Protein AF-A0A959BRC1-F1 (afdb_monomer_lite)

Sequence (471 aa):
MDREVVFSEDSIPHYIKGEVIIRFASPVLDSSFVDNTKLHYGPLCEVVTDTALLHEMEQLLEPAPGEEACDCQLVKAFPGLTTEELCITTLDGNPLYIPPFWTTMLLKNCTTGKNELAVSAGLDSISAGRIVYAHPNFVGTGNADCEDPLCDEQHSLWDTPNTDYPEEASINILPAWDHSTGKPEVKVGLFDSGIFYQHEDFGYGSVVEESWDFVNGSSQNVITTSEDLLSHGTRGAGIIGGHTGTSAAAPHATGVAALLASASEQVRLSVEDLEHIMQYTADDLESPFYDQRTAWGRLNAGAALEFIQENRVLHFSAEPDVVEYWCDHSLLNSVCGIEMQGNYLYDDSGFAINTGDQFYRIDVVRHTWNIGLDICALTNDPNALIVDSAEKPGYWVRNSASTLWGMPEDLLPPPDPPDLGYYGVRPYAMVDFETSPTINGCVFQGQLSGYSYAIYDATGQKLLGTMPAFD

Radius of gyration: 29.67 Å; chains: 1; bounding box: 77×63×85 Å

Structure (mmCIF, N/CA/C/O backbone):
data_AF-A0A959BRC1-F1
#
_entry.id   AF-A0A959BRC1-F1
#
loop_
_atom_site.group_PDB
_atom_site.id
_atom_site.type_symbol
_atom_site.label_atom_id
_atom_site.label_alt_id
_atom_site.label_comp_id
_atom_site.label_asym_id
_atom_site.label_entity_id
_atom_site.label_seq_id
_atom_site.pdbx_PDB_ins_code
_atom_site.Cartn_x
_atom_site.Cartn_y
_atom_site.Cartn_z
_atom_site.occupancy
_atom_site.B_iso_or_equiv
_atom_site.auth_seq_id
_atom_site.auth_comp_id
_atom_site.auth_asym_id
_atom_site.auth_atom_id
_atom_site.pdbx_PDB_model_num
ATOM 1 N N . MET A 1 1 ? -4.894 15.773 22.188 1.00 41.78 1 MET A N 1
ATOM 2 C CA . MET A 1 1 ? -5.513 15.465 23.494 1.00 41.78 1 MET A CA 1
ATOM 3 C C . MET A 1 1 ? -5.241 14.008 23.747 1.00 41.78 1 MET A C 1
ATOM 5 O O . MET A 1 1 ? -5.507 13.216 22.848 1.00 41.78 1 MET A O 1
ATOM 9 N N . ASP A 1 2 ? -4.714 13.679 24.914 1.00 52.03 2 ASP A N 1
ATOM 10 C CA . ASP A 1 2 ? -4.407 12.297 25.264 1.00 52.03 2 ASP A CA 1
ATOM 11 C C . ASP A 1 2 ? -5.733 11.550 25.453 1.00 52.03 2 ASP A C 1
ATOM 13 O O . ASP A 1 2 ? -6.623 12.032 26.160 1.00 52.03 2 ASP A O 1
ATOM 17 N N . ARG A 1 3 ? -5.915 10.423 24.755 1.00 74.62 3 ARG A N 1
ATOM 18 C CA . ARG A 1 3 ? -7.129 9.611 24.887 1.00 74.62 3 ARG A CA 1
ATOM 19 C C . ARG A 1 3 ? -6.959 8.677 26.083 1.00 74.62 3 ARG A C 1
ATOM 21 O O . ARG A 1 3 ? -6.017 7.892 26.118 1.00 74.62 3 ARG A O 1
ATOM 28 N N . GLU A 1 4 ? -7.850 8.769 27.065 1.00 85.06 4 GLU A N 1
ATOM 29 C CA . GLU A 1 4 ? -7.812 7.889 28.235 1.00 85.06 4 GLU A CA 1
ATOM 30 C C . GLU A 1 4 ? -8.384 6.508 27.868 1.00 85.06 4 GLU A C 1
ATOM 32 O O . GLU A 1 4 ? -9.461 6.409 27.280 1.00 85.06 4 GLU A O 1
ATOM 37 N N . VAL A 1 5 ? -7.660 5.443 28.208 1.00 84.50 5 VAL A N 1
ATOM 38 C CA . VAL A 1 5 ? -8.046 4.052 27.927 1.00 84.50 5 VAL A CA 1
ATOM 39 C C . VAL A 1 5 ? -8.784 3.461 29.128 1.00 84.50 5 VAL A C 1
ATOM 41 O O . VAL A 1 5 ? -8.324 3.577 30.264 1.00 84.50 5 VAL A O 1
ATOM 44 N N . VAL A 1 6 ? -9.908 2.789 28.878 1.00 84.38 6 VAL A N 1
ATOM 45 C CA . VAL A 1 6 ? -10.554 1.884 29.836 1.00 84.38 6 VAL A CA 1
ATOM 46 C C . VAL A 1 6 ? -9.963 0.488 29.658 1.00 84.38 6 VAL A C 1
ATOM 48 O O . VAL A 1 6 ? -9.864 -0.014 28.538 1.00 84.38 6 VAL A O 1
ATOM 51 N N . PHE A 1 7 ? -9.580 -0.135 30.770 1.00 83.56 7 PHE A N 1
ATOM 52 C CA . PHE A 1 7 ? -8.986 -1.470 30.821 1.00 83.56 7 PHE A CA 1
ATOM 53 C C . PHE A 1 7 ? -9.990 -2.496 31.374 1.00 83.56 7 PHE A C 1
ATOM 55 O O . PHE A 1 7 ? -10.910 -2.133 32.111 1.00 83.56 7 PHE A O 1
ATOM 62 N N . SER A 1 8 ? -9.811 -3.773 31.033 1.00 77.50 8 SER A N 1
ATOM 63 C CA . SER A 1 8 ? -10.531 -4.901 31.642 1.00 77.50 8 SER A CA 1
ATOM 64 C C . SER A 1 8 ? -10.099 -5.149 33.098 1.00 77.50 8 SER A C 1
ATOM 66 O O . SER A 1 8 ? -9.132 -4.557 33.583 1.00 77.50 8 SER A O 1
ATOM 68 N N . GLU A 1 9 ? -10.781 -6.063 33.803 1.00 77.50 9 GLU A N 1
ATOM 69 C CA . GLU A 1 9 ? -10.350 -6.516 35.140 1.00 77.50 9 GLU A CA 1
ATOM 70 C C . GLU A 1 9 ? -8.939 -7.144 35.109 1.00 77.50 9 GLU A C 1
ATOM 72 O O . GLU A 1 9 ? -8.165 -6.971 36.051 1.00 77.50 9 GLU A O 1
ATOM 77 N N . ASP A 1 10 ? -8.567 -7.770 33.987 1.00 75.25 10 ASP A N 1
ATOM 78 C CA . ASP A 1 10 ? -7.239 -8.343 33.720 1.00 75.25 10 ASP A CA 1
ATOM 79 C C . ASP A 1 10 ? -6.193 -7.307 33.256 1.00 75.25 10 ASP A C 1
ATOM 81 O O . ASP A 1 10 ? -5.078 -7.666 32.891 1.00 75.25 10 ASP A O 1
ATOM 85 N N . SER A 1 11 ? -6.519 -6.009 33.297 1.00 79.38 11 SER A N 1
ATOM 86 C CA . SER A 1 11 ? -5.638 -4.901 32.881 1.00 79.38 11 SER A CA 1
ATOM 87 C C . SER A 1 11 ? -5.282 -4.876 31.383 1.00 79.38 11 SER A C 1
ATOM 89 O O . SER A 1 11 ? -4.276 -4.278 31.000 1.00 79.38 11 SER A O 1
ATOM 91 N N . ILE A 1 12 ? -6.123 -5.460 30.523 1.00 71.25 12 ILE A N 1
ATOM 92 C CA . ILE A 1 12 ? -6.000 -5.388 29.056 1.00 71.25 12 ILE A CA 1
ATOM 93 C C . ILE A 1 12 ? -6.715 -4.114 28.559 1.00 71.25 12 ILE A C 1
ATOM 95 O O . ILE A 1 12 ? -7.859 -3.886 28.967 1.00 71.25 12 ILE A O 1
ATOM 99 N N . PRO A 1 13 ? -6.097 -3.268 27.707 1.00 78.06 13 PRO A N 1
ATOM 100 C CA . PRO A 1 13 ? -6.780 -2.165 27.027 1.00 78.06 13 PRO A CA 1
ATOM 101 C C . PRO A 1 13 ? -8.052 -2.643 26.319 1.00 78.06 13 PRO A C 1
ATOM 103 O O . PRO A 1 13 ? -8.002 -3.572 25.524 1.00 78.06 13 PRO A O 1
ATOM 106 N N . HIS A 1 14 ? -9.195 -2.020 26.608 1.00 79.19 14 HIS A N 1
ATOM 107 C CA . HIS A 1 14 ? -10.490 -2.480 26.102 1.00 79.19 14 HIS A CA 1
ATOM 108 C C . HIS A 1 14 ? -11.118 -1.461 25.148 1.00 79.19 14 HIS A C 1
ATOM 110 O O . HIS A 1 14 ? -11.433 -1.797 24.010 1.00 79.19 14 HIS A O 1
ATOM 116 N N . TYR A 1 15 ? -11.287 -0.205 25.570 1.00 84.44 15 TYR A N 1
ATOM 117 C CA . TYR A 1 15 ? -11.864 0.848 24.725 1.00 84.44 15 TYR A CA 1
ATOM 118 C C . TYR A 1 15 ? -11.461 2.256 25.186 1.00 84.44 15 TYR A C 1
ATOM 120 O O . TYR A 1 15 ? -11.033 2.454 26.323 1.00 84.44 15 TYR A O 1
ATOM 128 N N . ILE A 1 16 ? -11.592 3.254 24.309 1.00 86.44 16 ILE A N 1
ATOM 129 C CA . ILE A 1 16 ? -11.349 4.659 24.647 1.00 86.44 16 ILE A CA 1
ATOM 130 C C . ILE A 1 16 ? -12.512 5.212 25.477 1.00 86.44 16 ILE A C 1
ATOM 132 O O . ILE A 1 16 ? -13.674 5.188 25.068 1.00 86.44 16 ILE A O 1
ATOM 136 N N . LYS A 1 17 ? -12.180 5.759 26.644 1.00 87.75 17 LYS A N 1
ATOM 137 C CA . LYS A 1 17 ? -13.115 6.364 27.592 1.00 87.75 17 LYS A CA 1
ATOM 138 C C . LYS A 1 17 ? -13.831 7.566 26.974 1.00 87.75 17 LYS A C 1
ATOM 140 O O . LYS A 1 17 ? -13.194 8.446 26.395 1.00 87.75 17 LYS A O 1
ATOM 145 N N . GLY A 1 18 ? -15.149 7.642 27.141 1.00 87.94 18 GLY A N 1
ATOM 146 C CA . GLY A 1 18 ? -15.957 8.733 26.591 1.00 87.94 18 GLY A CA 1
ATOM 147 C C . GLY A 1 18 ? -16.045 8.757 25.056 1.00 87.94 18 GLY A C 1
ATOM 148 O O . GLY A 1 18 ? -16.364 9.802 24.487 1.00 87.94 18 GLY A O 1
ATOM 149 N N . GLU A 1 19 ? -15.786 7.635 24.376 1.00 90.38 19 GLU A N 1
ATOM 150 C CA . GLU A 1 19 ? -15.896 7.505 22.919 1.00 90.38 19 GLU A CA 1
ATOM 151 C C . GLU A 1 19 ? -16.736 6.273 22.524 1.00 90.38 19 GLU A C 1
ATOM 153 O O . GLU A 1 19 ? -16.410 5.135 22.862 1.00 90.38 19 GLU A O 1
ATOM 158 N N . VAL A 1 20 ? -17.826 6.498 21.782 1.00 91.44 20 VAL A N 1
ATOM 159 C CA . VAL A 1 20 ? -18.717 5.446 21.251 1.00 91.44 20 VAL A CA 1
ATOM 160 C C . VAL A 1 20 ? -18.853 5.632 19.744 1.00 91.44 20 VAL A C 1
ATOM 162 O O . VAL A 1 20 ? -19.165 6.726 19.284 1.00 91.44 20 VAL A O 1
ATOM 165 N N . ILE A 1 21 ? -18.629 4.576 18.967 1.00 92.31 21 ILE A N 1
ATOM 166 C CA . ILE A 1 21 ? -18.859 4.569 17.521 1.00 92.31 21 ILE A CA 1
ATOM 167 C C . ILE A 1 21 ? -20.325 4.212 17.267 1.00 92.31 21 ILE A C 1
ATOM 169 O O . ILE A 1 21 ? -20.842 3.225 17.790 1.00 92.31 21 ILE A O 1
ATOM 173 N N . ILE A 1 22 ? -20.990 5.022 16.448 1.00 93.75 22 ILE A N 1
ATOM 174 C CA . ILE A 1 22 ? -22.370 4.827 16.008 1.00 93.75 22 ILE A CA 1
ATOM 175 C C . ILE A 1 22 ? -22.377 4.830 14.488 1.00 93.75 22 ILE A C 1
ATOM 177 O O . ILE A 1 22 ? -21.878 5.765 13.859 1.00 93.75 22 ILE A O 1
ATOM 181 N N . ARG A 1 23 ? -22.999 3.819 13.887 1.00 92.44 23 ARG A N 1
ATOM 182 C CA . ARG A 1 23 ? -23.366 3.866 12.477 1.00 92.44 23 ARG A CA 1
ATOM 183 C C . ARG A 1 23 ? -24.844 4.183 12.353 1.00 92.44 23 ARG A C 1
ATOM 185 O O . ARG A 1 23 ? -25.688 3.378 12.737 1.00 92.44 23 ARG A O 1
ATOM 192 N N . PHE A 1 24 ? -25.159 5.348 11.808 1.00 93.88 24 PHE A N 1
ATOM 193 C CA . PHE A 1 24 ? -26.536 5.755 11.550 1.00 93.88 24 PHE A CA 1
ATOM 194 C C . PHE A 1 24 ? -27.067 5.129 10.252 1.00 93.88 24 PHE A C 1
ATOM 196 O O . PHE A 1 24 ? -26.313 4.649 9.408 1.00 93.88 24 PHE A O 1
ATOM 203 N N . ALA A 1 25 ? -28.382 5.134 10.064 1.00 91.00 25 ALA A N 1
ATOM 204 C CA . ALA A 1 25 ? -28.979 4.880 8.761 1.00 91.00 25 ALA A CA 1
ATOM 205 C C . ALA A 1 25 ? -28.917 6.157 7.911 1.00 91.00 25 ALA A C 1
ATOM 207 O O . ALA A 1 25 ? -29.212 7.245 8.400 1.00 91.00 25 ALA A O 1
ATOM 208 N N . SER A 1 26 ? -28.598 6.036 6.621 1.00 89.25 26 SER A N 1
ATOM 209 C CA . SER A 1 26 ? -28.455 7.181 5.705 1.00 89.25 26 SER A CA 1
ATOM 210 C C . SER A 1 26 ? -29.562 8.257 5.781 1.00 89.25 26 SER A C 1
ATOM 212 O O . SER A 1 26 ? -29.213 9.429 5.675 1.00 89.25 26 SER A O 1
ATOM 214 N N . PRO A 1 27 ? -30.862 7.942 5.997 1.00 90.94 27 PRO A N 1
ATOM 215 C CA . PRO A 1 27 ? -31.916 8.962 6.050 1.00 90.94 27 PRO A CA 1
ATOM 216 C C . PRO A 1 27 ? -31.977 9.834 7.315 1.00 90.94 27 PRO A C 1
ATOM 218 O O . PRO A 1 27 ? -32.788 10.755 7.328 1.00 90.94 27 PRO A O 1
ATOM 221 N N . VAL A 1 28 ? -31.214 9.540 8.381 1.00 93.62 28 VAL A N 1
ATOM 222 C CA . VAL A 1 28 ? -31.302 10.284 9.663 1.00 93.62 28 VAL A CA 1
ATOM 223 C C . VAL A 1 28 ? -30.163 11.280 9.892 1.00 93.62 28 VAL A C 1
ATOM 225 O O . VAL A 1 28 ? -30.093 11.881 10.961 1.00 93.62 28 VAL A O 1
ATOM 228 N N . LEU A 1 29 ? -29.279 11.458 8.909 1.00 94.88 29 LEU A N 1
ATOM 229 C CA . LEU A 1 29 ? -28.183 12.429 8.933 1.00 94.88 29 LEU A CA 1
ATOM 230 C C . LEU A 1 29 ? -28.484 13.616 8.010 1.00 94.88 29 LEU A C 1
ATOM 232 O O . LEU A 1 29 ? -29.248 13.486 7.053 1.00 94.88 29 LEU A O 1
ATOM 236 N N . ASP A 1 30 ? -27.869 14.768 8.273 1.00 95.81 30 ASP A N 1
ATOM 237 C CA . ASP A 1 30 ? -27.822 15.861 7.301 1.00 95.81 30 ASP A CA 1
ATOM 238 C C . ASP A 1 30 ? -26.740 15.593 6.246 1.00 95.81 30 ASP A C 1
ATOM 240 O O . ASP A 1 30 ? -25.548 15.508 6.561 1.00 95.81 30 ASP A O 1
ATOM 244 N N . SER A 1 31 ? -27.141 15.511 4.976 1.00 93.12 31 SER A N 1
ATOM 245 C CA . SER A 1 31 ? -26.182 15.370 3.881 1.00 93.12 31 SER A CA 1
ATOM 246 C C . SER A 1 31 ? -25.329 16.631 3.709 1.00 93.12 31 SER A C 1
ATOM 248 O O . SER A 1 31 ? -24.164 16.517 3.351 1.00 93.12 31 SER A O 1
ATOM 250 N N . SER A 1 32 ? -25.829 17.827 4.054 1.00 94.94 32 SER A N 1
ATOM 251 C CA . SER A 1 32 ? -25.044 19.066 3.922 1.00 94.94 32 SER A CA 1
ATOM 252 C C . SER A 1 32 ? -23.834 19.102 4.869 1.00 94.94 32 SER A C 1
ATOM 254 O O . SER A 1 32 ? -22.768 19.602 4.500 1.00 94.94 32 SER A O 1
ATOM 256 N N . PHE A 1 33 ? -23.959 18.492 6.052 1.00 95.38 33 PHE A N 1
ATOM 257 C CA . PHE A 1 33 ? -22.843 18.186 6.938 1.00 95.38 33 PHE A CA 1
ATOM 258 C C . PHE A 1 33 ? -21.939 17.078 6.377 1.00 95.38 33 PHE A C 1
ATOM 260 O O . PHE A 1 33 ? -20.718 17.245 6.372 1.00 95.38 33 PHE A O 1
ATOM 267 N N . VAL A 1 34 ? -22.503 15.955 5.911 1.00 93.06 34 VAL A N 1
ATOM 268 C CA . VAL A 1 34 ? -21.735 14.794 5.409 1.00 93.06 34 VAL A CA 1
ATOM 269 C C . VAL A 1 34 ? -20.891 15.153 4.183 1.00 93.06 34 VAL A C 1
ATOM 271 O O . VAL A 1 34 ? -19.671 15.012 4.234 1.00 93.06 34 VAL A O 1
ATOM 274 N N . ASP A 1 35 ? -21.511 15.684 3.130 1.00 94.44 35 ASP A N 1
ATOM 275 C CA . ASP A 1 35 ? -20.876 15.983 1.839 1.00 94.44 35 ASP A CA 1
ATOM 276 C C . ASP A 1 35 ? -19.833 17.112 1.942 1.00 94.44 35 ASP A C 1
ATOM 278 O O . ASP A 1 35 ? -18.940 17.248 1.105 1.00 94.44 35 ASP A O 1
ATOM 282 N N . ASN A 1 36 ? -19.902 17.927 2.999 1.00 94.25 36 ASN A N 1
ATOM 283 C CA . ASN A 1 36 ? -18.888 18.927 3.298 1.00 94.25 36 ASN A CA 1
ATOM 284 C C . ASN A 1 36 ? -17.662 18.280 3.964 1.00 94.25 36 ASN A C 1
ATOM 286 O O . ASN A 1 36 ? -17.523 18.265 5.190 1.00 94.25 36 ASN A O 1
ATOM 290 N N . THR A 1 37 ? -16.734 17.788 3.144 1.00 89.38 37 THR A N 1
ATOM 291 C CA . THR A 1 37 ? -15.458 17.172 3.566 1.00 89.38 37 THR A CA 1
ATOM 292 C C . THR A 1 37 ? -14.542 18.091 4.390 1.00 89.38 37 THR A C 1
ATOM 294 O O . THR A 1 37 ? -13.592 17.618 5.003 1.00 89.38 37 THR A O 1
ATOM 297 N N . LYS A 1 38 ? -14.836 19.400 4.478 1.00 91.81 38 LYS A N 1
ATOM 298 C CA . LYS A 1 38 ? -14.123 20.355 5.352 1.00 91.81 38 LYS A CA 1
ATOM 299 C C . LYS A 1 38 ? -14.696 20.431 6.773 1.00 91.81 38 LYS A C 1
ATOM 301 O O . LYS A 1 38 ? -14.091 21.059 7.640 1.00 91.81 38 LYS A O 1
ATOM 306 N N . LEU A 1 39 ? -15.852 19.813 7.027 1.00 89.94 39 LEU A N 1
ATOM 307 C CA . LEU A 1 39 ? -16.423 19.649 8.363 1.00 89.94 39 LEU A CA 1
ATOM 308 C C . LEU A 1 39 ? -16.116 18.241 8.873 1.00 89.94 39 LEU A C 1
ATOM 310 O O . LEU A 1 39 ? -16.682 17.259 8.401 1.00 89.94 39 LEU A O 1
ATOM 314 N N . HIS A 1 40 ? -15.222 18.149 9.858 1.00 89.88 40 HIS A N 1
ATOM 315 C CA . HIS A 1 40 ? -14.835 16.877 10.479 1.00 89.88 40 HIS A CA 1
ATOM 316 C C . HIS A 1 40 ? -15.734 16.503 11.670 1.00 89.88 40 HIS A C 1
ATOM 318 O O . HIS A 1 40 ? -15.805 15.334 12.038 1.00 89.88 40 HIS A O 1
ATOM 324 N N . TYR A 1 41 ? -16.408 17.478 12.289 1.00 94.81 41 TYR A N 1
ATOM 325 C CA . TYR A 1 41 ? -17.272 17.278 13.454 1.00 94.81 41 TYR A CA 1
ATOM 326 C C . TYR A 1 41 ? -18.370 18.344 13.550 1.00 94.81 41 TYR A C 1
ATOM 328 O O . TYR A 1 41 ? -18.215 19.441 13.012 1.00 94.81 41 TYR A O 1
ATOM 336 N N . GLY A 1 42 ? -19.438 18.035 14.285 1.00 94.06 42 GLY A N 1
ATOM 337 C CA . GLY A 1 42 ? -20.540 18.947 14.607 1.00 94.06 42 GLY A CA 1
ATOM 338 C C . GLY A 1 42 ? -21.296 18.509 15.872 1.00 94.06 42 GLY A C 1
ATOM 339 O O . GLY A 1 42 ? -21.065 17.398 16.364 1.00 94.06 42 GLY A O 1
ATOM 340 N N . PRO A 1 43 ? -22.167 19.360 16.439 1.00 94.75 43 PRO A N 1
ATOM 341 C CA . PRO A 1 43 ? -23.056 18.974 17.532 1.00 94.75 43 PRO A CA 1
ATOM 342 C C . PRO A 1 43 ? -24.146 18.012 17.034 1.00 94.75 43 PRO A C 1
ATOM 344 O O . PRO A 1 43 ? -24.600 18.102 15.891 1.00 94.75 43 PRO A O 1
ATOM 347 N N . LEU A 1 44 ? -24.592 17.094 17.895 1.00 94.12 44 LEU A N 1
ATOM 348 C CA . LEU A 1 44 ? -25.500 15.993 17.544 1.00 94.12 44 LEU A CA 1
ATOM 349 C C . LEU A 1 44 ? -26.761 16.475 16.809 1.00 94.12 44 LEU A C 1
ATOM 351 O O . LEU A 1 44 ? -27.155 15.873 15.814 1.00 94.12 44 LEU A O 1
ATOM 355 N N . CYS A 1 45 ? -27.352 17.582 17.261 1.00 92.31 45 CYS A N 1
ATOM 356 C CA . CYS A 1 45 ? -28.598 18.137 16.724 1.00 92.31 45 CYS A CA 1
ATOM 357 C C . CYS A 1 45 ? -28.438 18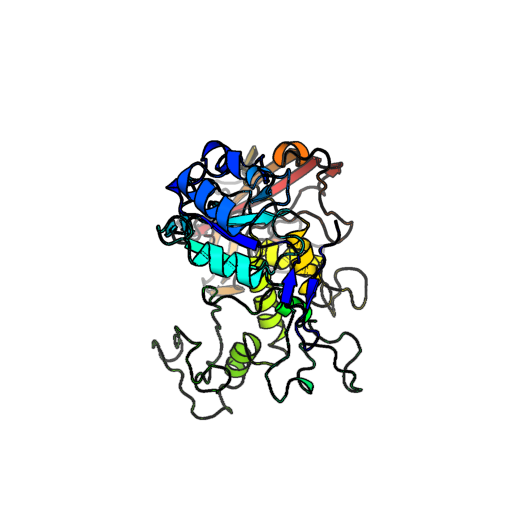.996 15.451 1.00 92.31 45 CYS A C 1
ATOM 359 O O . CYS A 1 45 ? -29.446 19.418 14.890 1.00 92.31 45 CYS A O 1
ATOM 361 N N . GLU A 1 46 ? -27.211 19.257 14.984 1.00 92.75 46 GLU A N 1
ATOM 362 C CA . GLU A 1 46 ? -26.963 19.769 13.620 1.00 92.75 46 GLU A CA 1
ATOM 363 C C . GLU A 1 46 ? -26.684 18.624 12.632 1.00 92.75 46 GLU A C 1
ATOM 365 O O . GLU A 1 46 ? -26.958 18.755 11.443 1.00 92.75 46 GLU A O 1
ATOM 370 N N . VAL A 1 47 ? -26.159 17.494 13.120 1.00 95.38 47 VAL A N 1
ATOM 371 C CA . VAL A 1 47 ? -25.733 16.351 12.295 1.00 95.38 47 VAL A CA 1
ATOM 372 C C . VAL A 1 47 ? -26.846 15.311 12.100 1.00 95.38 47 VAL A C 1
ATOM 374 O O . VAL A 1 47 ? -26.927 14.703 11.032 1.00 95.38 47 VAL A O 1
ATOM 377 N N . VAL A 1 48 ? -27.709 15.098 13.100 1.00 95.12 48 VAL A N 1
ATOM 378 C CA . VAL A 1 48 ? -28.838 14.150 13.062 1.00 95.12 48 VAL A CA 1
ATOM 379 C C . VAL A 1 48 ? -30.153 14.894 12.820 1.00 95.12 48 VAL A C 1
ATOM 381 O O . VAL A 1 48 ? -30.511 15.807 13.560 1.00 95.12 48 VAL A O 1
ATOM 384 N N . THR A 1 49 ? -30.902 14.473 11.801 1.00 94.31 49 THR A N 1
ATOM 385 C CA . THR A 1 49 ? -32.127 15.140 11.322 1.00 94.31 49 THR A CA 1
ATOM 386 C C . THR A 1 49 ? -33.428 14.487 11.801 1.00 94.31 49 THR A C 1
ATOM 388 O O . THR A 1 49 ? -34.478 15.135 11.786 1.00 94.31 49 THR A O 1
ATOM 391 N N . ASP A 1 50 ? -33.401 13.229 12.261 1.00 93.19 50 ASP A N 1
ATOM 392 C CA . ASP A 1 50 ? -34.585 12.565 12.827 1.00 93.19 50 ASP A CA 1
ATOM 393 C C . ASP A 1 50 ? -34.830 13.029 14.275 1.00 93.19 50 ASP A C 1
ATOM 395 O O . ASP A 1 50 ? -34.162 12.617 15.224 1.00 93.19 50 ASP A O 1
ATOM 399 N N . THR A 1 51 ? -35.841 13.881 14.456 1.00 91.50 51 THR A N 1
ATOM 400 C CA . THR A 1 51 ? -36.207 14.462 15.758 1.00 91.50 51 THR A CA 1
ATOM 401 C C . THR A 1 51 ? -36.703 13.444 16.788 1.00 91.50 51 THR A C 1
ATOM 403 O O . THR A 1 51 ? -36.716 13.745 17.978 1.00 91.50 51 THR A O 1
ATOM 406 N N . ALA A 1 52 ? -37.151 12.260 16.361 1.00 91.06 52 ALA A N 1
ATOM 407 C CA . ALA A 1 52 ? -37.537 11.195 17.280 1.00 91.06 52 ALA A CA 1
ATOM 408 C C . ALA A 1 52 ? -36.311 10.373 17.706 1.00 91.06 52 ALA A C 1
ATOM 410 O O . ALA A 1 52 ? -36.187 10.088 18.893 1.00 91.06 52 ALA A O 1
ATOM 411 N N . LEU A 1 53 ? -35.350 10.126 16.806 1.00 91.94 53 LEU A N 1
ATOM 412 C CA . LEU A 1 53 ? -34.036 9.596 17.189 1.00 91.94 53 LEU A CA 1
ATOM 413 C C . LEU A 1 53 ? -33.338 10.504 18.204 1.00 91.94 53 LEU A C 1
ATOM 415 O O . LEU A 1 53 ? -32.862 10.005 19.215 1.00 91.94 53 LEU A O 1
ATOM 419 N N . LEU A 1 54 ? -33.331 11.823 17.980 1.00 91.88 54 LEU A N 1
ATOM 420 C CA . LEU A 1 54 ? -32.781 12.780 18.946 1.00 91.88 54 LEU A CA 1
ATOM 421 C C . LEU A 1 54 ? -33.456 12.664 20.321 1.00 91.88 54 LEU A C 1
ATOM 423 O O . LEU A 1 54 ? -32.771 12.698 21.336 1.00 91.88 54 LEU A O 1
ATOM 427 N N . HIS A 1 55 ? -34.777 12.463 20.377 1.00 90.06 55 HIS A N 1
ATOM 428 C CA . HIS A 1 55 ? -35.488 12.286 21.647 1.00 90.06 55 HIS A CA 1
ATOM 429 C C . HIS A 1 55 ? -35.215 10.928 22.320 1.00 90.06 55 HIS A C 1
ATOM 431 O O . HIS A 1 55 ? -35.141 10.851 23.545 1.00 90.06 55 HIS A O 1
ATOM 437 N N . GLU A 1 56 ? -35.049 9.861 21.538 1.00 91.12 56 GLU A N 1
ATOM 438 C CA . GLU A 1 56 ? -34.664 8.531 22.029 1.00 91.12 56 GLU A CA 1
ATOM 439 C C . GLU A 1 56 ? -33.206 8.536 22.541 1.00 91.12 56 GLU A C 1
ATOM 441 O O . GLU A 1 56 ? -32.921 7.970 23.596 1.00 91.12 56 GLU A O 1
ATOM 446 N N . MET A 1 57 ? -32.302 9.259 21.867 1.00 90.88 57 MET A N 1
ATOM 447 C CA . MET A 1 57 ? -30.922 9.487 22.310 1.00 90.88 57 MET A CA 1
ATOM 448 C C . MET A 1 57 ? -30.844 10.389 23.549 1.00 90.88 57 MET A C 1
ATOM 450 O O . MET A 1 57 ? -30.083 10.071 24.452 1.00 90.88 57 MET A O 1
ATOM 454 N N . GLU A 1 58 ? -31.643 11.455 23.647 1.00 90.50 58 GLU A N 1
ATOM 455 C CA . GLU A 1 58 ? -31.747 12.313 24.843 1.00 90.50 58 GLU A CA 1
ATOM 456 C C . GLU A 1 58 ? -32.126 11.495 26.091 1.00 90.50 58 GLU A C 1
ATOM 458 O O . GLU A 1 58 ? -31.464 11.587 27.125 1.00 90.50 58 GLU A O 1
ATOM 463 N N . GLN A 1 59 ? -33.149 10.635 25.980 1.00 88.69 59 GLN A N 1
ATOM 464 C CA . GLN A 1 59 ? -33.581 9.765 27.082 1.00 88.69 59 GLN A CA 1
ATOM 465 C C . GLN A 1 59 ? -32.525 8.727 27.478 1.00 88.69 59 GLN A C 1
ATOM 467 O O . GLN A 1 59 ? -32.389 8.431 28.661 1.00 88.69 59 GLN A O 1
ATOM 472 N N . LEU A 1 60 ? -31.802 8.158 26.509 1.00 89.50 60 LEU A N 1
ATOM 473 C CA . LEU A 1 60 ? -30.782 7.139 26.762 1.00 89.50 60 LEU A CA 1
ATOM 474 C C . LEU A 1 60 ? -29.466 7.725 27.291 1.00 89.50 60 LEU A C 1
ATOM 476 O O . LEU A 1 60 ? -28.785 7.093 28.098 1.00 89.50 60 LEU A O 1
ATOM 480 N N . LEU A 1 61 ? -29.063 8.893 26.789 1.00 88.56 61 LEU A N 1
ATOM 481 C CA . LEU A 1 61 ? -27.773 9.486 27.119 1.00 88.56 61 LEU A CA 1
ATOM 482 C C . LEU A 1 61 ? -27.767 10.133 28.501 1.00 88.56 61 LEU A C 1
ATOM 484 O O . LEU A 1 61 ? -26.679 10.262 29.049 1.00 88.56 61 LEU A O 1
ATOM 488 N N . GLU A 1 62 ? -28.919 10.523 29.058 1.00 86.81 62 GLU A N 1
ATOM 489 C CA . GLU A 1 62 ? -29.055 11.162 30.380 1.00 86.81 62 GLU A CA 1
ATOM 490 C C . GLU A 1 62 ? -28.014 12.296 30.604 1.00 86.81 62 GLU A C 1
ATOM 492 O O . GLU A 1 62 ? -27.067 12.134 31.388 1.00 86.81 62 GLU A O 1
ATOM 497 N N . PRO A 1 63 ? -28.096 13.429 29.872 1.00 82.56 63 PRO A N 1
ATOM 498 C CA . PRO A 1 63 ? -27.189 14.570 30.060 1.00 82.56 63 PRO A CA 1
ATOM 499 C C . PRO A 1 63 ? -27.285 15.1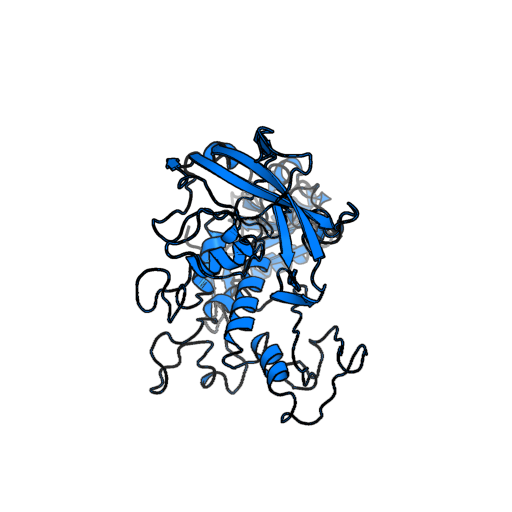62 31.480 1.00 82.56 63 PRO A C 1
ATOM 501 O O . PRO A 1 63 ? -28.266 14.943 32.201 1.00 82.56 63 PRO A O 1
ATOM 504 N N . ALA A 1 64 ? -26.245 15.874 31.935 1.00 80.88 64 ALA A N 1
ATOM 505 C CA . ALA A 1 64 ? -26.236 16.393 33.302 1.00 80.88 64 ALA A CA 1
ATOM 506 C C . ALA A 1 64 ? -27.256 17.542 33.485 1.00 80.88 64 ALA A C 1
ATOM 508 O O . ALA A 1 64 ? -27.667 18.170 32.512 1.00 80.88 64 ALA A O 1
ATOM 509 N N . PRO A 1 65 ? -27.679 17.875 34.724 1.00 79.12 65 PRO A N 1
ATOM 510 C CA . PRO A 1 65 ? -28.687 18.915 34.957 1.00 79.12 65 PRO A CA 1
ATOM 511 C C . PRO A 1 65 ? -28.257 20.319 34.480 1.00 79.12 65 PRO A C 1
ATOM 513 O O . PRO A 1 65 ? -27.633 21.073 35.229 1.00 79.12 65 PRO A O 1
ATOM 516 N N . GLY A 1 66 ? -28.650 20.681 33.256 1.00 79.00 66 GLY A N 1
ATOM 517 C CA . GLY A 1 66 ? -28.273 21.930 32.579 1.00 79.00 66 GLY A CA 1
ATOM 518 C C . GLY A 1 66 ? -27.497 21.750 31.266 1.00 79.00 66 GLY A C 1
ATOM 519 O O . GLY A 1 66 ? -27.147 22.758 30.661 1.00 79.00 66 GLY A O 1
ATOM 520 N N . GLU A 1 67 ? -27.248 20.508 30.850 1.00 82.44 67 GLU A N 1
ATOM 521 C CA . GLU A 1 67 ? -26.740 20.092 29.535 1.00 82.44 67 GLU A CA 1
ATOM 522 C C . GLU A 1 67 ? -27.887 19.453 28.724 1.00 82.44 67 GLU A C 1
ATOM 524 O O . GLU A 1 67 ? -28.859 18.966 29.309 1.00 82.44 67 GLU A O 1
ATOM 529 N N . GLU A 1 68 ? -27.765 19.410 27.397 1.00 84.06 68 GLU A N 1
ATOM 530 C CA . GLU A 1 68 ? -28.678 18.694 26.487 1.00 84.06 68 GLU A CA 1
ATOM 531 C C . GLU A 1 68 ? -27.886 17.668 25.655 1.00 84.06 68 GLU A C 1
ATOM 533 O O . GLU A 1 68 ? -26.687 17.840 25.427 1.00 84.06 68 GLU A O 1
ATOM 538 N N . ALA A 1 69 ? -28.515 16.622 25.101 1.00 83.62 69 ALA A N 1
ATOM 539 C CA . ALA A 1 69 ? -27.812 15.736 24.162 1.00 83.62 69 ALA A CA 1
ATOM 540 C C . ALA A 1 69 ? -27.402 16.456 22.858 1.00 83.62 69 ALA A C 1
ATOM 542 O O . ALA A 1 69 ? -26.569 15.961 22.099 1.00 83.62 69 ALA A O 1
ATOM 543 N N . CYS A 1 70 ? -27.915 17.662 22.606 1.00 87.25 70 CYS A N 1
ATOM 544 C CA . CYS A 1 70 ? -27.401 18.534 21.553 1.00 87.25 70 CYS A CA 1
ATOM 545 C C . CYS A 1 70 ? -25.960 19.023 21.804 1.00 87.25 70 CYS A C 1
ATOM 547 O O . CYS A 1 70 ? -25.268 19.322 20.832 1.00 87.25 70 CYS A O 1
ATOM 549 N N . ASP A 1 71 ? -25.474 19.031 23.053 1.00 85.75 71 ASP A N 1
ATOM 550 C CA . ASP A 1 71 ? -24.077 19.347 23.398 1.00 85.75 71 ASP A CA 1
ATOM 551 C C . ASP A 1 71 ? -23.104 18.189 23.073 1.00 85.75 71 ASP A C 1
ATOM 553 O O . ASP A 1 71 ? -21.877 18.357 23.101 1.00 85.75 71 ASP A O 1
ATOM 557 N N . CYS A 1 72 ? -23.622 16.998 22.743 1.00 90.19 72 CYS A N 1
ATOM 558 C CA . CYS A 1 72 ? -22.793 15.877 22.314 1.00 90.19 72 CYS A CA 1
ATOM 559 C C . CYS A 1 72 ? -22.163 16.166 20.950 1.00 90.19 72 CYS A C 1
ATOM 561 O O . CYS A 1 72 ? -22.822 16.646 20.031 1.00 90.19 72 CYS A O 1
ATOM 563 N N . GLN A 1 73 ? -20.895 15.803 20.784 1.00 92.69 73 GLN A N 1
ATOM 564 C CA . GLN A 1 73 ? -20.167 16.024 19.537 1.00 92.69 73 GLN A CA 1
ATOM 565 C C . GLN A 1 73 ? -20.127 14.728 18.722 1.00 92.69 73 GLN A C 1
ATOM 567 O O . GLN A 1 73 ? -19.678 13.701 19.231 1.00 92.69 73 GLN A O 1
ATOM 572 N N . LEU A 1 74 ? -20.561 14.783 17.461 1.00 95.31 74 LEU A N 1
ATOM 573 C CA . LEU A 1 74 ? -20.301 13.743 16.467 1.00 95.31 74 LEU A CA 1
ATOM 574 C C . LEU A 1 74 ? -19.075 14.134 15.637 1.00 95.31 74 LEU A C 1
ATOM 576 O O . LEU A 1 74 ? -18.994 15.249 15.123 1.00 95.31 74 LEU A O 1
ATOM 580 N N . VAL A 1 75 ? -18.128 13.210 15.493 1.00 94.69 75 VAL A N 1
ATOM 581 C CA . VAL A 1 75 ? -16.955 13.331 14.611 1.00 94.69 75 VAL A CA 1
ATOM 582 C C . VAL A 1 75 ? -17.082 12.297 13.494 1.00 94.69 75 VAL A C 1
ATOM 584 O O . VAL A 1 75 ? -17.389 11.141 13.779 1.00 94.69 75 VAL A O 1
ATOM 587 N N . LYS A 1 76 ? -16.843 12.671 12.234 1.00 91.88 76 LYS A N 1
ATOM 588 C CA . LYS A 1 76 ? -16.850 11.722 11.108 1.00 91.88 76 LYS A CA 1
ATOM 589 C C . LYS A 1 76 ? -15.736 10.691 11.294 1.00 91.88 76 LYS A C 1
ATOM 591 O O . LYS A 1 76 ? -14.582 11.080 11.454 1.00 91.88 76 LYS A O 1
ATOM 596 N N . ALA A 1 77 ? -16.062 9.398 11.229 1.00 88.00 77 ALA A N 1
ATOM 597 C CA . ALA A 1 77 ? -15.038 8.349 11.205 1.00 88.00 77 ALA A CA 1
ATOM 598 C C . ALA A 1 77 ? -14.261 8.360 9.875 1.00 88.00 77 ALA A C 1
ATOM 600 O O . ALA A 1 77 ? -13.051 8.172 9.864 1.00 88.00 77 ALA A O 1
ATOM 601 N N . PHE A 1 78 ? -14.956 8.666 8.773 1.00 85.69 78 PHE A N 1
ATOM 602 C CA . PHE A 1 78 ? -14.402 8.741 7.420 1.00 85.69 78 PHE A CA 1
ATOM 603 C C . PHE A 1 78 ? -14.672 10.137 6.826 1.00 85.69 78 PHE A C 1
ATOM 605 O O . PHE A 1 78 ? -15.616 10.302 6.055 1.00 85.69 78 PHE A O 1
ATOM 612 N N . PRO A 1 79 ? -13.911 11.184 7.210 1.00 83.81 79 PRO A N 1
ATOM 613 C CA . PRO A 1 79 ? -14.229 12.576 6.866 1.00 83.81 79 PRO A CA 1
ATOM 614 C C . PRO A 1 79 ? -14.134 12.910 5.369 1.00 83.81 79 PRO A C 1
ATOM 616 O O . PRO A 1 79 ? -14.682 13.929 4.952 1.00 83.81 79 PRO A O 1
ATOM 619 N N . GLY A 1 80 ? -13.456 12.069 4.581 1.00 82.69 80 GLY A N 1
ATOM 620 C CA . GLY A 1 80 ? -13.383 12.195 3.126 1.00 82.69 80 GLY A CA 1
ATOM 621 C C . GLY A 1 80 ? -14.601 11.653 2.370 1.00 82.69 80 GLY A C 1
ATOM 622 O O . GLY A 1 80 ? -14.799 12.074 1.239 1.00 82.69 80 GLY A O 1
ATOM 623 N N . LEU A 1 81 ? -15.412 10.770 2.973 1.00 85.06 81 LEU A N 1
ATOM 624 C CA . LEU A 1 81 ? -16.516 10.099 2.276 1.00 85.06 81 LEU A CA 1
ATOM 625 C C . LEU A 1 81 ? -17.817 10.914 2.296 1.00 85.06 81 LEU A C 1
ATOM 627 O O . LEU A 1 81 ? -18.272 11.385 3.341 1.00 85.06 81 LEU A O 1
ATOM 631 N N . THR A 1 82 ? -18.441 10.995 1.127 1.00 90.25 82 THR A N 1
ATOM 632 C CA . THR A 1 82 ? -19.674 11.727 0.811 1.00 90.25 82 THR A CA 1
ATOM 633 C C . THR A 1 82 ? -20.856 10.785 0.558 1.00 90.25 82 THR A C 1
ATOM 635 O O . THR A 1 82 ? -20.707 9.563 0.490 1.00 90.25 82 THR A O 1
ATOM 638 N N . THR A 1 83 ? -22.059 11.339 0.393 1.00 89.81 83 THR A N 1
ATOM 639 C CA . THR A 1 83 ? -23.271 10.556 0.108 1.00 89.81 83 THR A CA 1
ATOM 640 C C . THR A 1 83 ? -23.315 9.942 -1.298 1.00 89.81 83 THR A C 1
ATOM 642 O O . THR A 1 83 ? -24.068 8.985 -1.502 1.00 89.81 83 THR A O 1
ATOM 645 N N . GLU A 1 84 ? -22.500 10.425 -2.246 1.00 83.75 84 GLU A N 1
ATOM 646 C CA . GLU A 1 84 ? -22.403 9.877 -3.612 1.00 83.75 84 GLU A CA 1
ATOM 647 C C . GLU A 1 84 ? -21.460 8.657 -3.709 1.00 83.75 84 GLU A C 1
ATOM 649 O O . GLU A 1 84 ? -21.608 7.825 -4.608 1.00 83.75 84 GLU A O 1
ATOM 654 N N . GLU A 1 85 ? -20.531 8.494 -2.762 1.00 72.56 85 GLU A N 1
ATOM 655 C CA . GLU A 1 85 ? -19.527 7.418 -2.747 1.00 72.56 85 GLU A CA 1
ATOM 656 C C . GLU A 1 85 ? -20.116 6.096 -2.227 1.00 72.56 85 GLU A C 1
ATOM 658 O O . GLU A 1 85 ? -19.949 5.686 -1.077 1.00 72.56 85 GLU A O 1
ATOM 663 N N . LEU A 1 86 ? -20.849 5.425 -3.120 1.00 70.69 86 LEU A N 1
ATOM 664 C CA . LEU A 1 86 ? -21.515 4.138 -2.881 1.00 70.69 86 LEU A CA 1
ATOM 665 C C . LEU A 1 86 ? -20.753 2.931 -3.459 1.00 70.69 86 LEU A C 1
ATOM 667 O O . LEU A 1 86 ? -21.129 1.786 -3.207 1.00 70.69 86 LEU A O 1
ATOM 671 N N . CYS A 1 87 ? -19.696 3.155 -4.241 1.00 73.69 87 CYS A N 1
ATOM 672 C CA . CYS A 1 87 ? -18.843 2.104 -4.795 1.00 73.69 87 CYS A CA 1
ATOM 673 C C . CYS A 1 87 ? -17.420 2.603 -5.058 1.00 73.69 87 CYS A C 1
ATOM 675 O O . CYS A 1 87 ? -17.229 3.763 -5.415 1.00 73.69 87 CYS A O 1
ATOM 677 N N . ILE A 1 88 ? -16.453 1.691 -4.966 1.00 68.38 88 ILE A N 1
ATOM 678 C CA . ILE A 1 88 ? -15.100 1.867 -5.505 1.00 68.38 88 ILE A CA 1
ATOM 679 C C . ILE A 1 88 ? -14.955 1.041 -6.788 1.00 68.38 88 ILE A C 1
ATOM 681 O O . ILE A 1 88 ? -15.578 -0.014 -6.922 1.00 68.38 88 ILE A O 1
ATOM 685 N N . THR A 1 89 ? -14.152 1.505 -7.740 1.00 68.81 89 THR A N 1
ATOM 686 C CA . THR A 1 89 ? -13.905 0.772 -8.993 1.00 68.81 89 THR A CA 1
ATOM 687 C C . THR A 1 89 ? -12.767 -0.228 -8.791 1.00 68.81 89 THR A C 1
ATOM 689 O O . THR A 1 89 ? -11.673 0.158 -8.379 1.00 68.81 89 THR A O 1
ATOM 692 N N . THR A 1 90 ? -13.005 -1.509 -9.074 1.00 59.06 90 THR A N 1
ATOM 693 C CA . THR A 1 90 ? -11.978 -2.560 -9.058 1.00 59.06 90 THR A CA 1
ATOM 694 C C . THR A 1 90 ? -11.086 -2.486 -10.300 1.00 59.06 90 THR A C 1
ATOM 696 O O . THR A 1 90 ? -11.393 -1.792 -11.268 1.00 59.06 90 THR A O 1
ATOM 699 N N . LEU A 1 91 ? -9.952 -3.194 -10.276 1.00 39.31 91 LEU A N 1
ATOM 700 C CA . LEU A 1 91 ? -8.917 -3.130 -11.320 1.00 39.31 91 LEU A CA 1
ATOM 701 C C . LEU A 1 91 ? -9.427 -3.486 -12.731 1.00 39.31 91 LEU A C 1
ATOM 703 O O . LEU A 1 91 ? -8.962 -2.927 -13.717 1.00 39.31 91 LEU A O 1
ATOM 707 N N . ASP A 1 92 ? -10.407 -4.382 -12.818 1.00 69.81 92 ASP A N 1
ATOM 708 C CA . ASP A 1 92 ? -11.087 -4.808 -14.047 1.00 69.81 92 ASP A CA 1
ATOM 709 C C . ASP A 1 92 ? -12.206 -3.845 -14.510 1.00 69.81 92 ASP A C 1
ATOM 711 O O . ASP A 1 92 ? -12.925 -4.131 -15.469 1.00 69.81 92 ASP A O 1
ATOM 715 N N . GLY A 1 93 ? -12.371 -2.704 -13.833 1.00 69.62 93 GLY A N 1
ATOM 716 C CA . GLY A 1 93 ? -13.374 -1.684 -14.132 1.00 69.62 93 GLY A CA 1
ATOM 717 C C . GLY A 1 93 ? -14.760 -1.938 -13.530 1.00 69.62 93 GLY A C 1
ATOM 718 O O . GLY A 1 93 ? -15.673 -1.147 -13.780 1.00 69.62 93 GLY A O 1
ATOM 719 N N . ASN A 1 94 ? -14.953 -3.006 -12.748 1.00 70.88 94 ASN A N 1
ATOM 720 C CA . ASN A 1 94 ? -16.244 -3.291 -12.118 1.00 70.88 94 ASN A CA 1
ATOM 721 C C . ASN A 1 94 ? -16.493 -2.416 -10.864 1.00 70.88 94 ASN A C 1
ATOM 723 O O . ASN A 1 94 ? -15.559 -2.048 -10.155 1.00 70.88 94 ASN A O 1
ATOM 727 N N . PRO A 1 95 ? -17.751 -2.052 -10.547 1.00 77.12 95 PRO A N 1
ATOM 728 C CA . PRO A 1 95 ? -18.071 -1.328 -9.319 1.00 77.12 95 PRO A CA 1
ATOM 729 C C . PRO A 1 95 ? -18.231 -2.291 -8.131 1.00 77.12 95 PRO A C 1
ATOM 731 O O . PRO A 1 95 ? -19.209 -3.040 -8.049 1.00 77.12 95 PRO A O 1
ATOM 734 N N . LEU A 1 96 ? -17.318 -2.225 -7.161 1.00 69.44 96 LEU A N 1
ATOM 735 C CA . LEU A 1 96 ? -17.490 -2.846 -5.848 1.00 69.44 96 LEU A CA 1
ATOM 736 C C . LEU A 1 96 ? -18.277 -1.892 -4.945 1.00 69.44 96 LEU A C 1
ATOM 738 O O . LEU A 1 96 ? -17.758 -0.876 -4.481 1.00 69.44 96 LEU A O 1
ATOM 742 N N . TYR A 1 97 ? -19.545 -2.216 -4.697 1.00 75.81 97 TYR A N 1
ATOM 743 C CA . TYR A 1 97 ? -20.403 -1.433 -3.809 1.00 75.81 97 TYR A CA 1
ATOM 744 C C . TYR A 1 97 ? -19.918 -1.515 -2.362 1.00 75.81 97 TYR A C 1
ATOM 746 O O . TYR A 1 97 ? -19.939 -2.585 -1.751 1.00 75.81 97 TYR A O 1
ATOM 754 N N . ILE A 1 98 ? -19.524 -0.371 -1.805 1.00 74.19 98 ILE A N 1
ATOM 755 C CA . ILE A 1 98 ? -19.149 -0.265 -0.398 1.00 74.19 98 ILE A CA 1
ATOM 756 C C . ILE A 1 98 ? -20.404 0.001 0.444 1.00 74.19 98 ILE A C 1
ATOM 758 O O . ILE A 1 98 ? -21.298 0.738 0.018 1.00 74.19 98 ILE A O 1
ATOM 762 N N . PRO A 1 99 ? -20.509 -0.556 1.664 1.00 80.31 99 PRO A N 1
ATOM 763 C CA . PRO A 1 99 ? -21.471 -0.067 2.643 1.00 80.31 99 PRO A CA 1
ATOM 764 C C . PRO A 1 99 ? -21.307 1.457 2.813 1.00 80.31 99 PRO A C 1
ATOM 766 O O . PRO A 1 99 ? -20.169 1.917 2.829 1.00 80.31 99 PRO A O 1
ATOM 769 N N . PRO A 1 100 ? -22.374 2.253 3.021 1.00 84.88 100 PRO A N 1
ATOM 770 C CA . PRO A 1 100 ? -22.274 3.715 3.128 1.00 84.88 100 PRO A CA 1
ATOM 771 C C . PRO A 1 100 ? -21.522 4.130 4.405 1.00 84.88 100 PRO A C 1
ATOM 773 O O . PRO A 1 100 ? -22.134 4.337 5.454 1.00 84.88 100 PRO A O 1
ATOM 776 N N . PHE A 1 101 ? -20.188 4.135 4.382 1.00 84.69 101 PHE A N 1
ATOM 777 C CA . PHE A 1 101 ? -19.339 4.317 5.568 1.00 84.69 101 PHE A CA 1
ATOM 778 C C . PHE A 1 101 ? -19.342 5.760 6.085 1.00 84.69 101 PHE A C 1
ATOM 780 O O . PHE A 1 101 ? -19.130 5.972 7.275 1.00 84.69 101 PHE A O 1
ATOM 787 N N . TRP A 1 102 ? -19.718 6.725 5.241 1.00 89.94 102 TRP A N 1
ATOM 788 C CA . TRP A 1 102 ? -20.020 8.111 5.617 1.00 89.94 102 TRP A CA 1
ATOM 789 C C . TRP A 1 102 ? -21.081 8.245 6.729 1.00 89.94 102 TRP A C 1
ATOM 791 O O . TRP A 1 102 ? -21.152 9.273 7.397 1.00 89.94 102 TRP A O 1
ATOM 801 N N . THR A 1 103 ? -21.891 7.204 6.968 1.00 93.31 103 THR A N 1
ATOM 802 C CA . THR A 1 103 ? -22.859 7.145 8.083 1.00 93.31 103 THR A CA 1
ATOM 803 C C . THR A 1 103 ? -22.237 6.857 9.456 1.00 93.31 103 THR A C 1
ATOM 805 O O . THR A 1 103 ? -22.945 6.884 10.468 1.00 93.31 103 THR A O 1
ATOM 808 N N . THR A 1 104 ? -20.938 6.553 9.510 1.00 94.19 104 THR A N 1
ATOM 809 C CA . THR A 1 104 ? -20.229 6.148 10.728 1.00 94.19 104 THR A CA 1
ATOM 810 C C . THR A 1 104 ? -19.615 7.360 11.428 1.00 94.19 104 THR A C 1
ATOM 812 O O . THR A 1 104 ? -18.772 8.068 10.871 1.00 94.19 104 THR A O 1
ATOM 815 N N . MET A 1 105 ? -20.026 7.584 12.675 1.00 94.56 105 MET A N 1
ATOM 816 C CA . MET A 1 105 ? -19.662 8.744 13.486 1.00 94.56 105 MET A CA 1
ATOM 817 C C . MET A 1 105 ? -19.174 8.306 14.872 1.00 94.56 105 MET A C 1
ATOM 819 O O . MET A 1 105 ? -19.653 7.328 15.440 1.00 94.56 105 MET A O 1
ATOM 823 N N . LEU A 1 106 ? -18.255 9.074 15.446 1.00 94.38 106 LEU A N 1
ATOM 824 C CA . LEU A 1 106 ? -17.767 8.927 16.812 1.00 94.38 106 LEU A CA 1
ATOM 825 C C . LEU A 1 106 ? -18.506 9.920 17.721 1.00 94.38 106 LEU A C 1
ATOM 827 O O . LEU A 1 106 ? -18.324 11.131 17.586 1.00 94.38 106 LEU A O 1
ATOM 831 N N . LEU A 1 107 ? -19.333 9.414 18.637 1.00 93.12 107 LEU A N 1
ATOM 832 C CA . LEU A 1 107 ? -20.011 10.187 19.676 1.00 93.12 107 LEU A CA 1
ATOM 833 C C . LEU A 1 107 ? -19.057 10.466 20.841 1.00 93.12 107 LEU A C 1
ATOM 835 O O . LEU A 1 107 ? -18.463 9.546 21.412 1.00 93.12 107 LEU A O 1
ATOM 839 N N . LYS A 1 108 ? -18.955 11.746 21.208 1.00 89.62 108 LYS A N 1
ATOM 840 C CA . LYS A 1 108 ? -18.069 12.257 22.258 1.00 89.62 108 LYS A CA 1
ATOM 841 C C . LYS A 1 108 ? -18.791 13.161 23.260 1.00 89.62 108 LYS A C 1
ATOM 843 O O . LYS A 1 108 ? -19.917 13.612 23.042 1.00 89.62 108 LYS A O 1
ATOM 848 N N . ASN A 1 109 ? -18.080 13.463 24.346 1.00 82.50 109 ASN A N 1
ATOM 849 C CA . ASN A 1 109 ? -18.437 14.359 25.452 1.00 82.50 109 ASN A CA 1
ATOM 850 C C . ASN A 1 109 ? -19.538 13.796 26.374 1.00 82.50 109 ASN A C 1
ATOM 852 O O . ASN A 1 109 ? -19.277 13.584 27.556 1.00 82.50 109 ASN A O 1
ATOM 856 N N . CYS A 1 110 ? -20.721 13.461 25.856 1.00 78.62 110 CYS A N 1
ATOM 857 C CA . CYS A 1 110 ? -21.878 13.038 26.665 1.00 78.62 110 CYS A CA 1
ATOM 858 C C . CYS A 1 110 ? -21.758 11.670 27.351 1.00 78.62 110 CYS A C 1
ATOM 860 O O . CYS A 1 110 ? -22.478 11.396 28.312 1.00 78.62 110 CYS A O 1
ATOM 862 N N . THR A 1 111 ? -20.874 10.809 26.856 1.00 68.81 111 THR A N 1
ATOM 863 C CA . THR A 1 111 ? -20.554 9.473 27.388 1.00 68.81 111 THR A CA 1
ATOM 864 C C . THR A 1 111 ? -19.588 9.520 28.576 1.00 68.81 111 THR A C 1
ATOM 866 O O . THR A 1 111 ? -19.443 8.529 29.288 1.00 68.81 111 THR A O 1
ATOM 869 N N . THR A 1 112 ? -18.940 10.662 28.827 1.00 68.69 112 THR A N 1
ATOM 870 C CA . THR A 1 112 ? -17.921 10.823 29.875 1.00 68.69 112 THR A CA 1
ATOM 871 C C . THR A 1 112 ? -18.483 10.503 31.263 1.00 68.69 112 THR A C 1
ATOM 873 O O . THR A 1 112 ? -19.403 11.163 31.740 1.00 68.69 112 THR A O 1
ATOM 876 N N . GLY A 1 113 ? -17.909 9.503 31.939 1.00 70.44 113 GLY A N 1
ATOM 877 C CA . GLY A 1 113 ? -18.333 9.095 33.285 1.00 70.44 113 GLY A CA 1
ATOM 878 C C . GLY A 1 113 ? -19.593 8.221 33.330 1.00 70.44 113 GLY A C 1
ATOM 879 O O . GLY A 1 113 ? -20.073 7.917 34.422 1.00 70.44 113 GLY A O 1
ATOM 880 N N . LYS A 1 114 ? -20.111 7.797 32.172 1.00 81.88 114 LYS A N 1
ATOM 881 C CA . LYS A 1 114 ? -21.161 6.776 32.038 1.00 81.88 114 LYS A CA 1
ATOM 882 C C . LYS A 1 114 ? -20.519 5.446 31.640 1.00 81.88 114 LYS A C 1
ATOM 884 O O . LYS A 1 114 ? -19.333 5.390 31.346 1.00 81.88 114 LYS A O 1
ATOM 889 N N . ASN A 1 115 ? -21.292 4.364 31.661 1.00 85.38 115 ASN A N 1
ATOM 890 C CA . ASN A 1 115 ? -20.827 3.059 31.193 1.00 85.38 115 ASN A CA 1
ATOM 891 C C . ASN A 1 115 ? -21.014 2.982 29.668 1.00 85.38 115 ASN A C 1
ATOM 893 O O . ASN A 1 115 ? -22.142 2.864 29.190 1.00 85.38 115 ASN A O 1
ATOM 897 N N . GLU A 1 116 ? -19.926 3.061 28.904 1.00 89.12 116 GLU A N 1
ATOM 898 C CA . GLU A 1 116 ? -19.972 3.127 27.440 1.00 89.12 116 GLU A CA 1
ATOM 899 C C . GLU A 1 116 ? -20.474 1.825 26.796 1.00 89.12 116 GLU A C 1
ATOM 901 O O . GLU A 1 116 ? -21.122 1.885 25.751 1.00 89.12 116 GLU A O 1
ATOM 906 N N . LEU A 1 117 ? -20.279 0.664 27.436 1.00 84.50 117 LEU A N 1
ATOM 907 C CA . LEU A 1 117 ? -20.885 -0.613 27.021 1.00 84.50 117 LEU A CA 1
ATOM 908 C C . LEU A 1 117 ? -22.415 -0.588 27.186 1.00 84.50 117 LEU A C 1
ATOM 910 O O . LEU A 1 117 ? -23.140 -1.092 26.334 1.00 84.50 117 LEU A O 1
ATOM 914 N N . ALA A 1 118 ? -22.923 0.036 28.253 1.00 86.44 118 ALA A N 1
ATOM 915 C CA . ALA A 1 118 ? -24.362 0.195 28.466 1.00 86.44 118 ALA A CA 1
ATOM 916 C C . ALA A 1 118 ? -24.981 1.239 27.518 1.00 86.44 118 ALA A C 1
ATOM 918 O O . ALA A 1 118 ? -26.065 1.008 26.986 1.00 86.44 118 ALA A O 1
ATOM 919 N N . VAL A 1 119 ? -24.291 2.360 27.267 1.00 89.38 119 VAL A N 1
ATOM 920 C CA . VAL A 1 119 ? -24.752 3.387 26.313 1.00 89.38 119 VAL A CA 1
ATOM 921 C C . VAL A 1 119 ? -24.763 2.837 24.887 1.00 89.38 119 VAL A C 1
ATOM 923 O O . VAL A 1 119 ? -25.754 3.008 24.184 1.00 89.38 119 VAL A O 1
ATOM 926 N N . SER A 1 120 ? -23.705 2.143 24.461 1.00 89.00 120 SER A N 1
ATOM 927 C CA . SER A 1 120 ? -23.650 1.530 23.128 1.00 89.00 120 SER A CA 1
ATOM 928 C C . SER A 1 120 ? -24.703 0.437 22.944 1.00 89.00 120 SER A C 1
ATOM 930 O O . SER A 1 120 ? -25.469 0.525 21.993 1.00 89.00 120 SER A O 1
ATOM 932 N N . ALA A 1 121 ? -24.850 -0.505 23.884 1.00 85.38 121 ALA A N 1
ATOM 933 C CA . ALA A 1 121 ? -25.927 -1.502 23.834 1.00 85.38 121 ALA A CA 1
ATOM 934 C C . ALA A 1 121 ? -27.332 -0.864 23.836 1.00 85.38 121 ALA A C 1
ATOM 936 O O . ALA A 1 121 ? -28.251 -1.368 23.190 1.00 85.38 121 ALA A O 1
ATOM 937 N N . GLY A 1 122 ? -27.505 0.269 24.524 1.00 89.31 122 GLY A N 1
ATOM 938 C CA . GLY A 1 122 ? -28.724 1.070 24.458 1.00 89.31 122 GLY A CA 1
ATOM 939 C C . GLY A 1 122 ? -28.974 1.654 23.065 1.00 89.31 122 GLY A C 1
ATOM 940 O O . GLY A 1 122 ? -30.078 1.510 22.544 1.00 89.31 122 GLY A O 1
ATOM 941 N N . LEU A 1 123 ? -27.955 2.263 22.449 1.00 89.25 123 LEU A N 1
ATOM 942 C CA . LEU A 1 123 ? -28.018 2.875 21.115 1.00 89.25 123 LEU A CA 1
ATOM 943 C C . LEU A 1 123 ? -28.285 1.823 20.030 1.00 89.25 123 LEU A C 1
ATOM 945 O O . LEU A 1 123 ? -29.118 2.037 19.153 1.00 89.25 123 LEU A O 1
ATOM 949 N N . ASP A 1 124 ? -27.636 0.665 20.138 1.00 84.06 124 ASP A N 1
ATOM 950 C CA . ASP A 1 124 ? -27.842 -0.512 19.289 1.00 84.06 124 ASP A CA 1
ATOM 951 C C . ASP A 1 124 ? -29.289 -1.041 19.397 1.00 84.06 124 ASP A C 1
ATOM 953 O O . ASP A 1 124 ? -29.895 -1.469 18.416 1.00 84.06 124 ASP A O 1
ATOM 957 N N . SER A 1 125 ? -29.904 -0.906 20.580 1.00 83.06 125 SER A N 1
ATOM 958 C CA . SER A 1 125 ? -31.302 -1.282 20.832 1.00 83.06 125 SER A CA 1
ATOM 959 C C . SER A 1 125 ? -32.361 -0.261 20.373 1.00 83.06 125 SER A C 1
ATOM 961 O O . SER A 1 125 ? -33.558 -0.526 20.542 1.00 83.06 125 SER A O 1
ATOM 963 N N . ILE A 1 126 ? -31.978 0.881 19.772 1.00 80.94 126 ILE A N 1
ATOM 964 C CA . ILE A 1 126 ? -32.919 1.900 19.259 1.00 80.94 126 ILE A CA 1
ATOM 965 C C . ILE A 1 126 ? -33.678 1.348 18.035 1.00 80.94 126 ILE A C 1
ATOM 967 O O . ILE A 1 126 ? -33.294 1.470 16.867 1.00 80.94 126 ILE A O 1
ATOM 971 N N . SER A 1 127 ? -34.792 0.682 18.344 1.00 50.50 127 SER A N 1
ATOM 972 C CA . SER A 1 127 ? -35.503 -0.281 17.493 1.00 50.50 127 SER A CA 1
ATOM 973 C C . SER A 1 127 ? -36.385 0.344 16.401 1.00 50.50 127 SER A C 1
ATOM 975 O O . SER A 1 127 ? -37.588 0.102 16.310 1.00 50.50 127 SER A O 1
ATOM 977 N N . ALA A 1 128 ? -35.759 1.112 15.510 1.00 64.62 128 ALA A N 1
ATOM 978 C CA . ALA A 1 128 ? -36.400 1.700 14.331 1.00 64.62 128 ALA A CA 1
ATOM 979 C C . ALA A 1 128 ? -35.591 1.543 13.026 1.00 64.62 128 ALA A C 1
ATOM 981 O O . ALA A 1 128 ? -36.001 2.067 11.992 1.00 64.62 128 ALA A O 1
ATOM 982 N N . GLY A 1 129 ? -34.439 0.858 13.052 1.00 71.75 129 GLY A N 1
ATOM 983 C CA . GLY A 1 129 ? -33.528 0.783 11.897 1.00 71.75 129 GLY A CA 1
ATOM 984 C C . GLY A 1 129 ? -32.878 2.129 11.550 1.00 71.75 129 GLY A C 1
ATOM 985 O O . GLY A 1 129 ? -32.494 2.350 10.406 1.00 71.75 129 GLY A O 1
ATOM 986 N N . ARG A 1 130 ? -32.804 3.041 12.530 1.00 89.25 130 ARG A N 1
ATOM 987 C CA . ARG A 1 130 ? -32.175 4.369 12.423 1.00 89.25 130 ARG A CA 1
ATOM 988 C C . ARG A 1 130 ? -30.707 4.379 12.839 1.00 89.25 130 ARG A C 1
ATOM 990 O O . ARG A 1 130 ? -29.944 5.222 12.379 1.00 89.25 130 ARG A O 1
ATOM 997 N N . ILE A 1 131 ? -30.339 3.450 13.713 1.00 91.06 131 ILE A N 1
ATOM 998 C CA . ILE A 1 131 ? -28.966 3.052 13.999 1.00 91.06 131 ILE A CA 1
ATOM 999 C C . ILE A 1 131 ? -28.804 1.656 13.387 1.00 91.06 131 ILE A C 1
ATOM 1001 O O . ILE A 1 131 ? -29.728 0.841 13.428 1.00 91.06 131 ILE A O 1
ATOM 1005 N N . VAL A 1 132 ? -27.667 1.436 12.734 1.00 88.69 132 VAL A N 1
ATOM 1006 C CA . VAL A 1 132 ? -27.273 0.182 12.077 1.00 88.69 132 VAL A CA 1
ATOM 1007 C C . VAL A 1 132 ? -26.437 -0.667 13.033 1.00 88.69 132 VAL A C 1
ATOM 1009 O O . VAL A 1 132 ? -26.598 -1.883 13.050 1.00 88.69 132 VAL A O 1
ATOM 1012 N N . TYR A 1 133 ? -25.574 -0.018 13.819 1.00 87.31 133 TYR A N 1
ATOM 1013 C CA . TYR A 1 133 ? -24.953 -0.570 15.024 1.00 87.31 133 TYR A CA 1
ATOM 1014 C C . TYR A 1 133 ? -24.416 0.549 15.929 1.00 87.31 133 TYR A C 1
ATOM 1016 O O . TYR A 1 133 ? -24.142 1.659 15.452 1.00 87.31 133 TYR A O 1
ATOM 1024 N N . ALA A 1 134 ? -24.183 0.245 17.206 1.00 89.38 134 ALA A N 1
ATOM 1025 C CA . ALA A 1 134 ? -23.371 1.075 18.097 1.00 89.38 134 ALA A CA 1
ATOM 1026 C C . ALA A 1 134 ? -22.478 0.233 19.025 1.00 89.38 134 ALA A C 1
ATOM 1028 O O . ALA A 1 134 ? -22.920 -0.748 19.613 1.00 89.38 134 ALA A O 1
ATOM 1029 N N . HIS A 1 135 ? -21.219 0.642 19.197 1.00 88.69 135 HIS A N 1
ATOM 1030 C CA . HIS A 1 135 ? -20.241 -0.028 20.065 1.00 88.69 135 HIS A CA 1
ATOM 1031 C C . HIS A 1 135 ? -19.259 0.987 20.684 1.00 88.69 135 HIS A C 1
ATOM 1033 O O . HIS A 1 135 ? -19.102 2.085 20.144 1.00 88.69 135 HIS A O 1
ATOM 1039 N N . PRO A 1 136 ? -18.573 0.684 21.804 1.00 86.94 136 PRO A N 1
ATOM 1040 C CA . PRO A 1 136 ? -17.484 1.530 22.295 1.00 86.94 136 PRO A CA 1
ATOM 1041 C C . PRO A 1 136 ? -16.400 1.702 21.224 1.00 86.94 136 PRO A C 1
ATOM 1043 O O . PRO A 1 136 ? -16.245 0.845 20.349 1.00 86.94 136 PRO A O 1
ATOM 1046 N N . ASN A 1 137 ? -15.616 2.778 21.292 1.00 86.50 137 ASN A N 1
ATOM 1047 C CA . ASN A 1 137 ? -14.414 2.884 20.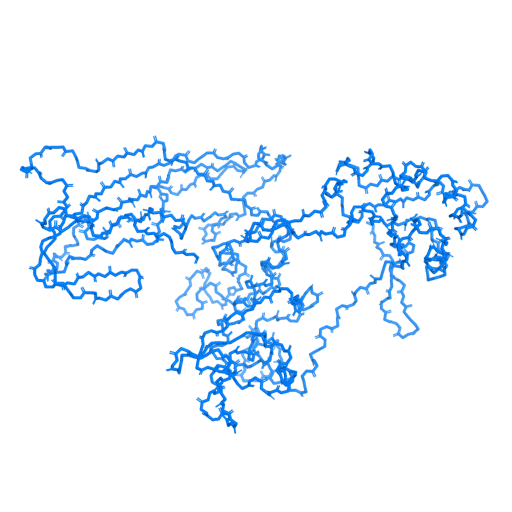466 1.00 86.50 137 ASN A CA 1
ATOM 1048 C C . ASN A 1 137 ? -13.331 1.932 21.006 1.00 86.50 137 ASN A C 1
ATOM 1050 O O . ASN A 1 137 ? -12.488 2.338 21.806 1.00 86.50 137 ASN A O 1
ATOM 1054 N N . PHE A 1 138 ? -13.427 0.648 20.651 1.00 78.25 138 PHE A N 1
ATOM 1055 C CA . PHE A 1 138 ? -12.527 -0.402 21.124 1.00 78.25 138 PHE A CA 1
ATOM 1056 C C . PHE A 1 138 ? -11.064 -0.078 20.811 1.00 78.25 138 PHE A C 1
ATOM 1058 O O . PHE A 1 138 ? -10.733 0.428 19.740 1.00 78.25 138 PHE A O 1
ATOM 1065 N N . VAL A 1 139 ? -10.185 -0.385 21.762 1.00 69.62 139 VAL A N 1
ATOM 1066 C CA . VAL A 1 139 ? -8.740 -0.293 21.570 1.00 69.62 139 VAL A CA 1
ATOM 1067 C C . VAL A 1 139 ? -8.287 -1.628 21.013 1.00 69.62 139 VAL A C 1
ATOM 1069 O O . VAL A 1 139 ? -8.353 -2.637 21.709 1.00 69.62 139 VAL A O 1
ATOM 1072 N N . GLY A 1 140 ? -7.816 -1.631 19.768 1.00 53.28 140 GLY A N 1
ATOM 1073 C CA . GLY A 1 140 ? -7.007 -2.738 19.282 1.00 53.28 140 GLY A CA 1
ATOM 1074 C C . GLY A 1 140 ? -5.701 -2.763 20.067 1.00 53.28 140 GLY A C 1
ATOM 1075 O O . GLY A 1 140 ? -4.877 -1.861 19.926 1.00 53.28 140 GLY A O 1
ATOM 1076 N N . THR A 1 141 ? -5.519 -3.769 20.917 1.00 48.31 141 THR A N 1
ATOM 1077 C CA . THR A 1 141 ? -4.181 -4.182 21.329 1.00 48.31 141 THR A CA 1
ATOM 1078 C C . THR A 1 141 ? -3.547 -4.949 20.186 1.00 48.31 141 THR A C 1
ATOM 1080 O O . THR A 1 141 ? -4.137 -5.924 19.717 1.00 48.31 141 THR A O 1
ATOM 1083 N N . GLY A 1 142 ? -2.342 -4.543 19.789 1.00 41.66 142 GLY A N 1
ATOM 1084 C CA . GLY A 1 142 ? -1.452 -5.412 19.035 1.00 41.66 142 GLY A CA 1
ATOM 1085 C C . GLY A 1 142 ? -1.264 -6.713 19.805 1.00 41.66 142 GLY A C 1
ATOM 1086 O O . GLY A 1 142 ? -0.718 -6.709 20.908 1.00 41.66 142 GLY A O 1
ATOM 1087 N N . ASN A 1 143 ? -1.822 -7.799 19.276 1.00 46.12 143 ASN A N 1
ATOM 1088 C CA . ASN A 1 143 ? -1.645 -9.146 19.802 1.00 46.12 143 ASN A CA 1
ATOM 1089 C C . ASN A 1 143 ? -1.086 -10.028 18.685 1.00 46.12 143 ASN A C 1
ATOM 1091 O O . ASN A 1 143 ? -1.605 -11.109 18.409 1.00 46.12 143 ASN A O 1
ATOM 1095 N N . ALA A 1 144 ? -0.016 -9.538 18.052 1.00 48.59 144 ALA A N 1
ATOM 1096 C CA . ALA A 1 144 ? 0.871 -10.281 17.164 1.00 48.59 144 ALA A CA 1
ATOM 1097 C C . ALA A 1 144 ? 1.670 -11.377 17.915 1.00 48.59 144 ALA A C 1
ATOM 1099 O O . ALA A 1 144 ? 2.852 -11.594 17.650 1.00 48.59 144 ALA A O 1
ATOM 1100 N N . ASP A 1 145 ? 1.018 -12.071 18.857 1.00 51.75 145 ASP A N 1
ATOM 1101 C CA . ASP A 1 145 ? 1.497 -13.337 19.394 1.00 51.75 145 ASP A CA 1
ATOM 1102 C C . ASP A 1 145 ? 1.535 -14.327 18.231 1.00 51.75 145 ASP A C 1
ATOM 1104 O O . ASP A 1 145 ? 0.521 -14.649 17.612 1.00 51.75 145 ASP A O 1
ATOM 1108 N N . CYS A 1 146 ? 2.735 -14.787 17.918 1.00 56.25 146 CYS A N 1
ATOM 1109 C CA . CYS A 1 146 ? 2.965 -15.747 16.859 1.00 56.25 146 CYS A CA 1
ATOM 1110 C C . CYS A 1 146 ? 2.408 -17.116 17.291 1.00 56.25 146 CYS A C 1
ATOM 1112 O O . CYS A 1 146 ? 3.007 -17.789 18.127 1.00 56.25 146 CYS A O 1
ATOM 1114 N N . GLU A 1 147 ? 1.250 -17.520 16.754 1.00 56.97 147 GLU A N 1
ATOM 1115 C CA . GLU A 1 147 ? 0.560 -18.759 17.166 1.00 56.97 147 GLU A CA 1
ATOM 1116 C C . GLU A 1 147 ? 1.289 -20.058 16.743 1.00 56.97 147 GLU A C 1
ATOM 1118 O O . GLU A 1 147 ? 0.891 -21.147 17.163 1.00 56.97 147 GLU A O 1
ATOM 1123 N N . ASP A 1 148 ? 2.368 -19.965 15.952 1.00 62.03 148 ASP A N 1
ATOM 1124 C CA . ASP A 1 148 ? 3.220 -21.102 15.579 1.00 62.03 148 ASP A CA 1
ATOM 1125 C C . ASP A 1 148 ? 4.023 -21.623 16.801 1.00 62.03 148 ASP A C 1
ATOM 1127 O O . ASP A 1 148 ? 4.830 -20.879 17.375 1.00 62.03 148 ASP A O 1
ATOM 1131 N N . PRO A 1 149 ? 3.887 -22.911 17.188 1.00 67.69 149 PRO A N 1
ATOM 1132 C CA . PRO A 1 149 ? 4.649 -23.524 18.282 1.00 67.69 149 PRO A CA 1
ATOM 1133 C C . PRO A 1 149 ? 6.183 -23.493 18.144 1.00 67.69 149 PRO A C 1
ATOM 1135 O O . PRO A 1 149 ? 6.873 -23.814 19.113 1.00 67.69 149 PRO A O 1
ATOM 1138 N N . LEU A 1 150 ? 6.715 -23.161 16.965 1.00 69.88 150 LEU A N 1
ATOM 1139 C CA . LEU A 1 150 ? 8.138 -23.050 16.637 1.00 69.88 150 LEU A CA 1
ATOM 1140 C C . LEU A 1 150 ? 8.593 -21.596 16.420 1.00 69.88 150 LEU A C 1
ATOM 1142 O O . LEU A 1 150 ? 9.687 -21.380 15.899 1.00 69.88 150 LEU A O 1
ATOM 1146 N N . CYS A 1 151 ? 7.805 -20.581 16.797 1.00 67.88 151 CYS A N 1
ATOM 1147 C CA . CYS A 1 151 ? 8.142 -19.195 16.448 1.00 67.88 151 CYS A CA 1
ATOM 1148 C C . CYS A 1 151 ? 9.466 -18.672 17.050 1.00 67.88 151 CYS A C 1
ATOM 1150 O O . CYS A 1 151 ? 10.119 -17.827 16.437 1.00 67.88 151 CYS A O 1
ATOM 1152 N N . ASP A 1 152 ? 9.927 -19.238 18.173 1.00 70.62 152 ASP A N 1
ATOM 1153 C CA . ASP A 1 152 ? 11.267 -18.999 18.749 1.00 70.62 152 ASP A CA 1
ATOM 1154 C C . ASP A 1 152 ? 12.430 -19.469 17.836 1.00 70.62 152 ASP A C 1
ATOM 1156 O O . ASP A 1 152 ? 13.582 -19.087 18.047 1.00 70.62 152 ASP A O 1
ATOM 1160 N N . GLU A 1 153 ? 12.155 -20.287 16.812 1.00 72.19 153 GLU A N 1
ATOM 1161 C CA . GLU A 1 153 ? 13.120 -20.741 15.795 1.00 72.19 153 GLU A CA 1
ATOM 1162 C C . GLU A 1 153 ? 13.028 -19.919 14.484 1.00 72.19 153 GLU A C 1
ATOM 1164 O O . GLU A 1 153 ? 13.833 -20.092 13.565 1.00 72.19 153 GLU A O 1
ATOM 1169 N N . GLN A 1 154 ? 12.076 -18.982 14.374 1.00 73.31 154 GLN A N 1
ATOM 1170 C CA . GLN A 1 154 ? 11.799 -18.209 13.153 1.00 73.31 154 GLN A CA 1
ATOM 1171 C C . GLN A 1 154 ? 12.641 -16.926 13.037 1.00 73.31 154 GLN A C 1
ATOM 1173 O O . GLN A 1 154 ? 12.136 -15.841 12.742 1.00 73.31 154 GLN A O 1
ATOM 1178 N N . HIS A 1 155 ? 13.957 -17.063 13.202 1.00 74.50 155 HIS A N 1
ATOM 1179 C CA . HIS A 1 155 ? 14.939 -15.967 13.266 1.00 74.50 155 HIS A CA 1
ATOM 1180 C C . HIS A 1 155 ? 14.944 -14.995 12.064 1.00 74.50 155 HIS A C 1
ATOM 1182 O O . HIS A 1 155 ? 15.542 -13.926 12.135 1.00 74.50 155 HIS A O 1
ATOM 1188 N N . SER A 1 156 ? 14.303 -15.339 10.940 1.00 71.88 156 SER A N 1
ATOM 1189 C CA . SER A 1 156 ? 14.138 -14.423 9.804 1.00 71.88 156 SER A CA 1
ATOM 1190 C C . SER A 1 156 ? 13.050 -13.365 10.012 1.00 71.88 156 SER A C 1
ATOM 1192 O O . SER A 1 156 ? 13.056 -12.368 9.298 1.00 71.88 156 SER A O 1
ATOM 1194 N N . LEU A 1 157 ? 12.110 -13.578 10.939 1.00 69.56 157 LEU A N 1
ATOM 1195 C CA . LEU A 1 157 ? 10.944 -12.716 11.162 1.00 69.56 157 LEU A CA 1
ATOM 1196 C C . LEU A 1 157 ? 11.143 -11.688 12.280 1.00 69.56 157 LEU A C 1
ATOM 1198 O O . LEU A 1 157 ? 10.706 -10.546 12.138 1.00 69.56 157 LEU A O 1
ATOM 1202 N N . TRP A 1 158 ? 11.798 -12.091 13.371 1.00 71.00 158 TRP A N 1
ATOM 1203 C CA . TRP A 1 158 ? 12.042 -11.257 14.547 1.00 71.00 158 TRP A CA 1
ATOM 1204 C C . TRP A 1 158 ? 13.373 -11.606 15.230 1.00 71.00 158 TRP A C 1
ATOM 1206 O O . TRP A 1 158 ? 13.869 -12.730 15.125 1.00 71.00 158 TRP A O 1
ATOM 1216 N N . ASP A 1 159 ? 13.958 -10.631 15.929 1.00 69.44 159 ASP A N 1
ATOM 1217 C CA . ASP A 1 159 ? 15.298 -10.741 16.513 1.00 69.44 159 ASP A CA 1
ATOM 1218 C C . ASP A 1 159 ? 15.284 -11.485 17.863 1.00 69.44 159 ASP A C 1
ATOM 1220 O O . ASP A 1 159 ? 15.350 -10.897 18.945 1.00 69.44 159 ASP A O 1
ATOM 1224 N N . THR A 1 160 ? 15.237 -12.816 17.807 1.00 62.31 160 THR A N 1
ATOM 1225 C CA . THR A 1 160 ? 15.527 -13.690 18.956 1.00 62.31 160 THR A CA 1
ATOM 1226 C C . THR A 1 160 ? 17.001 -13.562 19.384 1.00 62.31 160 THR A C 1
ATOM 1228 O O . THR A 1 160 ? 17.881 -13.797 18.548 1.00 62.31 160 THR A O 1
ATOM 1231 N N . PRO A 1 161 ? 17.332 -13.300 20.665 1.00 56.75 161 PRO A N 1
ATOM 1232 C CA . PRO A 1 161 ? 18.727 -13.257 21.118 1.00 56.75 161 PRO A CA 1
ATOM 1233 C C . PRO A 1 161 ? 19.405 -14.646 21.139 1.00 56.75 161 PRO A C 1
ATOM 1235 O O . PRO A 1 161 ? 19.392 -15.345 22.154 1.00 56.75 161 PRO A O 1
ATOM 1238 N N . ASN A 1 162 ? 20.037 -15.038 20.028 1.00 62.03 162 ASN A N 1
ATOM 1239 C CA . ASN A 1 162 ? 20.823 -16.271 19.886 1.00 62.03 162 ASN A CA 1
ATOM 1240 C C . ASN A 1 162 ? 22.243 -15.976 19.347 1.00 62.03 162 ASN A C 1
ATOM 1242 O O . ASN A 1 162 ? 22.483 -14.947 18.728 1.00 62.03 162 ASN A O 1
ATOM 1246 N N . THR A 1 163 ? 23.205 -16.877 19.572 1.00 56.75 163 THR A N 1
ATOM 1247 C CA . THR A 1 163 ? 24.617 -16.706 19.179 1.00 56.75 163 THR A CA 1
ATOM 1248 C C . THR A 1 163 ? 24.927 -16.996 17.709 1.00 56.75 163 THR A C 1
ATOM 1250 O O . THR A 1 163 ? 26.055 -16.758 17.279 1.00 56.75 163 THR A O 1
ATOM 1253 N N . ASP A 1 164 ? 23.970 -17.545 16.958 1.00 64.12 164 ASP A N 1
ATOM 1254 C CA . ASP A 1 164 ? 24.190 -18.045 15.592 1.00 64.12 164 ASP A CA 1
ATOM 1255 C C . ASP A 1 164 ? 23.897 -17.003 14.494 1.00 64.12 164 ASP A C 1
ATOM 1257 O O . ASP A 1 164 ? 24.327 -17.172 13.352 1.00 64.12 164 ASP A O 1
ATOM 1261 N N . TYR A 1 165 ? 23.215 -15.909 14.848 1.00 63.34 165 TYR A N 1
ATOM 1262 C CA . TYR A 1 165 ? 22.846 -14.801 13.961 1.00 63.34 165 TYR A CA 1
ATOM 1263 C C . TYR A 1 165 ? 23.287 -13.468 14.592 1.00 63.34 165 TYR A C 1
ATOM 1265 O O . TYR A 1 165 ? 23.375 -13.386 15.819 1.00 63.34 165 TYR A O 1
ATOM 1273 N N . PRO A 1 166 ? 23.611 -12.430 13.799 1.00 62.44 166 PRO A N 1
ATOM 1274 C CA . PRO A 1 166 ? 23.864 -11.105 14.353 1.00 62.44 166 PRO A CA 1
ATOM 1275 C C . PRO A 1 166 ? 22.580 -10.498 14.939 1.00 62.44 166 PRO A C 1
ATOM 1277 O O . PRO A 1 166 ? 21.470 -10.878 14.567 1.00 62.44 166 PRO A O 1
ATOM 1280 N N . GLU A 1 167 ? 22.741 -9.526 15.838 1.00 62.81 167 GLU A N 1
ATOM 1281 C CA . GLU A 1 167 ? 21.648 -8.626 16.223 1.00 62.81 167 GLU A CA 1
ATOM 1282 C C . GLU A 1 167 ? 21.117 -7.917 14.956 1.00 62.81 167 GLU A C 1
ATOM 1284 O O . GLU A 1 167 ? 21.896 -7.621 14.047 1.00 62.81 167 GLU A O 1
ATOM 1289 N N . GLU A 1 168 ? 19.803 -7.685 14.881 1.00 64.81 168 GLU A N 1
ATOM 1290 C CA . GLU A 1 168 ? 19.120 -7.060 13.732 1.00 64.81 168 GLU A CA 1
ATOM 1291 C C . GLU A 1 168 ? 19.160 -7.855 12.401 1.00 64.81 168 GLU A C 1
ATOM 1293 O O . GLU A 1 168 ? 19.037 -7.297 11.310 1.00 64.81 168 GLU A O 1
ATOM 1298 N N . ALA A 1 169 ? 19.265 -9.189 12.468 1.00 66.25 169 ALA A N 1
ATOM 1299 C CA . ALA A 1 169 ? 19.242 -10.073 11.295 1.00 66.25 169 ALA A CA 1
ATOM 1300 C C . ALA A 1 169 ? 17.854 -10.285 10.649 1.00 66.25 169 ALA A C 1
ATOM 1302 O O . ALA A 1 169 ? 17.785 -10.762 9.513 1.00 66.25 169 ALA A O 1
ATOM 1303 N N . SER A 1 170 ? 16.758 -10.000 11.359 1.00 74.19 170 SER A N 1
ATOM 1304 C CA . SER A 1 170 ? 15.392 -10.314 10.910 1.00 74.19 170 SER A CA 1
ATOM 1305 C C . SER A 1 170 ? 14.724 -9.209 10.077 1.00 74.19 170 SER A C 1
ATOM 1307 O O . SER A 1 170 ? 15.160 -8.061 10.086 1.00 74.19 170 SER A O 1
ATOM 1309 N N . ILE A 1 171 ? 13.617 -9.529 9.391 1.00 71.44 171 ILE A N 1
ATOM 1310 C CA . ILE A 1 171 ? 12.797 -8.547 8.649 1.00 71.44 171 ILE A CA 1
ATOM 1311 C C . ILE A 1 171 ? 11.879 -7.679 9.536 1.00 71.44 171 ILE A C 1
ATOM 1313 O O . ILE A 1 171 ? 11.084 -6.904 9.005 1.00 71.44 171 ILE A O 1
ATOM 1317 N N . ASN A 1 172 ? 11.954 -7.825 10.866 1.00 75.81 172 ASN A N 1
ATOM 1318 C CA . ASN A 1 172 ? 11.169 -7.069 11.849 1.00 75.81 172 ASN A CA 1
ATOM 1319 C C . ASN A 1 172 ? 9.648 -7.051 11.552 1.00 75.81 172 ASN A C 1
ATOM 1321 O O . ASN A 1 172 ? 9.040 -5.990 11.394 1.00 75.81 172 ASN A O 1
ATOM 1325 N N . ILE A 1 173 ? 9.024 -8.232 11.434 1.00 69.31 173 ILE A N 1
ATOM 1326 C CA . ILE A 1 173 ? 7.617 -8.352 10.995 1.00 69.31 173 ILE A CA 1
ATOM 1327 C C . ILE A 1 173 ? 6.587 -8.030 12.088 1.00 69.31 173 ILE A C 1
ATOM 1329 O O . ILE A 1 173 ? 5.478 -7.608 11.768 1.00 69.31 173 ILE A O 1
ATOM 1333 N N . LEU A 1 174 ? 6.923 -8.219 13.371 1.00 70.31 174 LEU A N 1
ATOM 1334 C CA . LEU A 1 174 ? 5.942 -8.140 14.465 1.00 70.31 174 LEU A CA 1
ATOM 1335 C C . LEU A 1 174 ? 5.229 -6.770 14.539 1.00 70.31 174 LEU A C 1
ATOM 1337 O O . LEU A 1 174 ? 3.999 -6.770 14.584 1.00 70.31 174 LEU A O 1
ATOM 1341 N N . PRO A 1 175 ? 5.918 -5.610 14.426 1.00 68.12 175 PRO A N 1
ATOM 1342 C CA . PRO A 1 175 ? 5.245 -4.308 14.388 1.00 68.12 175 PRO A CA 1
ATOM 1343 C C . PRO A 1 175 ? 4.336 -4.107 13.166 1.00 68.12 175 PRO A C 1
ATOM 1345 O O . PRO A 1 175 ? 3.414 -3.301 13.217 1.00 68.12 175 PRO A O 1
ATOM 1348 N N . ALA A 1 176 ? 4.563 -4.821 12.057 1.00 62.22 176 ALA A N 1
ATOM 1349 C CA . ALA A 1 176 ? 3.686 -4.753 10.888 1.00 62.22 176 ALA A CA 1
ATOM 1350 C C . ALA A 1 176 ? 2.386 -5.553 11.089 1.00 62.22 176 ALA A C 1
ATOM 1352 O O . ALA A 1 176 ? 1.328 -5.110 10.637 1.00 62.22 176 ALA A O 1
ATOM 1353 N N . TRP A 1 177 ? 2.426 -6.677 11.816 1.00 67.44 177 TRP A N 1
ATOM 1354 C CA . TRP A 1 177 ? 1.227 -7.455 12.159 1.00 67.44 177 TRP A CA 1
ATOM 1355 C C . TRP A 1 177 ? 0.265 -6.712 13.096 1.00 67.44 177 TRP A C 1
ATOM 1357 O O . TRP A 1 177 ? -0.945 -6.897 12.971 1.00 67.44 177 TRP A O 1
ATOM 1367 N N . ASP A 1 178 ? 0.765 -5.797 13.933 1.00 57.06 178 ASP A N 1
ATOM 1368 C CA . ASP A 1 178 ? -0.068 -4.877 14.727 1.00 57.06 178 ASP A CA 1
ATOM 1369 C C . ASP A 1 178 ? -0.901 -3.906 13.857 1.00 57.06 178 ASP A C 1
ATOM 1371 O O . ASP A 1 178 ? -1.902 -3.355 14.323 1.00 57.06 178 ASP A O 1
ATOM 1375 N N . HIS A 1 179 ? -0.528 -3.715 12.584 1.00 53.81 179 HIS A N 1
ATOM 1376 C CA . HIS A 1 179 ? -1.283 -2.928 11.604 1.00 53.81 179 HIS A CA 1
ATOM 1377 C C . HIS A 1 179 ? -2.098 -3.796 10.631 1.00 53.81 179 HIS A C 1
ATOM 1379 O O . HIS A 1 179 ? -3.238 -3.451 10.310 1.00 53.81 179 HIS A O 1
ATOM 1385 N N . SER A 1 180 ? -1.533 -4.901 10.129 1.00 56.78 180 SER A N 1
ATOM 1386 C CA . SER A 1 180 ? -2.242 -5.873 9.289 1.00 56.78 180 SER A CA 1
ATOM 1387 C C . SER A 1 180 ? -1.487 -7.201 9.164 1.00 56.78 180 SER A C 1
ATOM 1389 O O . SER A 1 180 ? -0.304 -7.235 8.834 1.00 56.78 180 SER A O 1
ATOM 1391 N N . THR A 1 181 ? -2.211 -8.311 9.308 1.00 62.53 181 THR A N 1
ATOM 1392 C CA . THR A 1 181 ? -1.753 -9.672 8.970 1.00 62.53 181 THR A CA 1
ATOM 1393 C C . THR A 1 181 ? -2.131 -10.096 7.540 1.00 62.53 181 THR A C 1
ATOM 1395 O O . THR A 1 181 ? -1.976 -11.258 7.175 1.00 62.53 181 THR A O 1
ATOM 1398 N N . GLY A 1 182 ? -2.637 -9.166 6.721 1.00 59.06 182 GLY A N 1
ATOM 1399 C CA . GLY A 1 182 ? -3.261 -9.429 5.421 1.00 59.06 182 GLY A CA 1
ATOM 1400 C C . GLY A 1 182 ? -4.779 -9.195 5.431 1.00 59.06 182 GLY A C 1
ATOM 1401 O O . GLY A 1 182 ? -5.384 -8.895 6.461 1.00 59.06 182 GLY A O 1
ATOM 1402 N N . LYS A 1 183 ? -5.404 -9.297 4.252 1.00 56.91 183 LYS A N 1
ATOM 1403 C CA . LYS A 1 183 ? -6.858 -9.157 4.038 1.00 56.91 183 LYS A CA 1
ATOM 1404 C C . LYS A 1 183 ? -7.321 -10.266 3.074 1.00 56.91 183 LYS A C 1
ATOM 1406 O O . LYS A 1 183 ? -6.612 -10.480 2.091 1.00 56.91 183 LYS A O 1
ATOM 1411 N N . PRO A 1 184 ? -8.461 -10.957 3.293 1.00 59.94 184 PRO A N 1
ATOM 1412 C CA . PRO A 1 184 ? -8.893 -12.088 2.453 1.00 59.94 184 PRO A CA 1
ATOM 1413 C C . PRO A 1 184 ? -9.068 -11.771 0.959 1.00 59.94 184 PRO A C 1
ATOM 1415 O O . PRO A 1 184 ? -9.060 -12.671 0.125 1.00 59.94 184 PRO A O 1
ATOM 1418 N N . GLU A 1 185 ? -9.239 -10.498 0.610 1.00 64.25 185 GLU A N 1
ATOM 1419 C CA . GLU A 1 185 ? -9.370 -10.014 -0.763 1.00 64.25 185 GLU A CA 1
ATOM 1420 C C . GLU A 1 185 ? -8.018 -9.880 -1.495 1.00 64.25 185 GLU A C 1
ATOM 1422 O O . GLU A 1 185 ? -7.997 -9.733 -2.720 1.00 64.25 185 GLU A O 1
ATOM 1427 N N . VAL A 1 186 ? -6.889 -9.922 -0.774 1.00 59.69 186 VAL A N 1
ATOM 1428 C CA . VAL A 1 186 ? -5.531 -9.803 -1.327 1.00 59.69 186 VAL A CA 1
ATOM 1429 C C . VAL A 1 186 ? -4.984 -11.195 -1.639 1.00 59.69 186 VAL A C 1
ATOM 1431 O O . VAL A 1 186 ? -4.684 -11.978 -0.743 1.00 59.69 186 VAL A O 1
ATOM 1434 N N . LYS A 1 187 ? -4.833 -11.494 -2.931 1.00 67.94 187 LYS A N 1
ATOM 1435 C CA . LYS A 1 187 ? -4.405 -12.806 -3.438 1.00 67.94 187 LYS A CA 1
ATOM 1436 C C . LYS A 1 187 ? -2.952 -12.751 -3.903 1.00 67.94 187 LYS A C 1
ATOM 1438 O O . LYS A 1 187 ? -2.596 -11.866 -4.679 1.00 67.94 187 LYS A O 1
ATOM 1443 N N . VAL A 1 188 ? -2.128 -13.712 -3.482 1.00 67.75 188 VAL A N 1
ATOM 1444 C CA . VAL A 1 188 ? -0.716 -13.822 -3.890 1.00 67.75 188 VAL A CA 1
ATOM 1445 C C . VAL A 1 188 ? -0.529 -15.058 -4.770 1.00 67.75 188 VAL A C 1
ATOM 1447 O O . VAL A 1 188 ? -0.780 -16.181 -4.340 1.00 67.75 188 VAL A O 1
ATOM 1450 N N . GLY A 1 189 ? -0.086 -14.857 -6.012 1.00 73.38 189 GLY A N 1
ATOM 1451 C CA . GLY A 1 189 ? 0.227 -15.947 -6.937 1.00 73.38 189 GLY A CA 1
ATOM 1452 C C . GLY A 1 189 ? 1.674 -16.416 -6.787 1.00 73.38 189 GLY A C 1
ATOM 1453 O O . GLY A 1 189 ? 2.593 -15.661 -7.093 1.00 73.38 189 GLY A O 1
ATOM 1454 N N . LEU A 1 190 ? 1.885 -17.666 -6.367 1.00 72.06 190 LEU A N 1
ATOM 1455 C CA . LEU A 1 190 ? 3.212 -18.287 -6.342 1.00 72.06 190 LEU A CA 1
ATOM 1456 C C . LEU A 1 190 ? 3.465 -19.098 -7.620 1.00 72.06 190 LEU A C 1
ATOM 1458 O O . LEU A 1 190 ? 2.787 -20.093 -7.876 1.00 72.06 190 LEU A O 1
ATOM 1462 N N . PHE A 1 191 ? 4.493 -18.716 -8.379 1.00 73.19 191 PHE A N 1
ATOM 1463 C CA . PHE A 1 191 ? 5.011 -19.498 -9.501 1.00 73.19 191 PHE A CA 1
ATOM 1464 C C . PHE A 1 191 ? 6.285 -20.243 -9.074 1.00 73.19 191 PHE A C 1
ATOM 1466 O O . PHE A 1 191 ? 7.367 -19.664 -9.019 1.00 73.19 191 PHE A O 1
ATOM 1473 N N . ASP A 1 192 ? 6.149 -21.528 -8.747 1.00 73.19 192 ASP A N 1
ATOM 1474 C CA . ASP A 1 192 ? 7.242 -22.384 -8.269 1.00 73.19 192 ASP A CA 1
ATOM 1475 C C . ASP A 1 192 ? 7.019 -23.848 -8.714 1.00 73.19 192 ASP A C 1
ATOM 1477 O O . ASP A 1 192 ? 6.079 -24.167 -9.440 1.00 73.19 192 ASP A O 1
ATOM 1481 N N . SER A 1 193 ? 7.865 -24.757 -8.235 1.00 67.75 193 SER A N 1
ATOM 1482 C CA . SER A 1 193 ? 7.774 -26.219 -8.332 1.00 67.75 193 SER A CA 1
ATOM 1483 C C . SER A 1 193 ? 6.423 -26.836 -7.919 1.00 67.75 193 SER A C 1
ATOM 1485 O O . SER A 1 193 ? 6.120 -27.951 -8.341 1.00 67.75 193 SER A O 1
ATOM 1487 N N . GLY A 1 194 ? 5.611 -26.133 -7.125 1.00 71.19 194 GLY A N 1
ATOM 1488 C CA . GLY A 1 194 ? 4.322 -26.597 -6.601 1.00 71.19 194 GLY A CA 1
ATOM 1489 C C . GLY A 1 194 ? 4.284 -26.616 -5.072 1.00 71.19 194 GLY A C 1
ATOM 1490 O O . GLY A 1 194 ? 5.300 -26.402 -4.413 1.00 71.19 194 GLY A O 1
ATOM 1491 N N . ILE A 1 195 ? 3.098 -26.848 -4.501 1.00 74.31 195 ILE A N 1
ATOM 1492 C CA . ILE A 1 195 ? 2.852 -26.711 -3.057 1.00 74.31 195 ILE A CA 1
ATOM 1493 C C . ILE A 1 195 ? 2.175 -27.951 -2.468 1.00 74.31 195 ILE A C 1
ATOM 1495 O O . ILE A 1 195 ? 1.210 -28.475 -3.029 1.00 74.31 195 ILE A O 1
ATOM 1499 N N . PHE A 1 196 ? 2.619 -28.396 -1.292 1.00 75.50 196 PHE A N 1
ATOM 1500 C CA . PHE A 1 196 ? 1.869 -29.355 -0.481 1.00 75.50 196 PHE A CA 1
ATOM 1501 C C . PHE A 1 196 ? 0.714 -28.644 0.244 1.00 75.50 196 PHE A C 1
ATOM 1503 O O . PHE A 1 196 ? 0.745 -28.412 1.447 1.00 75.50 196 PHE A O 1
ATOM 1510 N N . TYR A 1 197 ? -0.333 -28.299 -0.508 1.00 73.31 197 TYR A N 1
ATOM 1511 C CA . TYR A 1 197 ? -1.491 -27.531 -0.026 1.00 73.31 197 TYR A CA 1
ATOM 1512 C C . TYR A 1 197 ? -2.263 -28.178 1.146 1.00 73.31 197 TYR A C 1
ATOM 1514 O O . TYR A 1 197 ? -3.094 -27.522 1.761 1.00 73.31 197 TYR A O 1
ATOM 1522 N N . GLN A 1 198 ? -2.018 -29.460 1.445 1.00 73.62 198 GLN A N 1
ATOM 1523 C CA . GLN A 1 198 ? -2.628 -30.184 2.569 1.00 73.62 198 GLN A CA 1
ATOM 1524 C C . GLN A 1 198 ? -1.841 -30.046 3.885 1.00 73.62 198 GLN A C 1
ATOM 1526 O O . GLN A 1 198 ? -2.206 -30.706 4.858 1.00 73.62 198 GLN A O 1
ATOM 1531 N N . HIS A 1 199 ? -0.786 -29.222 3.927 1.00 74.94 199 HIS A N 1
ATOM 1532 C CA . HIS A 1 199 ? -0.130 -28.838 5.179 1.00 74.94 199 HIS A CA 1
ATOM 1533 C C . HIS A 1 199 ? -1.128 -28.151 6.125 1.00 74.94 199 HIS A C 1
ATOM 1535 O O . HIS A 1 199 ? -2.101 -27.533 5.674 1.00 74.94 199 HIS A O 1
ATOM 1541 N N . GLU A 1 200 ? -0.915 -28.276 7.434 1.00 71.06 200 GLU A N 1
ATOM 1542 C CA . GLU A 1 200 ? -1.889 -27.777 8.409 1.00 71.06 200 GLU A CA 1
ATOM 1543 C C . GLU A 1 200 ? -1.916 -26.245 8.498 1.00 71.06 200 GLU A C 1
ATOM 1545 O O . GLU A 1 200 ? -3.005 -25.680 8.595 1.00 71.06 200 GLU A O 1
ATOM 1550 N N . ASP A 1 201 ? -0.778 -25.582 8.277 1.00 69.56 201 ASP A N 1
ATOM 1551 C CA . ASP A 1 201 ? -0.643 -24.118 8.173 1.00 69.56 201 ASP A CA 1
ATOM 1552 C C . ASP A 1 201 ? -1.500 -23.528 7.034 1.00 69.56 201 ASP A C 1
ATOM 1554 O O . ASP A 1 201 ? -2.049 -22.436 7.150 1.00 69.56 201 ASP A O 1
ATOM 1558 N N . PHE A 1 202 ? -1.712 -24.286 5.949 1.00 70.25 202 PHE A N 1
ATOM 1559 C CA . PHE A 1 202 ? -2.610 -23.900 4.850 1.00 70.25 202 PHE A CA 1
ATOM 1560 C C . PHE A 1 202 ? -4.090 -24.218 5.142 1.00 70.25 202 PHE A C 1
ATOM 1562 O O . PHE A 1 202 ? -4.924 -24.243 4.228 1.00 70.25 202 PHE A O 1
ATOM 1569 N N . GLY A 1 203 ? -4.432 -24.539 6.394 1.00 68.00 203 GLY A N 1
ATOM 1570 C CA . GLY A 1 203 ? -5.763 -24.974 6.813 1.00 68.00 203 GLY A CA 1
ATOM 1571 C C . GLY A 1 203 ? -6.220 -26.247 6.096 1.00 68.00 203 GLY A C 1
ATOM 1572 O O . GLY A 1 203 ? -7.393 -26.375 5.742 1.00 68.00 203 GLY A O 1
ATOM 1573 N N . TYR A 1 204 ? -5.286 -27.164 5.806 1.00 68.56 204 TYR A N 1
ATOM 1574 C CA . TYR A 1 204 ? -5.503 -28.351 4.964 1.00 68.56 204 TYR A CA 1
ATOM 1575 C C . TYR A 1 204 ? -6.000 -28.022 3.536 1.00 68.56 204 TYR A C 1
ATOM 1577 O O . TYR A 1 204 ? -6.619 -28.858 2.868 1.00 68.56 204 TYR A O 1
ATOM 1585 N N . GLY A 1 205 ? -5.723 -26.801 3.065 1.00 58.62 205 GLY A N 1
ATOM 1586 C CA . GLY A 1 205 ? -6.048 -26.298 1.731 1.00 58.62 205 GLY A CA 1
ATOM 1587 C C . GLY A 1 205 ? -7.089 -25.181 1.697 1.00 58.62 205 GLY A C 1
ATOM 1588 O O . GLY A 1 205 ? -7.424 -24.722 0.609 1.00 58.62 205 GLY A O 1
ATOM 1589 N N . SER A 1 206 ? -7.613 -24.726 2.841 1.00 60.00 206 SER A N 1
ATOM 1590 C CA . SER A 1 206 ? -8.659 -23.693 2.881 1.00 60.00 206 SER A CA 1
ATOM 1591 C C . SER A 1 206 ? -8.205 -22.308 2.411 1.00 60.00 206 SER A C 1
ATOM 1593 O O . SER A 1 206 ? -9.060 -21.485 2.098 1.00 60.00 206 SER A O 1
ATOM 1595 N N . VAL A 1 207 ? -6.893 -22.045 2.366 1.00 66.31 207 VAL A N 1
ATOM 1596 C CA . VAL A 1 207 ? -6.318 -20.760 1.913 1.00 66.31 207 VAL A CA 1
ATOM 1597 C C . VAL A 1 207 ? -5.921 -20.746 0.428 1.00 66.31 207 VAL A C 1
ATOM 1599 O O . VAL A 1 207 ? -5.522 -19.708 -0.089 1.00 66.31 207 VAL A O 1
ATOM 1602 N N . VAL A 1 208 ? -6.023 -21.881 -0.277 1.00 72.50 208 VAL A N 1
ATOM 1603 C CA . VAL A 1 208 ? -5.590 -22.021 -1.679 1.00 72.50 208 VAL A CA 1
ATOM 1604 C C . VAL A 1 208 ? -6.811 -22.048 -2.601 1.00 72.50 208 VAL A C 1
ATOM 1606 O O . VAL A 1 208 ? -7.401 -23.101 -2.835 1.00 72.50 208 VAL A O 1
ATOM 1609 N N . GLU A 1 209 ? -7.198 -20.889 -3.137 1.00 70.81 209 GLU A N 1
ATOM 1610 C CA . GLU A 1 209 ? -8.363 -20.779 -4.030 1.00 70.81 209 GLU A CA 1
ATOM 1611 C C . GLU A 1 209 ? -8.134 -21.403 -5.418 1.00 70.81 209 GLU A C 1
ATOM 1613 O O . GLU A 1 209 ? -8.969 -22.168 -5.905 1.00 70.81 209 GLU A O 1
ATOM 1618 N N . GLU A 1 210 ? -7.015 -21.074 -6.071 1.00 74.50 210 GLU A N 1
ATOM 1619 C CA . GLU A 1 210 ? -6.735 -21.438 -7.465 1.00 74.50 210 GLU A CA 1
ATOM 1620 C C . GLU A 1 210 ? -5.303 -21.963 -7.644 1.00 74.50 210 GLU A C 1
ATOM 1622 O O . GLU A 1 210 ? -4.386 -21.606 -6.907 1.00 74.50 210 GLU A O 1
ATOM 1627 N N . SER A 1 211 ? -5.101 -22.855 -8.619 1.00 74.94 211 SER A N 1
ATOM 1628 C CA . SER A 1 211 ? -3.781 -23.402 -8.965 1.00 74.94 211 SER A CA 1
ATOM 1629 C C . SER A 1 211 ? -3.755 -23.989 -10.378 1.00 74.94 211 SER A C 1
ATOM 1631 O O . SER A 1 211 ? -4.742 -24.572 -10.845 1.00 74.94 211 SER A O 1
ATOM 1633 N N . TRP A 1 212 ? -2.604 -23.869 -11.047 1.00 72.19 212 TRP A N 1
ATOM 1634 C CA . TRP A 1 212 ? -2.371 -24.386 -12.395 1.00 72.19 212 TRP A CA 1
ATOM 1635 C C . TRP A 1 212 ? -1.000 -25.061 -12.514 1.00 72.19 212 TRP A C 1
ATOM 1637 O O . TRP A 1 212 ? 0.027 -24.468 -12.191 1.00 72.19 212 TRP A O 1
ATOM 1647 N N . ASP A 1 213 ? -0.982 -26.295 -13.015 1.00 71.88 213 ASP A N 1
ATOM 1648 C CA . ASP A 1 213 ? 0.233 -27.046 -13.321 1.00 71.88 213 ASP A CA 1
ATOM 1649 C C . ASP A 1 213 ? 0.641 -26.814 -14.787 1.00 71.88 213 ASP A C 1
ATOM 1651 O O . ASP A 1 213 ? -0.019 -27.291 -15.715 1.00 71.88 213 ASP A O 1
ATOM 1655 N N . PHE A 1 214 ? 1.748 -26.101 -15.009 1.00 67.50 214 PHE A N 1
ATOM 1656 C CA . PHE A 1 214 ? 2.302 -25.853 -16.348 1.00 67.50 214 PHE A CA 1
ATOM 1657 C C . PHE A 1 214 ? 3.094 -27.037 -16.935 1.00 67.50 214 PHE A C 1
ATOM 1659 O O . PHE A 1 214 ? 3.348 -27.051 -18.139 1.00 67.50 214 PHE A O 1
ATOM 1666 N N . VAL A 1 215 ? 3.465 -28.037 -16.128 1.00 65.56 215 VAL A N 1
ATOM 1667 C CA . VAL A 1 215 ? 4.170 -29.252 -16.572 1.00 65.56 215 VAL A CA 1
ATOM 1668 C C . VAL A 1 215 ? 3.179 -30.291 -17.100 1.00 65.56 215 VAL A C 1
ATOM 1670 O O . VAL A 1 215 ? 3.411 -30.884 -18.153 1.00 65.56 215 VAL A O 1
ATOM 1673 N N . ASN A 1 216 ? 2.064 -30.495 -16.392 1.00 68.56 216 ASN A N 1
ATOM 1674 C CA . ASN A 1 216 ? 1.015 -31.450 -16.770 1.00 68.56 216 ASN A CA 1
ATOM 1675 C C . ASN A 1 216 ? -0.170 -30.806 -17.518 1.00 68.56 216 ASN A C 1
ATOM 1677 O O . ASN A 1 216 ? -0.952 -31.523 -18.145 1.00 68.56 216 ASN A O 1
ATOM 1681 N N . GLY A 1 217 ? -0.287 -29.473 -17.510 1.00 72.81 217 GLY A N 1
ATOM 1682 C CA . GLY A 1 217 ? -1.305 -28.723 -18.254 1.00 72.81 217 GLY A CA 1
ATOM 1683 C C . GLY A 1 217 ? -2.705 -28.801 -17.641 1.00 72.81 217 GLY A C 1
ATOM 1684 O O . GLY A 1 217 ? -3.685 -28.939 -18.377 1.00 72.81 217 GLY A O 1
ATOM 1685 N N . SER A 1 218 ? -2.806 -28.758 -16.310 1.00 73.12 218 SER A N 1
ATOM 1686 C CA . SER A 1 218 ? -4.050 -29.003 -15.569 1.00 73.12 218 SER A CA 1
ATOM 1687 C C . SER A 1 218 ? -4.307 -27.989 -14.458 1.00 73.12 218 SER A C 1
ATOM 1689 O O . SER A 1 218 ? -3.419 -27.683 -13.664 1.00 73.12 218 SER A O 1
ATOM 1691 N N . SER A 1 219 ? -5.559 -27.541 -14.344 1.00 64.88 219 SER A N 1
ATOM 1692 C CA . SER A 1 219 ? -6.058 -26.863 -13.148 1.00 64.88 219 SER A CA 1
ATOM 1693 C C . SER A 1 219 ? -6.223 -27.850 -11.990 1.00 64.88 219 SER A C 1
ATOM 1695 O O . SER A 1 219 ? -6.727 -28.958 -12.179 1.00 64.88 219 SER A O 1
ATOM 1697 N N . GLN A 1 220 ? -5.858 -27.389 -10.792 1.00 58.12 220 GLN A N 1
ATOM 1698 C CA . GLN A 1 220 ? -5.785 -28.140 -9.534 1.00 58.12 220 GLN A CA 1
ATOM 1699 C C . GLN A 1 220 ? -4.728 -29.256 -9.454 1.00 58.12 220 GLN A C 1
ATOM 1701 O O . GLN A 1 220 ? -4.531 -30.065 -10.358 1.00 58.12 220 GLN A O 1
ATOM 1706 N N . ASN A 1 221 ? -4.161 -29.363 -8.249 1.00 49.19 221 ASN A N 1
ATOM 1707 C CA . ASN A 1 221 ? -3.538 -30.565 -7.701 1.00 49.19 221 ASN A CA 1
ATOM 1708 C C . ASN A 1 221 ? -2.238 -31.059 -8.367 1.00 49.19 221 ASN A C 1
ATOM 1710 O O . ASN A 1 221 ? -2.124 -32.219 -8.771 1.00 49.19 221 ASN A O 1
ATOM 1714 N N . VAL A 1 222 ? -1.190 -30.231 -8.262 1.00 51.59 222 VAL A N 1
ATOM 1715 C CA . VAL A 1 222 ? 0.193 -30.729 -8.120 1.00 51.59 222 VAL A CA 1
ATOM 1716 C C . VAL A 1 222 ? 0.299 -31.502 -6.794 1.00 51.59 222 VAL A C 1
ATOM 1718 O O . VAL A 1 222 ? 0.654 -30.961 -5.751 1.00 51.59 222 VAL A O 1
ATOM 1721 N N . ILE A 1 223 ? -0.090 -32.778 -6.810 1.00 57.91 223 ILE A N 1
ATOM 1722 C CA . ILE A 1 223 ? -0.041 -33.656 -5.635 1.00 57.91 223 ILE A CA 1
ATOM 1723 C C . ILE A 1 223 ? 1.355 -34.261 -5.507 1.00 57.91 223 ILE A C 1
ATOM 1725 O O . ILE A 1 223 ? 1.747 -35.102 -6.317 1.00 57.91 223 ILE A O 1
ATOM 1729 N N . THR A 1 224 ? 2.021 -33.990 -4.388 1.00 50.16 224 THR A N 1
ATOM 1730 C CA . THR A 1 224 ? 2.955 -34.951 -3.789 1.00 50.16 224 THR A CA 1
ATOM 1731 C C . THR A 1 224 ? 2.584 -35.191 -2.336 1.00 50.16 224 THR A C 1
ATOM 1733 O O . THR A 1 224 ? 2.662 -34.286 -1.513 1.00 50.16 224 THR A O 1
ATOM 1736 N N . THR A 1 225 ? 2.245 -36.433 -1.986 1.00 47.38 225 THR A N 1
ATOM 1737 C CA . THR A 1 225 ? 2.096 -36.884 -0.589 1.00 47.38 225 THR A CA 1
ATOM 1738 C C . THR A 1 225 ? 3.472 -37.153 0.046 1.00 47.38 225 THR A C 1
ATOM 1740 O O . THR A 1 225 ? 3.700 -38.219 0.618 1.00 47.38 225 THR A O 1
ATOM 1743 N N . SER A 1 226 ? 4.429 -36.252 -0.186 1.00 51.84 226 SER A N 1
ATOM 1744 C CA . SER A 1 226 ? 5.839 -36.378 0.198 1.00 51.84 226 SER A CA 1
ATOM 1745 C C . SER A 1 226 ? 6.541 -35.023 0.087 1.00 51.84 226 SER A C 1
ATOM 1747 O O . SER A 1 226 ? 6.642 -34.478 -1.013 1.00 51.84 226 SER A O 1
ATOM 1749 N N . GLU A 1 227 ? 7.069 -34.521 1.201 1.00 52.09 227 GLU A N 1
ATOM 1750 C CA . GLU A 1 227 ? 7.750 -33.218 1.301 1.00 52.09 227 GLU A CA 1
ATOM 1751 C C . GLU A 1 227 ? 9.032 -33.135 0.442 1.00 52.09 227 GLU A C 1
ATOM 1753 O O . GLU A 1 227 ? 9.362 -32.079 -0.096 1.00 52.09 227 GLU A O 1
ATOM 1758 N N . ASP A 1 228 ? 9.735 -34.263 0.277 1.00 49.66 228 ASP A N 1
ATOM 1759 C CA . ASP A 1 228 ? 11.102 -34.355 -0.270 1.00 49.66 228 ASP A CA 1
ATOM 1760 C C . ASP A 1 228 ? 11.300 -33.780 -1.687 1.00 49.66 228 ASP A C 1
ATOM 1762 O O . ASP A 1 228 ? 12.410 -33.369 -2.028 1.00 49.66 228 ASP A O 1
ATOM 1766 N N . LEU A 1 229 ? 10.265 -33.765 -2.537 1.00 49.81 229 LEU A N 1
ATOM 1767 C CA . LEU A 1 229 ? 10.405 -33.397 -3.957 1.00 49.81 229 LEU A CA 1
ATOM 1768 C C . LEU A 1 229 ? 9.936 -31.976 -4.297 1.00 49.81 229 LEU A C 1
ATOM 1770 O O . LEU A 1 229 ? 10.462 -31.402 -5.246 1.00 49.81 229 LEU A O 1
ATOM 1774 N N . LEU A 1 230 ? 8.997 -31.405 -3.533 1.00 55.88 230 LEU A N 1
ATOM 1775 C CA . LEU A 1 230 ? 8.401 -30.076 -3.772 1.00 55.88 230 LEU A CA 1
ATOM 1776 C C . LEU A 1 230 ? 8.587 -29.120 -2.578 1.00 55.88 230 LEU A C 1
ATOM 1778 O O . LEU A 1 230 ? 7.809 -28.187 -2.364 1.00 55.88 230 LEU A O 1
ATOM 1782 N N . SER A 1 231 ? 9.631 -29.349 -1.777 1.00 61.47 231 SER A N 1
ATOM 1783 C CA . SER A 1 231 ? 9.913 -28.548 -0.580 1.00 61.47 231 SER A CA 1
ATOM 1784 C C . SER A 1 231 ? 10.208 -27.072 -0.869 1.00 61.47 231 SER A C 1
ATOM 1786 O O . SER A 1 231 ? 10.015 -26.252 0.022 1.00 61.47 231 SER A O 1
ATOM 1788 N N . HIS A 1 232 ? 10.639 -26.707 -2.084 1.00 68.69 232 HIS A N 1
ATOM 1789 C CA . HIS A 1 232 ? 10.920 -25.311 -2.435 1.00 68.69 232 HIS A CA 1
ATOM 1790 C C . HIS A 1 232 ? 9.635 -24.479 -2.507 1.00 68.69 232 HIS A C 1
ATOM 1792 O O . HIS A 1 232 ? 9.474 -23.554 -1.717 1.00 68.69 232 HIS A O 1
ATOM 1798 N N . GLY A 1 233 ? 8.684 -24.855 -3.367 1.00 69.19 233 GLY A N 1
ATOM 1799 C CA . GLY A 1 233 ? 7.420 -24.130 -3.506 1.00 69.19 233 GLY A CA 1
ATOM 1800 C C . GLY A 1 233 ? 6.536 -24.260 -2.272 1.00 69.19 233 GLY A C 1
ATOM 1801 O O . GLY A 1 233 ? 5.914 -23.284 -1.869 1.00 69.19 233 GLY A O 1
ATOM 1802 N N . THR A 1 234 ? 6.559 -25.415 -1.597 1.00 72.12 234 THR A N 1
ATOM 1803 C CA . THR A 1 234 ? 5.862 -25.593 -0.311 1.00 72.12 234 THR A CA 1
ATOM 1804 C C . THR A 1 234 ? 6.378 -24.615 0.746 1.00 72.12 234 THR A C 1
ATOM 1806 O O . THR A 1 234 ? 5.566 -23.952 1.377 1.00 72.12 234 THR A O 1
ATOM 1809 N N . ARG A 1 235 ? 7.703 -24.443 0.888 1.00 72.19 235 ARG A N 1
ATOM 1810 C CA . ARG A 1 235 ? 8.276 -23.392 1.752 1.00 72.19 235 ARG A CA 1
ATOM 1811 C C . ARG A 1 235 ? 8.015 -21.992 1.210 1.00 72.19 235 ARG A C 1
ATOM 1813 O O . ARG A 1 235 ? 7.856 -21.088 2.004 1.00 72.19 235 ARG A O 1
ATOM 1820 N N . GLY A 1 236 ? 7.953 -21.802 -0.109 1.00 68.75 236 GLY A N 1
ATOM 1821 C CA . GLY A 1 236 ? 7.615 -20.531 -0.763 1.00 68.75 236 GLY A CA 1
ATOM 1822 C C . GLY A 1 236 ? 6.228 -20.017 -0.373 1.00 68.75 236 GLY A C 1
ATOM 1823 O O . GLY A 1 236 ? 6.100 -18.902 0.124 1.00 68.75 236 GLY A O 1
ATOM 1824 N N . ALA A 1 237 ? 5.204 -20.859 -0.543 1.00 71.56 237 ALA A N 1
ATOM 1825 C CA . ALA A 1 237 ? 3.843 -20.591 -0.075 1.00 71.56 237 ALA A CA 1
ATOM 1826 C C . ALA A 1 237 ? 3.780 -20.555 1.452 1.00 71.56 237 ALA A C 1
ATOM 1828 O O . ALA A 1 237 ? 3.027 -19.756 1.996 1.00 71.56 237 ALA A O 1
ATOM 1829 N N . GLY A 1 238 ? 4.644 -21.344 2.101 1.00 68.25 238 GLY A N 1
ATOM 1830 C CA . GLY A 1 238 ? 5.054 -21.168 3.484 1.00 68.25 238 GLY A CA 1
ATOM 1831 C C . GLY A 1 238 ? 5.377 -19.705 3.758 1.00 68.25 238 GLY A C 1
ATOM 1832 O O . GLY A 1 238 ? 4.577 -19.045 4.373 1.00 68.25 238 GLY A O 1
ATOM 1833 N N . ILE A 1 239 ? 6.467 -19.104 3.290 1.00 70.56 239 ILE A N 1
ATOM 1834 C CA . ILE A 1 239 ? 6.837 -17.724 3.682 1.00 70.56 239 ILE A CA 1
ATOM 1835 C C . ILE A 1 239 ? 5.726 -16.687 3.415 1.00 70.56 239 ILE A C 1
ATOM 1837 O O . ILE A 1 239 ? 5.609 -15.720 4.164 1.00 70.56 239 ILE A O 1
ATOM 1841 N N . ILE A 1 240 ? 4.884 -16.905 2.400 1.00 69.38 240 ILE A N 1
ATOM 1842 C CA . ILE A 1 240 ? 3.710 -16.067 2.098 1.00 69.38 240 ILE A CA 1
ATOM 1843 C C . ILE A 1 240 ? 2.622 -16.156 3.204 1.00 69.38 240 ILE A C 1
ATOM 1845 O O . ILE A 1 240 ? 1.883 -15.194 3.399 1.00 69.38 240 ILE A O 1
ATOM 1849 N N . GLY A 1 241 ? 2.577 -17.248 3.978 1.00 60.47 241 GLY A N 1
ATOM 1850 C CA . GLY A 1 241 ? 1.924 -17.380 5.293 1.00 60.47 241 GLY A CA 1
ATOM 1851 C C . GLY A 1 241 ? 2.208 -18.747 5.959 1.00 60.47 241 GLY A C 1
ATOM 1852 O O . GLY A 1 241 ? 1.423 -19.671 5.756 1.00 60.47 241 GLY A O 1
ATOM 1853 N N . GLY A 1 242 ? 3.328 -18.892 6.702 1.00 48.84 242 GLY A N 1
ATOM 1854 C CA . GLY A 1 242 ? 3.898 -20.219 7.067 1.00 48.84 242 GLY A CA 1
ATOM 1855 C C . GLY A 1 242 ? 5.398 -20.572 6.776 1.00 48.84 242 GLY A C 1
ATOM 1856 O O . GLY A 1 242 ? 5.696 -21.756 6.697 1.00 48.84 242 GLY A O 1
ATOM 1857 N N . HIS A 1 243 ? 6.357 -19.625 6.642 1.00 43.69 243 HIS A N 1
ATOM 1858 C CA . HIS A 1 243 ? 7.829 -19.805 6.913 1.00 43.69 243 HIS A CA 1
ATOM 1859 C C . HIS A 1 243 ? 8.670 -20.789 5.992 1.00 43.69 243 HIS A C 1
ATOM 1861 O O . HIS A 1 243 ? 8.099 -21.596 5.271 1.00 43.69 243 HIS A O 1
ATOM 1867 N N . THR A 1 244 ? 10.025 -20.868 5.860 1.00 37.38 244 THR A N 1
ATOM 1868 C CA . THR A 1 244 ? 11.218 -19.949 5.847 1.00 37.38 244 THR A CA 1
ATOM 1869 C C . THR A 1 244 ? 12.199 -20.322 4.670 1.00 37.38 244 THR A C 1
ATOM 1871 O O . THR A 1 244 ? 12.012 -21.350 4.012 1.00 37.38 244 THR A O 1
ATOM 1874 N N . GLY A 1 245 ? 13.284 -19.555 4.392 1.00 32.75 245 GLY A N 1
ATOM 1875 C CA . GLY A 1 245 ? 14.349 -19.886 3.396 1.00 32.75 245 GLY A CA 1
ATOM 1876 C C . GLY A 1 245 ? 15.256 -18.708 2.940 1.00 32.75 245 GLY A C 1
ATOM 1877 O O . GLY A 1 245 ? 15.082 -17.595 3.410 1.00 32.75 245 GLY A O 1
ATOM 1878 N N . THR A 1 246 ? 16.202 -18.879 1.993 1.00 36.25 246 THR A N 1
ATOM 1879 C CA . THR A 1 246 ? 16.832 -17.720 1.281 1.00 36.25 246 THR A CA 1
ATOM 1880 C C . THR A 1 246 ? 15.970 -17.238 0.120 1.00 36.25 246 THR A C 1
ATOM 1882 O O . THR A 1 246 ? 15.792 -16.037 -0.065 1.00 36.25 246 THR A O 1
ATOM 1885 N N . SER A 1 247 ? 15.284 -18.171 -0.542 1.00 45.34 247 SER A N 1
ATOM 1886 C CA . SER A 1 247 ? 14.074 -17.916 -1.332 1.00 45.34 247 SER A CA 1
ATOM 1887 C C . SER A 1 247 ? 12.911 -17.351 -0.495 1.00 45.34 247 SER A C 1
ATOM 1889 O O . SER A 1 247 ? 11.810 -17.257 -1.017 1.00 45.34 247 SER A O 1
ATOM 1891 N N . ALA A 1 248 ? 13.132 -16.974 0.778 1.00 46.22 248 ALA A N 1
ATOM 1892 C CA . ALA A 1 248 ? 12.227 -16.145 1.575 1.00 46.22 248 ALA A CA 1
ATOM 1893 C C . ALA A 1 248 ? 12.443 -14.648 1.393 1.00 46.22 248 ALA A C 1
ATOM 1895 O O . ALA A 1 248 ? 11.501 -13.896 1.590 1.00 46.22 248 ALA A O 1
ATOM 1896 N N . ALA A 1 249 ? 13.634 -14.192 0.988 1.00 54.84 249 ALA A N 1
ATOM 1897 C CA . ALA A 1 249 ? 13.861 -12.766 0.755 1.00 54.84 249 ALA A CA 1
ATOM 1898 C C . ALA A 1 249 ? 12.881 -12.208 -0.296 1.00 54.84 249 ALA A C 1
ATOM 1900 O O . ALA A 1 249 ? 12.345 -11.118 -0.121 1.00 54.84 249 ALA A O 1
ATOM 1901 N N . ALA A 1 250 ? 12.576 -13.002 -1.331 1.00 59.44 250 ALA A N 1
ATOM 1902 C CA . ALA A 1 250 ? 11.581 -12.667 -2.345 1.00 59.44 250 ALA A CA 1
ATOM 1903 C C . ALA A 1 250 ? 10.145 -12.561 -1.775 1.00 59.44 250 ALA A C 1
ATOM 1905 O O . ALA A 1 250 ? 9.600 -11.467 -1.842 1.00 59.44 250 ALA A O 1
ATOM 1906 N N . PRO A 1 251 ? 9.524 -13.593 -1.165 1.00 61.75 251 PRO A N 1
ATOM 1907 C CA . PRO A 1 251 ? 8.182 -13.482 -0.592 1.00 61.75 251 PRO A CA 1
ATOM 1908 C C . PRO A 1 251 ? 8.086 -12.595 0.659 1.00 61.75 251 PRO A C 1
ATOM 1910 O O . PRO A 1 251 ? 7.013 -12.054 0.892 1.00 61.75 251 PRO A O 1
ATOM 1913 N N . HIS A 1 252 ? 9.160 -12.347 1.421 1.00 69.56 252 HIS A N 1
ATOM 1914 C CA . HIS A 1 252 ? 9.171 -11.262 2.414 1.00 69.56 252 HIS A CA 1
ATOM 1915 C C . HIS A 1 252 ? 9.039 -9.896 1.720 1.00 69.56 252 HIS A C 1
ATOM 1917 O O . HIS A 1 252 ? 8.202 -9.087 2.115 1.00 69.56 252 HIS A O 1
ATOM 1923 N N . ALA A 1 253 ? 9.792 -9.657 0.639 1.00 77.38 253 ALA A N 1
ATOM 1924 C CA . ALA A 1 253 ? 9.636 -8.457 -0.181 1.00 77.38 253 ALA A CA 1
ATOM 1925 C C . ALA A 1 253 ? 8.243 -8.382 -0.838 1.00 77.38 253 ALA A C 1
ATOM 1927 O O . ALA A 1 253 ? 7.620 -7.326 -0.811 1.00 77.38 253 ALA A O 1
ATOM 1928 N N . THR A 1 254 ? 7.697 -9.493 -1.346 1.00 76.44 254 THR A N 1
ATOM 1929 C CA . THR A 1 254 ? 6.320 -9.565 -1.869 1.00 76.44 254 THR A CA 1
ATOM 1930 C C . THR A 1 254 ? 5.279 -9.296 -0.782 1.00 76.44 254 THR A C 1
ATOM 1932 O O . THR A 1 254 ? 4.303 -8.604 -1.048 1.00 76.44 254 THR A O 1
ATOM 1935 N N . GLY A 1 255 ? 5.485 -9.793 0.440 1.00 75.75 255 GLY A N 1
ATOM 1936 C CA . GLY A 1 255 ? 4.604 -9.574 1.585 1.00 75.75 255 GLY A CA 1
ATOM 1937 C C . GLY A 1 255 ? 4.582 -8.112 2.025 1.00 75.75 255 GLY A C 1
ATOM 1938 O O . GLY A 1 255 ? 3.505 -7.550 2.202 1.00 75.75 255 GLY A O 1
ATOM 1939 N N . VAL A 1 256 ? 5.746 -7.457 2.107 1.00 84.44 256 VAL A N 1
ATOM 1940 C CA . VAL A 1 256 ? 5.824 -6.011 2.381 1.00 84.44 256 VAL A CA 1
ATOM 1941 C C . VAL A 1 256 ? 5.231 -5.199 1.225 1.00 84.44 256 VAL A C 1
ATOM 1943 O O . VAL A 1 256 ? 4.437 -4.297 1.471 1.00 84.44 256 VAL A O 1
ATOM 1946 N N . ALA A 1 257 ? 5.508 -5.553 -0.032 1.00 84.12 257 ALA A N 1
ATOM 1947 C CA . ALA A 1 257 ? 4.898 -4.897 -1.190 1.00 84.12 257 ALA A CA 1
ATOM 1948 C C . ALA A 1 257 ? 3.358 -5.030 -1.189 1.00 84.12 257 ALA A C 1
ATOM 1950 O O . ALA A 1 257 ? 2.647 -4.054 -1.427 1.00 84.12 257 ALA A O 1
ATOM 1951 N N . ALA A 1 258 ? 2.825 -6.209 -0.857 1.00 79.88 258 ALA A N 1
ATOM 1952 C CA . ALA A 1 258 ? 1.389 -6.441 -0.715 1.00 79.88 258 ALA A CA 1
ATOM 1953 C C . ALA A 1 258 ? 0.789 -5.672 0.475 1.00 79.88 258 ALA A C 1
ATOM 1955 O O . ALA A 1 258 ? -0.288 -5.091 0.340 1.00 79.88 258 ALA A O 1
ATOM 1956 N N . LEU A 1 259 ? 1.492 -5.607 1.612 1.00 83.44 259 LEU A N 1
ATOM 1957 C CA . LEU A 1 259 ? 1.098 -4.816 2.779 1.00 83.44 259 LEU A CA 1
ATOM 1958 C C . LEU A 1 259 ? 0.972 -3.329 2.417 1.00 83.44 259 LEU A C 1
ATOM 1960 O O . LEU A 1 259 ? -0.098 -2.752 2.614 1.00 83.44 259 LEU A O 1
ATOM 1964 N N . LEU A 1 260 ? 2.009 -2.743 1.810 1.00 86.81 260 LEU A N 1
ATOM 1965 C CA . LEU A 1 260 ? 2.027 -1.349 1.351 1.00 86.81 260 LEU A CA 1
ATOM 1966 C C . LEU A 1 260 ? 0.906 -1.069 0.338 1.00 86.81 260 LEU A C 1
ATOM 1968 O O . LEU A 1 260 ? 0.152 -0.107 0.494 1.00 86.81 260 LEU A O 1
ATOM 1972 N N . ALA A 1 261 ? 0.728 -1.945 -0.656 1.00 82.75 261 ALA A N 1
ATOM 1973 C CA . ALA A 1 261 ? -0.356 -1.844 -1.632 1.00 82.75 261 ALA A CA 1
ATOM 1974 C C . ALA A 1 261 ? -1.757 -1.963 -0.994 1.00 82.75 261 ALA A C 1
ATOM 1976 O O . ALA A 1 261 ? -2.710 -1.370 -1.494 1.00 82.75 261 ALA A O 1
ATOM 1977 N N . SER A 1 262 ? -1.893 -2.697 0.118 1.00 81.25 262 SER A N 1
ATOM 1978 C CA . SER A 1 262 ? -3.153 -2.855 0.863 1.00 81.25 262 SER A CA 1
ATOM 1979 C C . SER A 1 262 ? -3.460 -1.721 1.854 1.00 81.25 262 SER A C 1
ATOM 1981 O O . SER A 1 262 ? -4.580 -1.666 2.380 1.00 81.25 262 SER A O 1
ATOM 1983 N N . ALA A 1 263 ? -2.472 -0.861 2.129 1.00 80.94 263 ALA A N 1
ATOM 1984 C CA . ALA A 1 263 ? -2.521 0.220 3.114 1.00 80.94 263 ALA A CA 1
ATOM 1985 C C . ALA A 1 263 ? -2.479 1.628 2.488 1.00 80.94 263 ALA A C 1
ATOM 1987 O O . ALA A 1 263 ? -2.851 2.595 3.149 1.00 80.94 263 ALA A O 1
ATOM 1988 N N . SER A 1 264 ? -2.072 1.768 1.222 1.00 78.81 264 SER A N 1
ATOM 1989 C CA . SER A 1 264 ? -2.118 3.058 0.527 1.00 78.81 264 SER A CA 1
ATOM 1990 C C . SER A 1 264 ? -3.548 3.412 0.096 1.00 78.81 264 SER A C 1
ATOM 1992 O O . SER A 1 264 ? -4.019 3.034 -0.974 1.00 78.81 264 SER A O 1
ATOM 1994 N N . GLU A 1 265 ? -4.258 4.151 0.950 1.00 69.31 265 GLU A N 1
ATOM 1995 C CA . GLU A 1 265 ? -5.637 4.596 0.686 1.00 69.31 265 GLU A CA 1
ATOM 1996 C C . GLU A 1 265 ? -5.726 5.757 -0.325 1.00 69.31 265 GLU A C 1
ATOM 1998 O O . GLU A 1 265 ? -6.790 6.015 -0.884 1.00 69.31 265 GLU A O 1
ATOM 2003 N N . GLN A 1 266 ? -4.625 6.486 -0.551 1.00 66.44 266 GLN A N 1
ATOM 2004 C CA . GLN A 1 266 ? -4.630 7.741 -1.319 1.00 66.44 266 GLN A CA 1
ATOM 2005 C C . GLN A 1 266 ? -4.369 7.559 -2.819 1.00 66.44 266 GLN A C 1
ATOM 2007 O O . GLN A 1 266 ? -4.851 8.354 -3.627 1.00 66.44 266 GLN A O 1
ATOM 2012 N N . VAL A 1 267 ? -3.573 6.556 -3.192 1.00 72.25 267 VAL A N 1
ATOM 2013 C CA . VAL A 1 267 ? -3.210 6.250 -4.577 1.00 72.25 267 VAL A CA 1
ATOM 2014 C C . VAL A 1 267 ? -2.867 4.768 -4.685 1.00 72.25 267 VAL A C 1
ATOM 2016 O O . VAL A 1 267 ? -2.261 4.193 -3.785 1.00 72.25 267 VAL A O 1
ATOM 2019 N N . ARG A 1 268 ? -3.242 4.128 -5.796 1.00 80.12 268 ARG A N 1
ATOM 2020 C CA . ARG A 1 268 ? -2.824 2.751 -6.070 1.00 80.12 268 ARG A CA 1
ATOM 2021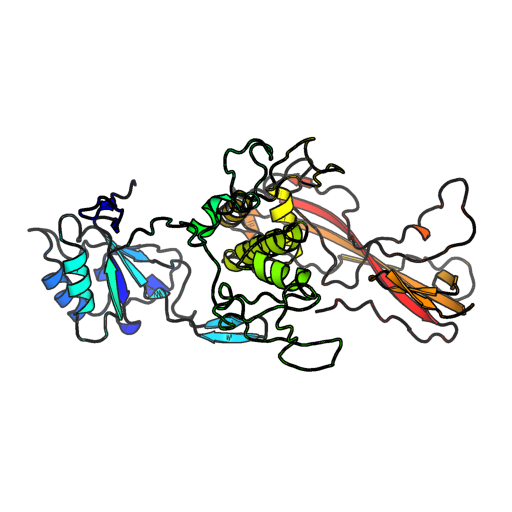 C C . ARG A 1 268 ? -1.325 2.750 -6.372 1.00 80.12 268 ARG A C 1
ATOM 2023 O O . ARG A 1 268 ? -0.935 3.184 -7.452 1.00 80.12 268 ARG A O 1
ATOM 2030 N N . LEU A 1 269 ? -0.517 2.241 -5.445 1.00 84.88 269 LEU A N 1
ATOM 2031 C CA . LEU A 1 269 ? 0.917 2.061 -5.668 1.00 84.88 269 LEU A CA 1
ATOM 2032 C C . LEU A 1 269 ? 1.162 1.106 -6.849 1.00 84.88 269 LEU A C 1
ATOM 2034 O O . LEU A 1 269 ? 0.552 0.038 -6.954 1.00 84.88 269 LEU A O 1
ATOM 2038 N N . SER A 1 270 ? 2.047 1.528 -7.742 1.00 81.31 270 SER A N 1
ATOM 2039 C CA . SER A 1 270 ? 2.650 0.726 -8.805 1.00 81.31 270 SER A CA 1
ATOM 2040 C C . SER A 1 270 ? 3.795 -0.131 -8.251 1.00 81.31 270 SER A C 1
ATOM 2042 O O . SER A 1 270 ? 4.252 0.084 -7.126 1.00 81.31 270 SER A O 1
ATOM 2044 N N . VAL A 1 271 ? 4.280 -1.107 -9.027 1.00 79.12 271 VAL A N 1
ATOM 2045 C CA . VAL A 1 271 ? 5.413 -1.966 -8.619 1.00 79.12 271 VAL A CA 1
ATOM 2046 C C . VAL A 1 271 ? 6.659 -1.116 -8.350 1.00 79.12 271 VAL A C 1
ATOM 2048 O O . VAL A 1 271 ? 7.434 -1.394 -7.443 1.00 79.12 271 VAL A O 1
ATOM 2051 N N . GLU A 1 272 ? 6.788 -0.035 -9.108 1.00 78.94 272 GLU A N 1
ATOM 2052 C CA . GLU A 1 272 ? 7.809 0.998 -9.041 1.00 78.94 272 GLU A CA 1
ATOM 2053 C C . GLU A 1 272 ? 7.798 1.756 -7.719 1.00 78.94 272 GLU A C 1
ATOM 2055 O O . GLU A 1 272 ? 8.849 1.917 -7.105 1.00 78.94 272 GLU A O 1
ATOM 2060 N N . ASP A 1 273 ? 6.622 2.207 -7.274 1.00 86.81 273 ASP A N 1
ATOM 2061 C CA . ASP A 1 273 ? 6.504 2.922 -6.003 1.00 86.81 273 ASP A CA 1
ATOM 2062 C C . ASP A 1 273 ? 6.822 1.971 -4.846 1.00 86.81 273 ASP A C 1
ATOM 2064 O O . ASP A 1 273 ? 7.552 2.341 -3.934 1.00 86.81 273 ASP A O 1
ATOM 2068 N N . LEU A 1 274 ? 6.313 0.734 -4.902 1.00 88.69 274 LEU A N 1
ATOM 2069 C CA . LEU A 1 274 ? 6.568 -0.300 -3.896 1.00 88.69 274 LEU A CA 1
ATOM 2070 C C . LEU A 1 274 ? 8.066 -0.602 -3.784 1.00 88.69 274 LEU A C 1
ATOM 2072 O O . LEU A 1 274 ? 8.621 -0.560 -2.688 1.00 88.69 274 LEU A O 1
ATOM 2076 N N . GLU A 1 275 ? 8.729 -0.836 -4.918 1.00 84.88 275 GLU A N 1
ATOM 2077 C CA . GLU A 1 275 ? 10.172 -1.046 -4.989 1.00 84.88 275 GLU A CA 1
ATOM 2078 C C . GLU A 1 275 ? 10.943 0.168 -4.448 1.00 84.88 275 GLU A C 1
ATOM 2080 O O . GLU A 1 275 ? 11.783 0.003 -3.563 1.00 84.88 275 GLU A O 1
ATOM 2085 N N . HIS A 1 276 ? 10.646 1.382 -4.924 1.00 87.44 276 HIS A N 1
ATOM 2086 C CA . HIS A 1 276 ? 11.375 2.588 -4.522 1.00 87.44 276 HIS A CA 1
ATOM 2087 C C . HIS A 1 276 ? 11.167 2.919 -3.043 1.00 87.44 276 HIS A C 1
ATOM 2089 O O . HIS A 1 276 ? 12.136 3.226 -2.361 1.00 87.44 276 HIS A O 1
ATOM 2095 N N . ILE A 1 277 ? 9.946 2.789 -2.510 1.00 91.12 277 ILE A N 1
ATOM 2096 C CA . ILE A 1 277 ? 9.649 2.978 -1.080 1.00 91.12 277 ILE A CA 1
ATOM 2097 C C . ILE A 1 277 ? 10.425 1.962 -0.238 1.00 91.12 277 ILE A C 1
ATOM 2099 O O . ILE A 1 277 ? 11.116 2.358 0.697 1.00 91.12 277 ILE A O 1
ATOM 2103 N N . MET A 1 278 ? 10.379 0.673 -0.593 1.00 91.50 278 MET A N 1
ATOM 2104 C CA . MET A 1 278 ? 11.096 -0.381 0.136 1.00 91.50 278 MET A CA 1
ATOM 2105 C C . MET A 1 278 ? 12.620 -0.189 0.097 1.00 91.50 278 MET A C 1
ATOM 2107 O O . MET A 1 278 ? 13.290 -0.475 1.086 1.00 91.50 278 MET A O 1
ATOM 2111 N N . GLN A 1 279 ? 13.174 0.327 -1.006 1.00 88.62 279 GLN A N 1
ATOM 2112 C CA . GLN A 1 279 ? 14.584 0.726 -1.097 1.00 88.62 279 GLN A CA 1
ATOM 2113 C C . GLN A 1 279 ? 14.875 1.994 -0.278 1.00 88.62 279 GLN A C 1
ATOM 2115 O O . GLN A 1 279 ? 15.920 2.089 0.370 1.00 88.62 279 GLN A O 1
ATOM 2120 N N . TYR A 1 280 ? 13.955 2.963 -0.260 1.00 89.94 280 TYR A N 1
ATOM 2121 C CA . TYR A 1 280 ? 14.108 4.221 0.468 1.00 89.94 280 TYR A CA 1
ATOM 2122 C C . TYR A 1 280 ? 14.170 3.977 1.980 1.00 89.94 280 TYR A C 1
ATOM 2124 O O . TYR A 1 280 ? 15.083 4.477 2.641 1.00 89.94 280 TYR A O 1
ATOM 2132 N N . THR A 1 281 ? 13.260 3.160 2.513 1.00 91.00 281 THR A N 1
ATOM 2133 C CA . THR A 1 281 ? 13.091 2.916 3.955 1.00 91.00 281 THR A CA 1
ATOM 2134 C C . THR A 1 281 ? 13.856 1.709 4.498 1.00 91.00 281 THR A C 1
ATOM 2136 O O . THR A 1 281 ? 13.735 1.418 5.683 1.00 91.00 281 THR A O 1
ATOM 2139 N N . ALA A 1 282 ? 14.628 0.998 3.671 1.00 88.56 282 ALA A N 1
ATOM 2140 C CA . ALA A 1 282 ? 15.513 -0.069 4.134 1.00 88.56 282 ALA A CA 1
ATOM 2141 C C . ALA A 1 282 ? 16.602 0.453 5.097 1.00 88.56 282 ALA A C 1
ATOM 2143 O O . ALA A 1 282 ? 17.184 1.520 4.859 1.00 88.56 282 ALA A O 1
ATOM 2144 N N . ASP A 1 283 ? 16.888 -0.320 6.153 1.00 85.81 283 ASP A N 1
ATOM 2145 C CA . ASP A 1 283 ? 17.921 0.000 7.143 1.00 85.81 283 ASP A CA 1
ATOM 2146 C C . ASP A 1 283 ? 19.307 -0.313 6.573 1.00 85.81 283 ASP A C 1
ATOM 2148 O O . ASP A 1 283 ? 19.608 -1.457 6.225 1.00 85.81 283 ASP A O 1
ATOM 2152 N N . ASP A 1 284 ? 20.176 0.688 6.508 1.00 78.88 284 ASP A N 1
ATOM 2153 C CA . ASP A 1 284 ? 21.543 0.507 6.028 1.00 78.88 284 ASP A CA 1
ATOM 2154 C C . ASP A 1 284 ? 22.385 -0.292 7.034 1.00 78.88 284 ASP A C 1
ATOM 2156 O O . ASP A 1 284 ? 22.541 0.115 8.189 1.00 78.88 284 ASP A O 1
ATOM 2160 N N . LEU A 1 285 ? 22.928 -1.433 6.599 1.00 68.00 285 LEU A N 1
ATOM 2161 C CA . LEU A 1 285 ? 23.699 -2.334 7.459 1.00 68.00 285 LEU A CA 1
ATOM 2162 C C . LEU A 1 285 ? 25.220 -2.128 7.370 1.00 68.00 285 LEU A C 1
ATOM 2164 O O . LEU A 1 285 ? 25.944 -2.684 8.200 1.00 68.00 285 LEU A O 1
ATOM 2168 N N . GLU A 1 286 ? 25.741 -1.402 6.370 1.00 71.88 286 GLU A N 1
ATOM 2169 C CA . GLU A 1 286 ? 27.177 -1.452 6.053 1.00 71.88 286 GLU A CA 1
ATOM 2170 C C . GLU A 1 286 ? 27.799 -0.135 5.578 1.00 71.88 286 GLU A C 1
ATOM 2172 O O . GLU A 1 286 ? 28.625 0.455 6.281 1.00 71.88 286 GLU A O 1
ATOM 2177 N N . SER A 1 287 ? 27.510 0.262 4.341 1.00 66.69 287 SER A N 1
ATOM 2178 C CA . SER A 1 287 ? 28.114 1.407 3.662 1.00 66.69 287 SER A CA 1
ATOM 2179 C C . SER A 1 287 ? 26.975 2.269 3.144 1.00 66.69 287 SER A C 1
ATOM 2181 O O . SER A 1 287 ? 26.235 1.749 2.318 1.00 66.69 287 SER A O 1
ATOM 2183 N N . PRO A 1 288 ? 26.870 3.546 3.565 1.00 65.94 288 PRO A N 1
ATOM 2184 C CA . PRO A 1 288 ? 25.755 4.412 3.214 1.00 65.94 288 PRO A CA 1
ATOM 2185 C C . PRO A 1 288 ? 25.307 4.295 1.754 1.00 65.94 288 PRO A C 1
ATOM 2187 O O . PRO A 1 288 ? 26.107 4.525 0.845 1.00 65.94 288 PRO A O 1
ATOM 2190 N N . PHE A 1 289 ? 24.013 4.024 1.582 1.00 71.12 289 PHE A N 1
ATOM 2191 C CA . PHE A 1 289 ? 23.291 3.882 0.316 1.00 71.12 289 PHE A CA 1
ATOM 2192 C C . PHE A 1 289 ? 23.568 2.545 -0.396 1.00 71.12 289 PHE A C 1
ATOM 2194 O O . PHE A 1 289 ? 23.627 1.511 0.259 1.00 71.12 289 PHE A O 1
ATOM 2201 N N . TYR A 1 290 ? 23.601 2.508 -1.734 1.00 72.19 290 TYR A N 1
ATOM 2202 C CA . TYR A 1 290 ? 23.667 1.231 -2.450 1.00 72.19 290 TYR A CA 1
ATOM 2203 C C . TYR A 1 290 ? 25.059 0.580 -2.374 1.00 72.19 290 TYR A C 1
ATOM 2205 O O . TYR A 1 290 ? 26.044 1.120 -2.887 1.00 72.19 290 TYR A O 1
ATOM 2213 N N . ASP A 1 291 ? 25.119 -0.641 -1.842 1.00 67.38 291 ASP A N 1
ATOM 2214 C CA . ASP A 1 291 ? 26.324 -1.465 -1.743 1.00 67.38 291 ASP A CA 1
ATOM 2215 C C . ASP A 1 291 ? 26.160 -2.833 -2.455 1.00 67.38 291 ASP A C 1
ATOM 2217 O O . ASP A 1 291 ? 25.065 -3.362 -2.629 1.00 67.38 291 ASP A O 1
ATOM 2221 N N . GLN A 1 292 ? 27.264 -3.448 -2.896 1.00 56.44 292 GLN A N 1
ATOM 2222 C CA . GLN A 1 292 ? 27.227 -4.713 -3.654 1.00 56.44 292 GLN A CA 1
ATOM 2223 C C . GLN A 1 292 ? 26.912 -5.966 -2.809 1.00 56.44 292 GLN A C 1
ATOM 2225 O O . GLN A 1 292 ? 26.752 -7.046 -3.382 1.00 56.44 292 GLN A O 1
ATOM 2230 N N . ARG A 1 293 ? 26.866 -5.861 -1.474 1.00 50.59 293 ARG A N 1
ATOM 2231 C CA . ARG A 1 293 ? 26.674 -6.978 -0.537 1.00 50.59 293 ARG A CA 1
ATOM 2232 C C . ARG A 1 293 ? 25.295 -6.997 0.126 1.00 50.59 293 ARG A C 1
ATOM 2234 O O . ARG A 1 293 ? 24.758 -8.087 0.311 1.00 50.59 293 ARG A O 1
ATOM 2241 N N . THR A 1 294 ? 24.724 -5.840 0.451 1.00 59.16 294 THR A N 1
ATOM 2242 C CA . THR A 1 294 ? 23.393 -5.681 1.070 1.00 59.16 294 THR A CA 1
ATOM 2243 C C . THR A 1 294 ? 22.411 -4.870 0.214 1.00 59.16 294 THR A C 1
ATOM 2245 O O . THR A 1 294 ? 21.264 -4.686 0.615 1.00 59.16 294 THR A O 1
ATOM 2248 N N . ALA A 1 295 ? 22.807 -4.456 -0.998 1.00 77.31 295 ALA A N 1
ATOM 2249 C CA . ALA A 1 295 ? 22.014 -3.611 -1.892 1.00 77.31 295 ALA A CA 1
ATOM 2250 C C . ALA A 1 295 ? 21.633 -2.290 -1.207 1.00 77.31 295 ALA A C 1
ATOM 2252 O O . ALA A 1 295 ? 22.516 -1.494 -0.920 1.00 77.31 295 ALA A O 1
ATOM 2253 N N . TRP A 1 296 ? 20.348 -2.052 -0.943 1.00 79.25 296 TRP A N 1
ATOM 2254 C CA . TRP A 1 296 ? 19.862 -0.849 -0.253 1.00 79.25 296 TRP A CA 1
ATOM 2255 C C . TRP A 1 296 ? 19.733 -1.010 1.272 1.00 79.25 296 TRP A C 1
ATOM 2257 O O . TRP A 1 296 ? 19.225 -0.102 1.931 1.00 79.25 296 TRP A O 1
ATOM 2267 N N . GLY A 1 297 ? 20.170 -2.151 1.816 1.00 76.62 297 GLY A N 1
ATOM 2268 C CA . GLY A 1 297 ? 20.070 -2.498 3.230 1.00 76.62 297 GLY A CA 1
ATOM 2269 C C . GLY A 1 297 ? 18.984 -3.536 3.540 1.00 76.62 297 GLY A C 1
ATOM 2270 O O . GLY A 1 297 ? 18.445 -4.213 2.661 1.00 76.62 297 GLY A O 1
ATOM 2271 N N . ARG A 1 298 ? 18.671 -3.677 4.829 1.00 81.44 298 ARG A N 1
ATOM 2272 C CA . ARG A 1 298 ? 17.652 -4.584 5.370 1.00 81.44 298 ARG A CA 1
ATOM 2273 C C . ARG A 1 298 ? 16.250 -4.056 5.082 1.00 81.44 298 ARG A C 1
ATOM 2275 O O . ARG A 1 298 ? 15.939 -2.913 5.400 1.00 81.44 298 ARG A O 1
ATOM 2282 N N . LEU A 1 299 ? 15.375 -4.902 4.543 1.00 84.19 299 LEU A N 1
ATOM 2283 C CA . LEU A 1 299 ? 13.966 -4.559 4.345 1.00 84.19 299 LEU A CA 1
ATOM 2284 C C . LEU A 1 299 ? 13.283 -4.279 5.695 1.00 84.19 299 LEU A C 1
ATOM 2286 O O . LEU A 1 299 ? 13.123 -5.194 6.499 1.00 84.19 299 LEU A O 1
ATOM 2290 N N . ASN A 1 300 ? 12.845 -3.036 5.909 1.00 89.50 300 ASN A N 1
ATOM 2291 C CA . ASN A 1 300 ? 12.141 -2.605 7.116 1.00 89.50 300 ASN A CA 1
ATOM 2292 C C . ASN A 1 300 ? 10.657 -2.351 6.801 1.00 89.50 300 ASN A C 1
ATOM 2294 O O . ASN A 1 300 ? 10.289 -1.319 6.232 1.00 89.50 300 ASN A O 1
ATOM 2298 N N . ALA A 1 301 ? 9.804 -3.316 7.159 1.00 85.00 301 ALA A N 1
ATOM 2299 C CA . ALA A 1 301 ? 8.366 -3.272 6.888 1.00 85.00 301 ALA A CA 1
ATOM 2300 C C . ALA A 1 301 ? 7.649 -2.127 7.628 1.00 85.00 301 ALA A C 1
ATOM 2302 O O . ALA A 1 301 ? 6.756 -1.495 7.065 1.00 85.00 301 ALA A O 1
ATOM 2303 N N . GLY A 1 302 ? 8.057 -1.848 8.872 1.00 83.50 302 GLY A N 1
ATOM 2304 C CA . GLY A 1 302 ? 7.476 -0.791 9.701 1.00 83.50 302 GLY A CA 1
ATOM 2305 C C . GLY A 1 302 ? 7.772 0.600 9.144 1.00 83.50 302 GLY A C 1
ATOM 2306 O O . GLY A 1 302 ? 6.844 1.365 8.895 1.00 83.50 302 GLY A O 1
ATOM 2307 N N . ALA A 1 303 ? 9.044 0.892 8.853 1.00 89.06 303 ALA A N 1
ATOM 2308 C CA . ALA A 1 303 ? 9.445 2.175 8.272 1.00 89.06 303 ALA A CA 1
ATOM 2309 C C . ALA A 1 303 ? 8.817 2.408 6.888 1.00 89.06 303 ALA A C 1
ATOM 2311 O O . ALA A 1 303 ? 8.407 3.526 6.582 1.00 89.06 303 ALA A O 1
ATOM 2312 N N . ALA A 1 304 ? 8.678 1.360 6.066 1.00 91.38 304 ALA A N 1
ATOM 2313 C CA . ALA A 1 304 ? 7.983 1.451 4.781 1.00 91.38 304 ALA A CA 1
ATOM 2314 C C . ALA A 1 304 ? 6.499 1.828 4.948 1.00 91.38 304 ALA A C 1
ATOM 2316 O O . ALA A 1 304 ? 5.972 2.655 4.200 1.00 91.38 304 ALA A O 1
ATOM 2317 N N . LEU A 1 305 ? 5.824 1.231 5.936 1.00 88.00 305 LEU A N 1
ATOM 2318 C CA . LEU A 1 305 ? 4.406 1.457 6.206 1.00 88.00 305 LEU A CA 1
ATOM 2319 C C . LEU A 1 305 ? 4.144 2.840 6.827 1.00 88.00 305 LEU A C 1
ATOM 2321 O O . LEU A 1 305 ? 3.209 3.522 6.412 1.00 88.00 305 LEU A O 1
ATOM 2325 N N . GLU A 1 306 ? 4.986 3.274 7.766 1.00 89.56 306 GLU A N 1
ATOM 2326 C CA . GLU A 1 306 ? 4.968 4.625 8.345 1.00 89.56 306 GLU A CA 1
ATOM 2327 C C . GLU A 1 306 ? 5.190 5.685 7.253 1.00 89.56 306 GLU A C 1
ATOM 2329 O O . GLU A 1 306 ? 4.408 6.631 7.125 1.00 89.56 306 GLU A O 1
ATOM 2334 N N . PHE A 1 307 ? 6.169 5.467 6.367 1.00 89.81 307 PHE A N 1
ATOM 2335 C CA . PHE A 1 307 ? 6.476 6.372 5.260 1.00 89.81 307 PHE A CA 1
ATOM 2336 C C . PHE A 1 307 ? 5.273 6.621 4.338 1.00 89.81 307 PHE A C 1
ATOM 2338 O O . PHE A 1 307 ? 5.042 7.773 3.970 1.00 89.81 307 PHE A O 1
ATOM 2345 N N . ILE A 1 308 ? 4.476 5.600 3.992 1.00 88.75 3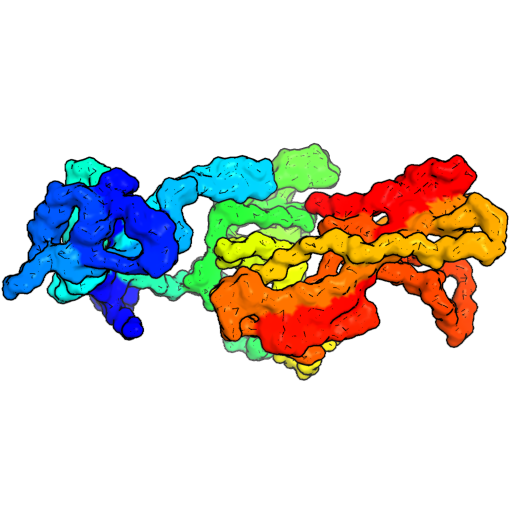08 ILE A N 1
ATOM 2346 C CA . ILE A 1 308 ? 3.277 5.782 3.143 1.00 88.75 308 ILE A CA 1
ATOM 2347 C C . ILE A 1 308 ? 2.041 6.309 3.888 1.00 88.75 308 ILE A C 1
ATOM 2349 O O . ILE A 1 308 ? 1.057 6.669 3.241 1.00 88.75 308 ILE A O 1
ATOM 2353 N N . GLN A 1 309 ? 2.069 6.350 5.224 1.00 84.75 309 GLN A N 1
ATOM 2354 C CA . GLN A 1 309 ? 1.027 6.990 6.034 1.00 84.75 309 GLN A CA 1
ATOM 2355 C C . GLN A 1 309 ? 1.316 8.484 6.236 1.00 84.75 309 GLN A C 1
ATOM 2357 O O . GLN A 1 309 ? 0.395 9.298 6.154 1.00 84.75 309 GLN A O 1
ATOM 2362 N N . GLU A 1 310 ? 2.582 8.857 6.453 1.00 87.19 310 GLU A N 1
ATOM 2363 C CA . GLU A 1 310 ? 2.989 10.259 6.609 1.00 87.19 310 GLU A CA 1
ATOM 2364 C C . GLU A 1 310 ? 3.122 11.008 5.271 1.00 87.19 310 GLU A C 1
ATOM 2366 O O . GLU A 1 310 ? 2.831 12.205 5.201 1.00 87.19 310 GLU A O 1
ATOM 2371 N N . ASN A 1 311 ? 3.540 10.326 4.198 1.00 86.88 311 ASN A N 1
ATOM 2372 C CA . ASN A 1 311 ? 3.862 10.947 2.909 1.00 86.88 311 ASN A CA 1
ATOM 2373 C C . ASN A 1 311 ? 2.841 10.603 1.815 1.00 86.88 311 ASN A C 1
ATOM 2375 O O . ASN A 1 311 ? 2.034 9.684 1.931 1.00 86.88 311 ASN A O 1
ATOM 2379 N N . ARG A 1 312 ? 2.863 11.374 0.721 1.00 85.88 312 ARG A N 1
ATOM 2380 C CA . ARG A 1 312 ? 1.892 11.268 -0.379 1.00 85.88 312 ARG A CA 1
ATOM 2381 C C . ARG A 1 312 ? 2.608 11.013 -1.702 1.00 85.88 312 ARG A C 1
ATOM 2383 O O . ARG A 1 312 ? 3.259 11.915 -2.225 1.00 85.88 312 ARG A O 1
ATOM 2390 N N . VAL A 1 313 ? 2.457 9.812 -2.257 1.00 87.75 313 VAL A N 1
ATOM 2391 C CA . VAL A 1 313 ? 2.902 9.504 -3.627 1.00 87.75 313 VAL A CA 1
ATOM 2392 C C . VAL A 1 313 ? 1.986 10.223 -4.624 1.00 87.75 313 VAL A C 1
ATOM 2394 O O . VAL A 1 313 ? 0.768 10.263 -4.442 1.00 87.75 313 VAL A O 1
ATOM 2397 N N . LEU A 1 314 ? 2.571 10.821 -5.666 1.00 85.81 314 LEU A N 1
ATOM 2398 C CA . LEU A 1 314 ? 1.858 11.569 -6.703 1.00 85.81 314 LEU A CA 1
ATOM 2399 C C . LEU A 1 314 ? 2.321 11.104 -8.085 1.00 85.81 314 LEU A C 1
ATOM 2401 O O . LEU A 1 314 ? 3.484 11.278 -8.444 1.00 85.81 314 LEU A O 1
ATOM 2405 N N . HIS A 1 315 ? 1.403 10.546 -8.874 1.00 84.44 315 HIS A N 1
ATOM 2406 C CA . HIS A 1 315 ? 1.678 10.132 -10.250 1.00 84.44 315 HIS A CA 1
ATOM 2407 C C . HIS A 1 315 ? 1.369 11.246 -11.247 1.00 84.44 315 HIS A C 1
ATOM 2409 O O . HIS A 1 315 ? 0.363 11.949 -11.129 1.00 84.44 315 HIS A O 1
ATOM 2415 N N . PHE A 1 316 ? 2.215 11.368 -12.268 1.00 78.62 316 PHE A N 1
ATOM 2416 C CA . PHE A 1 316 ? 2.073 12.345 -13.341 1.00 78.62 316 PHE A CA 1
ATOM 2417 C C . PHE A 1 316 ? 2.262 11.668 -14.698 1.00 78.62 316 PHE A C 1
ATOM 2419 O O . PHE A 1 316 ? 3.183 10.876 -14.884 1.00 78.62 316 PHE A O 1
ATOM 2426 N N . SER A 1 317 ? 1.409 12.011 -15.661 1.00 76.06 317 SER A N 1
ATOM 2427 C CA . SER A 1 317 ? 1.523 11.576 -17.056 1.00 76.06 317 SER A CA 1
ATOM 2428 C C . SER A 1 317 ? 1.652 12.805 -17.950 1.00 76.06 317 SER A C 1
ATOM 2430 O O . SER A 1 317 ? 0.937 13.788 -17.750 1.00 76.06 317 SER A O 1
ATOM 2432 N N . ALA A 1 318 ? 2.554 12.759 -18.929 1.00 71.62 318 ALA A N 1
ATOM 2433 C CA . ALA A 1 318 ? 2.813 13.869 -19.838 1.00 71.62 318 ALA A CA 1
ATOM 2434 C C . ALA A 1 318 ? 3.086 13.366 -21.261 1.00 71.62 318 ALA A C 1
ATOM 2436 O O . ALA A 1 318 ? 3.824 12.403 -21.462 1.00 71.62 318 ALA A O 1
ATOM 2437 N N . GLU A 1 319 ? 2.523 14.056 -22.249 1.00 74.81 319 GLU A N 1
ATOM 2438 C CA . GLU A 1 319 ? 2.894 13.905 -23.661 1.00 74.81 319 GLU A CA 1
ATOM 2439 C C . GLU A 1 319 ? 4.214 14.654 -23.932 1.00 74.81 319 GLU A C 1
ATOM 2441 O O . GLU A 1 319 ? 4.457 15.680 -23.287 1.00 74.81 319 GLU A O 1
ATOM 2446 N N . PRO A 1 320 ? 5.075 14.184 -24.854 1.00 78.38 320 PRO A N 1
ATOM 2447 C CA . PRO A 1 320 ? 6.345 14.843 -25.150 1.00 78.38 320 PRO A CA 1
ATOM 2448 C C . PRO A 1 320 ? 6.149 16.214 -25.810 1.00 78.38 320 PRO A C 1
ATOM 2450 O O . PRO A 1 320 ? 5.380 16.361 -26.762 1.00 78.38 320 PRO A O 1
ATOM 2453 N N . ASP A 1 321 ? 6.912 17.209 -25.350 1.00 78.94 321 ASP A N 1
ATOM 2454 C CA . ASP A 1 321 ? 6.951 18.554 -25.942 1.00 78.94 321 ASP A CA 1
ATOM 2455 C C . ASP A 1 321 ? 7.557 18.532 -27.352 1.00 78.94 321 ASP A C 1
ATOM 2457 O O . ASP A 1 321 ? 7.177 19.317 -28.227 1.00 78.94 321 ASP A O 1
ATOM 2461 N N . VAL A 1 322 ? 8.542 17.651 -27.562 1.00 78.25 322 VAL A N 1
ATOM 2462 C CA . VAL A 1 322 ? 9.275 17.508 -28.820 1.00 78.25 322 VAL A CA 1
ATOM 2463 C C . VAL A 1 322 ? 9.422 16.032 -29.168 1.00 78.25 322 VAL A C 1
ATOM 2465 O O . VAL A 1 322 ? 9.858 15.221 -28.353 1.00 78.25 322 VAL A O 1
ATOM 2468 N N . VAL A 1 323 ? 9.104 15.712 -30.422 1.00 79.88 323 VAL A N 1
ATOM 2469 C CA . VAL A 1 323 ? 9.339 14.408 -31.046 1.00 79.88 323 VAL A CA 1
ATOM 2470 C C . VAL A 1 323 ? 10.306 14.627 -32.208 1.00 79.88 323 VAL A C 1
ATOM 2472 O O . VAL A 1 323 ? 9.958 15.259 -33.208 1.00 79.88 323 VAL A O 1
ATOM 2475 N N . GLU A 1 324 ? 11.536 14.142 -32.064 1.00 71.38 324 GLU A N 1
ATOM 2476 C CA . GLU A 1 324 ? 12.639 14.341 -33.002 1.00 71.38 324 GLU A CA 1
ATOM 2477 C C . GLU A 1 324 ? 13.045 13.011 -33.652 1.00 71.38 324 GLU A C 1
ATOM 2479 O O . GLU A 1 324 ? 13.390 12.034 -32.986 1.00 71.38 324 GLU A O 1
ATOM 2484 N N . TYR A 1 325 ? 13.051 12.975 -34.984 1.00 67.44 325 TYR A N 1
ATOM 2485 C CA . TYR A 1 325 ? 13.719 11.902 -35.717 1.00 67.44 325 TYR A CA 1
ATOM 2486 C C . TYR A 1 325 ? 15.224 12.167 -35.654 1.00 67.44 325 TYR A C 1
ATOM 2488 O O . TYR A 1 325 ? 15.698 13.138 -36.238 1.00 67.44 325 TYR A O 1
ATOM 2496 N N . TRP A 1 326 ? 15.972 11.295 -34.972 1.00 57.59 326 TRP A N 1
ATOM 2497 C CA . TRP A 1 326 ? 17.403 11.465 -34.651 1.00 57.59 326 TRP A CA 1
ATOM 2498 C C . TRP A 1 326 ? 18.331 11.562 -35.886 1.00 57.59 326 TRP A C 1
ATOM 2500 O O . TRP A 1 326 ? 19.525 11.834 -35.771 1.00 57.59 326 TRP A O 1
ATOM 2510 N N . CYS A 1 327 ? 17.800 11.338 -37.090 1.00 55.00 327 CYS A N 1
ATOM 2511 C CA . CYS A 1 327 ? 18.544 11.292 -38.344 1.00 55.00 327 CYS A CA 1
ATOM 2512 C C . CYS A 1 327 ? 18.166 12.460 -39.276 1.00 55.00 327 CYS A C 1
ATOM 2514 O O . CYS A 1 327 ? 17.184 12.385 -40.022 1.00 55.00 327 CYS A O 1
ATOM 2516 N N . ASP A 1 328 ? 18.985 13.517 -39.302 1.00 41.19 328 ASP A N 1
ATOM 2517 C CA . ASP A 1 328 ? 18.917 14.518 -40.376 1.00 41.19 328 ASP A CA 1
ATOM 2518 C C . ASP A 1 328 ? 19.373 13.906 -41.719 1.00 41.19 328 ASP A C 1
ATOM 2520 O O . ASP A 1 328 ? 20.286 13.085 -41.791 1.00 41.19 328 ASP A O 1
ATOM 2524 N N . HIS A 1 329 ? 18.725 14.305 -42.811 1.00 39.75 329 HIS A N 1
ATOM 2525 C CA . HIS A 1 329 ? 18.687 13.597 -44.097 1.00 39.75 329 HIS A CA 1
ATOM 2526 C C . HIS A 1 329 ? 19.971 13.699 -44.956 1.00 39.75 329 HIS A C 1
ATOM 2528 O O . HIS A 1 329 ? 19.941 13.431 -46.164 1.00 39.75 329 HIS A O 1
ATOM 2534 N N . SER A 1 330 ? 21.111 14.106 -44.391 1.00 35.97 330 SER A N 1
ATOM 2535 C CA . SER A 1 330 ? 22.317 14.404 -45.173 1.00 35.97 330 SER A CA 1
ATOM 2536 C C . SER A 1 330 ? 23.260 13.199 -45.362 1.00 35.97 330 SER A C 1
ATOM 2538 O O . SER A 1 330 ? 24.170 12.960 -44.580 1.00 35.97 330 SER A O 1
ATOM 2540 N N . LEU A 1 331 ? 23.109 12.539 -46.525 1.00 36.22 331 LEU A N 1
ATOM 2541 C CA . LEU A 1 331 ? 24.044 11.570 -47.146 1.00 36.22 331 LEU A CA 1
ATOM 2542 C C . LEU A 1 331 ? 24.097 10.172 -46.474 1.00 36.22 331 LEU A C 1
ATOM 2544 O O . LEU A 1 331 ? 25.030 9.863 -45.744 1.00 36.22 331 LEU A O 1
ATOM 2548 N N . LEU A 1 332 ? 23.194 9.233 -46.786 1.00 34.44 332 LEU A N 1
ATOM 2549 C CA . LEU A 1 332 ? 23.295 8.397 -48.000 1.00 34.44 332 LEU A CA 1
ATOM 2550 C C . LEU A 1 332 ? 22.018 7.555 -48.241 1.00 34.44 332 LEU A C 1
ATOM 2552 O O . LEU A 1 332 ? 21.464 6.971 -47.323 1.00 34.44 332 LEU A O 1
ATOM 2556 N N . ASN A 1 333 ? 21.597 7.445 -49.506 1.00 40.56 333 ASN A N 1
ATOM 2557 C CA . ASN A 1 333 ? 20.714 6.413 -50.084 1.00 40.56 333 ASN A CA 1
ATOM 2558 C C . ASN A 1 333 ? 19.610 5.760 -49.208 1.00 40.56 333 ASN A C 1
ATOM 2560 O O . ASN A 1 333 ? 19.537 4.541 -49.072 1.00 40.56 333 ASN A O 1
ATOM 2564 N N . SER A 1 334 ? 18.584 6.548 -48.881 1.00 42.22 334 SER A N 1
ATOM 2565 C CA . SER A 1 334 ? 17.165 6.121 -48.921 1.00 42.22 334 SER A CA 1
ATOM 2566 C C . SER A 1 334 ? 16.629 5.084 -47.914 1.00 42.22 334 SER A C 1
ATOM 2568 O O . SER A 1 334 ? 15.450 4.744 -48.012 1.00 42.22 334 SER A O 1
ATOM 2570 N N . VAL A 1 335 ? 17.397 4.652 -46.910 1.00 41.16 335 VAL A N 1
ATOM 2571 C CA . VAL A 1 335 ? 16.860 3.916 -45.747 1.00 41.16 335 VAL A CA 1
ATOM 2572 C C . VAL A 1 335 ? 17.287 4.623 -44.461 1.00 41.16 335 VAL A C 1
ATOM 2574 O O . VAL A 1 335 ? 18.469 4.720 -44.162 1.00 41.16 335 VAL A O 1
ATOM 2577 N N . CYS A 1 336 ? 16.319 5.157 -43.711 1.00 47.41 336 CYS A N 1
ATOM 2578 C CA . CYS A 1 336 ? 16.563 5.941 -42.497 1.00 47.41 336 CYS A CA 1
ATOM 2579 C C . CYS A 1 336 ? 16.562 5.053 -41.243 1.00 47.41 336 CYS A C 1
ATOM 2581 O O . CYS A 1 336 ? 15.734 5.233 -40.356 1.00 47.41 336 CYS A O 1
ATOM 2583 N N . GLY A 1 337 ? 17.455 4.067 -41.190 1.00 50.00 337 GLY A N 1
ATOM 2584 C CA . GLY A 1 337 ? 17.618 3.221 -40.012 1.00 50.00 337 GLY A CA 1
ATOM 2585 C C . GLY A 1 337 ? 18.959 2.503 -39.992 1.00 50.00 337 GLY A C 1
ATOM 2586 O O . GLY A 1 337 ? 19.604 2.366 -41.030 1.00 50.00 337 GLY A O 1
ATOM 2587 N N . ILE A 1 338 ? 19.378 2.051 -38.810 1.00 52.47 338 ILE A N 1
ATOM 2588 C CA . ILE A 1 338 ? 20.626 1.293 -38.652 1.00 52.47 338 ILE A CA 1
ATOM 2589 C C . ILE A 1 338 ? 20.462 -0.062 -39.353 1.00 52.47 338 ILE A C 1
ATOM 2591 O O . ILE A 1 338 ? 19.591 -0.837 -38.961 1.00 52.47 338 ILE A O 1
ATOM 2595 N N . GLU A 1 339 ? 21.276 -0.333 -40.380 1.00 51.50 339 GLU A N 1
ATOM 2596 C CA . GLU A 1 339 ? 21.353 -1.649 -41.029 1.00 51.50 339 GLU A CA 1
ATOM 2597 C C . GLU A 1 339 ? 22.201 -2.600 -40.176 1.00 51.50 339 GLU A C 1
ATOM 2599 O O . GLU A 1 339 ? 23.432 -2.567 -40.210 1.00 51.50 339 GLU A O 1
ATOM 2604 N N . MET A 1 340 ? 21.538 -3.456 -39.399 1.00 53.00 340 MET A N 1
ATOM 2605 C CA . MET A 1 340 ? 22.201 -4.469 -38.575 1.00 53.00 340 MET A CA 1
ATOM 2606 C C . MET A 1 340 ? 22.248 -5.810 -39.306 1.00 53.00 340 MET A C 1
ATOM 2608 O O . MET A 1 340 ? 21.202 -6.310 -39.720 1.00 53.00 340 MET A O 1
ATOM 2612 N N . GLN A 1 341 ? 23.434 -6.420 -39.402 1.00 52.97 341 GLN A N 1
ATOM 2613 C CA . GLN A 1 341 ? 23.582 -7.840 -39.734 1.00 52.97 341 GLN A CA 1
ATOM 2614 C C . GLN A 1 341 ? 23.769 -8.633 -38.437 1.00 52.97 341 GLN A C 1
ATOM 2616 O O . GLN A 1 341 ? 24.760 -8.441 -37.735 1.00 52.97 341 GLN A O 1
ATOM 2621 N N . GLY A 1 342 ? 22.849 -9.549 -38.133 1.00 56.44 342 GLY A N 1
ATOM 2622 C CA . GLY A 1 342 ? 22.919 -10.366 -36.920 1.00 56.44 342 GLY A CA 1
ATOM 2623 C C . GLY A 1 342 ? 22.153 -11.677 -37.055 1.00 56.44 342 GLY A C 1
ATOM 2624 O O . GLY A 1 342 ? 21.097 -11.714 -37.675 1.00 56.44 342 GLY A O 1
ATOM 2625 N N . ASN A 1 343 ? 22.690 -12.748 -36.460 1.00 54.31 343 ASN A N 1
ATOM 2626 C CA . ASN A 1 343 ? 22.075 -14.085 -36.458 1.00 54.31 343 ASN A CA 1
ATOM 2627 C C . ASN A 1 343 ? 21.060 -14.292 -35.319 1.00 54.31 343 ASN A C 1
ATOM 2629 O O . ASN A 1 343 ? 20.417 -15.341 -35.266 1.00 54.31 343 ASN A O 1
ATOM 2633 N N . TYR A 1 344 ? 20.951 -13.327 -34.402 1.00 55.28 344 TYR A N 1
ATOM 2634 C CA . TYR A 1 344 ? 20.067 -13.371 -33.242 1.00 55.28 344 TYR A CA 1
ATOM 2635 C C . TYR A 1 344 ? 19.396 -12.017 -33.029 1.00 55.28 344 TYR A C 1
ATOM 2637 O O . TYR A 1 344 ? 20.048 -10.981 -33.151 1.00 55.28 344 TYR A O 1
ATOM 2645 N N . LEU A 1 345 ? 18.120 -12.048 -32.654 1.00 56.38 345 LEU A N 1
ATOM 2646 C CA . LEU A 1 345 ? 17.450 -10.948 -31.965 1.00 56.38 345 LEU A CA 1
ATOM 2647 C C . LEU A 1 345 ? 17.268 -11.350 -30.499 1.00 56.38 345 LEU A C 1
ATOM 2649 O O . LEU A 1 345 ? 16.997 -12.517 -30.216 1.00 56.38 345 LEU A O 1
ATOM 2653 N N . TYR A 1 346 ? 17.427 -10.394 -29.589 1.00 52.25 346 TYR A N 1
ATOM 2654 C CA . TYR A 1 346 ? 17.128 -10.563 -28.169 1.00 52.25 346 TYR A CA 1
ATOM 2655 C C . TYR A 1 346 ? 15.834 -9.818 -27.849 1.00 52.25 346 TYR A C 1
ATOM 2657 O O . TYR A 1 346 ? 15.634 -8.713 -28.355 1.00 52.25 346 TYR A O 1
ATOM 2665 N N . ASP A 1 347 ? 14.979 -10.417 -27.027 1.00 50.97 347 ASP A N 1
ATOM 2666 C CA . ASP A 1 347 ? 13.911 -9.699 -26.328 1.00 50.97 347 ASP A CA 1
ATOM 2667 C C . ASP A 1 347 ? 14.366 -9.265 -24.923 1.00 50.97 347 ASP A C 1
ATOM 2669 O O . ASP A 1 347 ? 15.473 -9.586 -24.477 1.00 50.97 347 ASP A O 1
ATOM 2673 N N . ASP A 1 348 ? 13.500 -8.538 -24.220 1.00 44.84 348 ASP A N 1
ATOM 2674 C CA . ASP A 1 348 ? 13.787 -7.963 -22.903 1.00 44.84 348 ASP A CA 1
ATOM 2675 C C . ASP A 1 348 ? 13.887 -9.025 -21.785 1.00 44.84 348 ASP A C 1
ATOM 2677 O O . ASP A 1 348 ? 14.410 -8.745 -20.709 1.00 44.84 348 ASP A O 1
ATOM 2681 N N . SER A 1 349 ? 13.478 -10.277 -22.052 1.00 41.66 349 SER A N 1
ATOM 2682 C CA . SER A 1 349 ? 13.754 -11.432 -21.179 1.00 41.66 349 SER A CA 1
ATOM 2683 C C . SER A 1 349 ? 15.160 -12.023 -21.392 1.00 41.66 349 SER A C 1
ATOM 2685 O O . SER A 1 349 ? 15.568 -12.960 -20.703 1.00 41.66 349 SER A O 1
ATOM 2687 N N . GLY A 1 350 ? 15.917 -11.489 -22.357 1.00 45.19 350 GLY A N 1
ATOM 2688 C CA . GLY A 1 350 ? 17.224 -11.993 -22.773 1.00 45.19 350 GLY A CA 1
ATOM 2689 C C . GLY A 1 350 ? 17.152 -13.232 -23.670 1.00 45.19 350 GLY A C 1
ATOM 2690 O O . GLY A 1 350 ? 18.189 -13.854 -23.927 1.00 45.19 350 GLY A O 1
ATOM 2691 N N . PHE A 1 351 ? 15.966 -13.611 -24.159 1.00 36.94 351 PHE A N 1
ATOM 2692 C CA . PHE A 1 351 ? 15.797 -14.803 -24.984 1.00 36.94 351 PHE A CA 1
ATOM 2693 C C . PHE A 1 351 ? 16.269 -14.550 -26.424 1.00 36.94 351 PHE A C 1
ATOM 2695 O O . PHE A 1 351 ? 15.879 -13.587 -27.081 1.00 36.94 351 PHE A O 1
ATOM 2702 N N . ALA A 1 352 ? 17.144 -15.430 -26.919 1.00 49.84 352 ALA A N 1
ATOM 2703 C CA . ALA A 1 352 ? 17.832 -15.259 -28.196 1.00 49.84 352 ALA A CA 1
ATOM 2704 C C . ALA A 1 352 ? 17.104 -15.988 -29.339 1.00 49.84 352 ALA A C 1
ATOM 2706 O O . ALA A 1 352 ? 17.314 -17.184 -29.572 1.00 49.84 352 ALA A O 1
ATOM 2707 N N . ILE A 1 353 ? 16.285 -15.264 -30.101 1.00 53.91 353 ILE A N 1
ATOM 2708 C CA . ILE A 1 353 ? 15.635 -15.786 -31.308 1.00 53.91 353 ILE A CA 1
ATOM 2709 C C . ILE A 1 353 ? 16.682 -15.874 -32.424 1.00 53.91 353 ILE A C 1
ATOM 2711 O O . ILE A 1 353 ? 17.139 -14.851 -32.931 1.00 53.91 353 ILE A O 1
ATOM 2715 N N . ASN A 1 354 ? 17.065 -17.091 -32.828 1.00 56.50 354 ASN A N 1
ATOM 2716 C CA . ASN A 1 354 ? 17.946 -17.289 -33.982 1.00 56.50 354 ASN A CA 1
ATOM 2717 C C . ASN A 1 354 ? 17.195 -16.970 -35.285 1.00 56.50 354 ASN A C 1
ATOM 2719 O O . ASN A 1 354 ? 16.167 -17.583 -35.579 1.00 56.50 354 ASN A O 1
ATOM 2723 N N . THR A 1 355 ? 17.725 -16.030 -36.062 1.00 58.94 355 THR A N 1
ATOM 2724 C CA . THR A 1 355 ? 17.124 -15.538 -37.310 1.00 58.94 355 THR A CA 1
ATOM 2725 C C . THR A 1 355 ? 18.012 -15.735 -38.544 1.00 58.94 355 THR A C 1
ATOM 2727 O O . THR A 1 355 ? 17.543 -15.558 -39.670 1.00 58.94 355 THR A O 1
ATOM 2730 N N . GLY A 1 356 ? 19.267 -16.163 -38.356 1.00 61.53 356 GLY A N 1
ATOM 2731 C CA . GLY A 1 356 ? 20.273 -16.283 -39.418 1.00 61.53 356 GLY A CA 1
ATOM 2732 C C . GLY A 1 356 ? 20.796 -14.928 -39.919 1.00 61.53 356 GLY A C 1
ATOM 2733 O O . GLY A 1 356 ? 20.270 -13.885 -39.551 1.00 61.53 356 GLY A O 1
ATOM 2734 N N . ASP A 1 357 ? 21.835 -14.929 -40.763 1.00 62.78 357 ASP A N 1
ATOM 2735 C CA . ASP A 1 357 ? 22.395 -13.708 -41.369 1.00 62.78 357 ASP A CA 1
ATOM 2736 C C . ASP A 1 357 ? 21.342 -12.958 -42.206 1.00 62.78 357 ASP A C 1
ATOM 2738 O O . ASP A 1 357 ? 21.144 -13.244 -43.390 1.00 62.78 357 ASP A O 1
ATOM 2742 N N . GLN A 1 358 ? 20.662 -11.992 -41.590 1.00 61.53 358 GLN A N 1
ATOM 2743 C CA . GLN A 1 358 ? 19.673 -11.104 -42.199 1.00 61.53 358 GLN A CA 1
ATOM 2744 C C . GLN A 1 358 ? 20.009 -9.644 -41.886 1.00 61.53 358 GLN A C 1
ATOM 2746 O O . GLN A 1 358 ? 20.674 -9.353 -40.892 1.00 61.53 358 GLN A O 1
ATOM 2751 N N . PHE A 1 359 ? 19.531 -8.739 -42.743 1.00 63.03 359 PHE A N 1
ATOM 2752 C CA . PHE A 1 359 ? 19.611 -7.297 -42.528 1.00 63.03 359 PHE A CA 1
ATOM 2753 C C . PHE A 1 359 ? 18.309 -6.786 -41.913 1.00 63.03 359 PHE A C 1
ATOM 2755 O O . PHE A 1 359 ? 17.226 -7.050 -42.440 1.00 63.03 359 PHE A O 1
ATOM 2762 N N . TYR A 1 360 ? 18.433 -6.022 -40.832 1.00 64.25 360 TYR A N 1
ATOM 2763 C CA . TYR A 1 360 ? 17.324 -5.338 -40.169 1.00 64.25 360 TYR A CA 1
ATOM 2764 C C . TYR A 1 360 ? 17.493 -3.833 -40.281 1.00 64.25 360 TYR A C 1
ATOM 2766 O O . TYR A 1 360 ? 18.612 -3.336 -40.198 1.00 64.25 360 TYR A O 1
ATOM 2774 N N . ARG A 1 361 ? 16.377 -3.118 -40.417 1.00 67.62 361 ARG A N 1
ATOM 2775 C CA . ARG A 1 361 ? 16.308 -1.659 -40.308 1.00 67.62 361 ARG A CA 1
ATOM 2776 C C . ARG A 1 361 ? 15.709 -1.297 -38.955 1.00 67.62 361 ARG A C 1
ATOM 2778 O O . ARG A 1 361 ? 14.625 -1.784 -38.634 1.00 67.62 361 ARG A O 1
ATOM 2785 N N . ILE A 1 362 ? 16.342 -0.379 -38.229 1.00 66.12 362 ILE A N 1
ATOM 2786 C CA . ILE A 1 362 ? 15.785 0.205 -36.999 1.00 66.12 362 ILE A CA 1
ATOM 2787 C C . ILE A 1 362 ? 15.572 1.710 -37.178 1.00 66.12 362 ILE A C 1
ATOM 2789 O O . ILE A 1 362 ? 16.544 2.449 -37.328 1.00 66.12 362 ILE A O 1
ATOM 2793 N N . ASP A 1 363 ? 14.313 2.154 -37.140 1.00 70.69 363 ASP A N 1
ATOM 2794 C CA . ASP A 1 363 ? 13.968 3.574 -36.995 1.00 70.69 363 ASP A CA 1
ATOM 2795 C C . ASP A 1 363 ? 14.083 3.971 -35.515 1.00 70.69 363 ASP A C 1
ATOM 2797 O O . ASP A 1 363 ? 13.551 3.272 -34.647 1.00 70.69 363 ASP A O 1
ATOM 2801 N N . VAL A 1 364 ? 14.726 5.110 -35.240 1.00 71.94 364 VAL A N 1
ATOM 2802 C CA . VAL A 1 364 ? 14.869 5.692 -33.895 1.00 71.94 364 VAL A CA 1
ATOM 2803 C C . VAL A 1 364 ? 14.166 7.047 -33.844 1.00 71.94 364 VAL A C 1
ATOM 2805 O O . VAL A 1 364 ? 14.451 7.932 -34.655 1.00 71.94 364 VAL A O 1
ATOM 2808 N N . VAL A 1 365 ? 13.277 7.226 -32.866 1.00 75.19 365 VAL A N 1
ATOM 2809 C CA . VAL A 1 365 ? 12.631 8.512 -32.568 1.00 75.19 365 VAL A CA 1
ATOM 2810 C C . VAL A 1 365 ? 12.937 8.890 -31.124 1.00 75.19 365 VAL A C 1
ATOM 2812 O O . VAL A 1 365 ? 12.692 8.091 -30.221 1.00 75.19 365 VAL A O 1
ATOM 2815 N N . ARG A 1 366 ? 13.471 10.096 -30.919 1.00 80.12 366 ARG A N 1
ATOM 2816 C CA . ARG A 1 366 ? 13.687 10.714 -29.609 1.00 80.12 366 ARG A CA 1
ATOM 2817 C C . ARG A 1 366 ? 12.443 11.505 -29.217 1.00 80.12 366 ARG A C 1
ATOM 2819 O O . ARG A 1 366 ? 11.857 12.205 -30.040 1.00 80.12 366 ARG A O 1
ATOM 2826 N N . HIS A 1 367 ? 12.099 11.441 -27.945 1.00 83.44 367 HIS A N 1
ATOM 2827 C CA . HIS A 1 367 ? 11.031 12.195 -27.305 1.00 83.44 367 HIS A CA 1
ATOM 2828 C C . HIS A 1 367 ? 11.634 12.952 -26.121 1.00 83.44 367 HIS A C 1
ATOM 2830 O O . HIS A 1 367 ? 12.493 12.399 -25.427 1.00 83.44 367 HIS A O 1
ATOM 2836 N N . THR A 1 368 ? 11.224 14.201 -25.892 1.00 84.62 368 THR A N 1
ATOM 2837 C CA . THR A 1 368 ? 11.649 14.971 -24.711 1.00 84.62 368 THR A CA 1
ATOM 2838 C C . THR A 1 368 ? 10.493 15.714 -24.044 1.00 84.62 368 THR A C 1
ATOM 2840 O O . THR A 1 368 ? 9.533 16.131 -24.699 1.00 84.62 368 THR A O 1
ATOM 2843 N N . TRP A 1 369 ? 10.599 15.884 -22.724 1.00 86.75 369 TRP A N 1
ATOM 2844 C CA . TRP A 1 369 ? 9.608 16.541 -21.864 1.00 86.75 369 TRP A CA 1
ATOM 2845 C C . TRP A 1 369 ? 10.288 17.570 -20.967 1.00 86.75 369 TRP A C 1
ATOM 2847 O O . TRP A 1 369 ? 11.316 17.273 -20.359 1.00 86.75 369 TRP A O 1
ATOM 2857 N N . ASN A 1 370 ? 9.686 18.745 -20.808 1.00 87.94 370 ASN A N 1
ATOM 2858 C CA . ASN A 1 370 ? 10.088 19.750 -19.828 1.00 87.94 370 ASN A CA 1
ATOM 2859 C C . ASN A 1 370 ? 9.135 19.668 -18.630 1.00 87.94 370 ASN A C 1
ATOM 2861 O O . ASN A 1 370 ? 8.093 20.322 -18.587 1.00 87.94 370 ASN A O 1
ATOM 2865 N N . ILE A 1 371 ? 9.486 18.838 -17.651 1.00 87.19 371 ILE A N 1
ATOM 2866 C CA . ILE A 1 371 ? 8.692 18.655 -16.438 1.00 87.19 371 ILE A CA 1
ATOM 2867 C C . ILE A 1 371 ? 8.848 19.905 -15.564 1.00 87.19 371 ILE A C 1
ATOM 2869 O O . ILE A 1 371 ? 9.961 20.303 -15.221 1.00 87.19 371 ILE A O 1
ATOM 2873 N N . GLY A 1 372 ? 7.722 20.516 -15.192 1.00 89.19 372 GLY A N 1
ATOM 2874 C CA . GLY A 1 372 ? 7.659 21.669 -14.297 1.00 89.19 372 GLY A CA 1
ATOM 2875 C C . GLY A 1 372 ? 6.417 21.589 -13.418 1.00 89.19 372 GLY A C 1
ATOM 2876 O O . GLY A 1 372 ? 5.330 21.966 -13.849 1.00 89.19 372 GLY A O 1
ATOM 2877 N N . LEU A 1 373 ? 6.581 21.083 -12.196 1.00 89.25 373 LEU A N 1
ATOM 2878 C CA . LEU A 1 373 ? 5.492 20.797 -11.262 1.00 89.25 373 LEU A CA 1
ATOM 2879 C C . LEU A 1 373 ? 5.587 21.708 -10.035 1.00 89.25 373 LEU A C 1
ATOM 2881 O O . LEU A 1 373 ? 6.645 21.830 -9.420 1.00 89.25 373 LEU A O 1
ATOM 2885 N N . ASP A 1 374 ? 4.466 22.323 -9.665 1.00 90.88 374 ASP A N 1
ATOM 2886 C CA . ASP A 1 374 ? 4.290 23.049 -8.404 1.00 90.88 374 ASP A CA 1
ATOM 2887 C C . ASP A 1 374 ? 3.473 22.157 -7.459 1.00 90.88 374 ASP A C 1
ATOM 2889 O O . ASP A 1 374 ? 2.241 22.115 -7.515 1.00 90.88 374 ASP A O 1
ATOM 2893 N N . ILE A 1 375 ? 4.171 21.385 -6.623 1.00 89.00 375 ILE A N 1
ATOM 2894 C CA . ILE A 1 375 ? 3.547 20.412 -5.721 1.00 89.00 375 ILE A CA 1
ATOM 2895 C C . ILE A 1 375 ? 2.712 21.120 -4.642 1.00 89.00 375 ILE A C 1
ATOM 2897 O O . ILE A 1 375 ? 1.697 20.567 -4.218 1.00 89.00 375 ILE A O 1
ATOM 2901 N N . CYS A 1 376 ? 3.040 22.363 -4.259 1.00 89.81 376 CYS A N 1
ATOM 2902 C CA . CYS A 1 376 ? 2.200 23.157 -3.356 1.00 89.81 376 CYS A CA 1
ATOM 2903 C C . CYS A 1 376 ? 0.838 23.471 -3.993 1.00 89.81 376 CYS A C 1
ATOM 2905 O O . CYS A 1 376 ? -0.209 23.279 -3.372 1.00 89.81 376 CYS A O 1
ATOM 2907 N N . ALA A 1 377 ? 0.833 23.939 -5.244 1.00 88.38 377 ALA A N 1
ATOM 2908 C CA . ALA A 1 377 ? -0.395 24.252 -5.973 1.00 88.38 377 ALA A CA 1
ATOM 2909 C C . ALA A 1 377 ? -1.236 22.998 -6.271 1.00 88.38 377 ALA A C 1
ATOM 2911 O O . ALA A 1 377 ? -2.464 23.052 -6.201 1.00 88.38 377 ALA A O 1
ATOM 2912 N N . LEU A 1 378 ? -0.586 21.868 -6.568 1.00 86.00 378 LEU A N 1
ATOM 2913 C CA . LEU A 1 378 ? -1.247 20.591 -6.858 1.00 86.00 378 LEU A CA 1
ATOM 2914 C C . LEU A 1 378 ? -1.868 19.953 -5.604 1.00 86.00 378 LEU A C 1
ATOM 2916 O O . LEU A 1 378 ? -3.004 19.485 -5.645 1.00 86.00 378 LEU A O 1
ATOM 2920 N N . THR A 1 379 ? -1.161 19.967 -4.470 1.00 85.06 379 THR A N 1
ATOM 2921 C CA . THR A 1 379 ? -1.664 19.410 -3.196 1.00 85.06 379 THR A CA 1
ATOM 2922 C C . THR A 1 379 ? -2.592 20.355 -2.432 1.00 85.06 379 THR A C 1
ATOM 2924 O O . THR A 1 379 ? -3.349 19.890 -1.582 1.00 85.06 379 THR A O 1
ATOM 2927 N N . ASN A 1 380 ? -2.566 21.654 -2.753 1.00 88.38 380 ASN A N 1
ATOM 2928 C CA . ASN A 1 380 ? -3.134 22.761 -1.974 1.00 88.38 380 ASN A CA 1
ATOM 2929 C C . ASN A 1 380 ? -2.487 22.979 -0.585 1.00 88.38 380 ASN A C 1
ATOM 2931 O O . ASN A 1 380 ? -3.046 23.724 0.223 1.00 88.38 380 ASN A O 1
ATOM 2935 N N . ASP A 1 381 ? -1.307 22.405 -0.314 1.00 86.88 381 ASP A N 1
ATOM 2936 C CA . ASP A 1 381 ? -0.520 22.695 0.893 1.00 86.88 381 ASP A CA 1
ATOM 2937 C C . ASP A 1 381 ? 0.720 23.553 0.556 1.00 86.88 381 ASP A C 1
ATOM 2939 O O . ASP A 1 381 ? 1.644 23.065 -0.095 1.00 86.88 381 ASP A O 1
ATOM 2943 N N . PRO A 1 382 ? 0.803 24.820 1.015 1.00 85.06 382 PRO A N 1
ATOM 2944 C CA . PRO A 1 382 ? 1.972 25.674 0.796 1.00 85.06 382 PRO A CA 1
ATOM 2945 C C . PRO A 1 382 ? 3.227 25.241 1.579 1.00 85.06 382 PRO A C 1
ATOM 2947 O O . PRO A 1 382 ? 4.265 25.888 1.446 1.00 85.06 382 PRO A O 1
ATOM 2950 N N . ASN A 1 383 ? 3.136 24.195 2.407 1.00 85.56 383 ASN A N 1
ATOM 2951 C CA . ASN A 1 383 ? 4.244 23.607 3.163 1.00 85.56 383 ASN A CA 1
ATOM 2952 C C . ASN A 1 383 ? 4.630 22.209 2.652 1.00 85.56 383 ASN A C 1
ATOM 2954 O O . ASN A 1 383 ? 5.491 21.575 3.262 1.00 85.56 383 ASN A O 1
ATOM 2958 N N . ALA A 1 384 ? 4.018 21.729 1.561 1.00 84.56 384 ALA A N 1
ATOM 2959 C CA . ALA A 1 384 ? 4.403 20.470 0.936 1.00 84.56 384 ALA A CA 1
ATOM 2960 C C . ALA A 1 384 ? 5.904 20.472 0.601 1.00 84.56 384 ALA A C 1
ATOM 2962 O O . ALA A 1 384 ? 6.459 21.482 0.162 1.00 84.56 384 ALA A O 1
ATOM 2963 N N . LEU A 1 385 ? 6.562 19.331 0.782 1.00 86.12 385 LEU A N 1
ATOM 2964 C CA . LEU A 1 385 ? 7.963 19.125 0.431 1.00 86.12 385 LEU A CA 1
ATOM 2965 C C . LEU A 1 385 ? 8.095 17.833 -0.369 1.00 86.12 385 LEU A C 1
ATOM 2967 O O . LEU A 1 385 ? 7.312 16.901 -0.200 1.00 86.12 385 LEU A O 1
ATOM 2971 N N . ILE A 1 386 ? 9.099 17.792 -1.239 1.00 85.81 386 ILE A N 1
ATOM 2972 C CA . ILE A 1 386 ? 9.515 16.564 -1.912 1.00 85.81 386 ILE A CA 1
ATOM 2973 C C . ILE A 1 386 ? 10.499 15.869 -0.970 1.00 85.81 386 ILE A C 1
ATOM 2975 O O . ILE A 1 386 ? 11.429 16.508 -0.472 1.00 85.81 386 ILE A O 1
ATOM 2979 N N . VAL A 1 387 ? 10.259 14.589 -0.682 1.00 82.69 387 VAL A N 1
ATOM 2980 C CA . VAL A 1 387 ? 11.028 13.800 0.293 1.00 82.69 387 VAL A CA 1
ATOM 2981 C C . VAL A 1 387 ? 12.327 13.336 -0.359 1.00 82.69 387 VAL A C 1
ATOM 2983 O O . VAL A 1 387 ? 12.446 12.201 -0.801 1.00 82.69 387 VAL A O 1
ATOM 2986 N N . ASP A 1 388 ? 13.261 14.271 -0.508 1.00 81.12 388 ASP A N 1
ATOM 2987 C CA . ASP A 1 388 ? 14.461 14.115 -1.327 1.00 81.12 388 ASP A CA 1
ATOM 2988 C C . ASP A 1 388 ? 15.739 14.030 -0.483 1.00 81.12 388 ASP A C 1
ATOM 2990 O O . ASP A 1 388 ? 15.908 14.749 0.509 1.00 81.12 388 ASP A O 1
ATOM 2994 N N . SER A 1 389 ? 16.670 13.174 -0.901 1.00 76.38 389 SER A N 1
ATOM 2995 C CA . SER A 1 389 ? 18.020 13.100 -0.346 1.00 76.38 389 SER A CA 1
ATOM 2996 C C . SER A 1 389 ? 19.055 12.928 -1.459 1.00 76.38 389 SER A C 1
ATOM 2998 O O . SER A 1 389 ? 18.731 12.537 -2.577 1.00 76.38 389 SER A O 1
ATOM 3000 N N . ALA A 1 390 ? 20.324 13.206 -1.148 1.00 67.50 390 ALA A N 1
ATOM 3001 C CA . ALA A 1 390 ? 21.392 13.262 -2.148 1.00 67.50 390 ALA A CA 1
ATOM 3002 C C . ALA A 1 390 ? 21.658 11.935 -2.891 1.00 67.50 390 ALA A C 1
ATOM 3004 O O . ALA A 1 390 ? 22.241 11.977 -3.972 1.00 67.50 390 ALA A O 1
ATOM 3005 N N . GLU A 1 391 ? 21.264 10.789 -2.320 1.00 70.31 391 GLU A N 1
ATOM 3006 C CA . GLU A 1 391 ? 21.542 9.450 -2.876 1.00 70.31 391 GLU A CA 1
ATOM 3007 C C . GLU A 1 391 ? 20.319 8.504 -2.873 1.00 70.31 391 GLU A C 1
ATOM 3009 O O . GLU A 1 391 ? 20.289 7.545 -3.641 1.00 70.31 391 GLU A O 1
ATOM 3014 N N . LYS A 1 392 ? 19.265 8.808 -2.098 1.00 75.75 392 LYS A N 1
ATOM 3015 C CA . LYS A 1 392 ? 17.909 8.247 -2.252 1.00 75.75 392 LYS A CA 1
ATOM 3016 C C . LYS A 1 392 ? 16.973 9.392 -2.697 1.00 75.75 392 LYS A C 1
ATOM 3018 O O . LYS A 1 392 ? 16.586 10.192 -1.841 1.00 75.75 392 LYS A O 1
ATOM 3023 N N . PRO A 1 393 ? 16.667 9.556 -4.000 1.00 81.19 393 PRO A N 1
ATOM 3024 C CA . PRO A 1 393 ? 15.893 10.696 -4.495 1.00 81.19 393 PRO A CA 1
ATOM 3025 C C . PRO A 1 393 ? 14.395 10.573 -4.186 1.00 81.19 393 PRO A C 1
ATOM 3027 O O . PRO A 1 393 ? 13.831 9.479 -4.178 1.00 81.19 393 PRO A O 1
ATOM 3030 N N . GLY A 1 394 ? 13.728 11.714 -4.006 1.00 84.31 394 GLY A N 1
ATOM 3031 C CA . GLY A 1 394 ? 12.282 11.819 -3.755 1.00 84.31 394 GLY A CA 1
ATOM 3032 C C . GLY A 1 394 ? 11.409 11.713 -5.007 1.00 84.31 394 GLY A C 1
ATOM 3033 O O . GLY A 1 394 ? 10.250 12.125 -4.997 1.00 84.31 394 GLY A O 1
ATOM 3034 N N . TYR A 1 395 ? 11.992 11.238 -6.105 1.00 85.94 395 TYR A N 1
ATOM 3035 C CA . TYR A 1 395 ? 11.397 11.122 -7.428 1.00 85.94 395 TYR A CA 1
ATOM 3036 C C . TYR A 1 395 ? 12.002 9.912 -8.144 1.00 85.94 395 TYR A C 1
ATOM 3038 O O . TYR A 1 395 ? 13.193 9.630 -8.020 1.00 85.94 395 TYR A O 1
ATOM 3046 N N . TRP A 1 396 ? 11.180 9.223 -8.925 1.00 83.50 396 TRP A N 1
ATOM 3047 C CA . TRP A 1 396 ? 11.577 8.126 -9.800 1.00 83.50 396 TRP A CA 1
ATOM 3048 C C . TRP A 1 396 ? 10.860 8.286 -11.141 1.00 83.50 396 TRP A C 1
ATOM 3050 O O . TRP A 1 396 ? 9.783 8.877 -11.224 1.00 83.50 396 TRP A O 1
ATOM 3060 N N . VAL A 1 397 ? 11.479 7.785 -12.207 1.00 77.19 397 VAL A N 1
ATOM 3061 C CA . VAL A 1 397 ? 10.889 7.726 -13.547 1.00 77.19 397 VAL A CA 1
ATOM 3062 C C . VAL A 1 397 ? 11.056 6.303 -14.050 1.00 77.19 397 VAL A C 1
ATOM 3064 O O . VAL A 1 397 ? 12.108 5.692 -13.865 1.00 77.19 397 VAL A O 1
ATOM 3067 N N . ARG A 1 398 ? 10.001 5.749 -14.646 1.00 67.44 398 ARG A N 1
ATOM 3068 C CA . ARG A 1 398 ? 9.947 4.342 -15.041 1.00 67.44 398 ARG A CA 1
ATOM 3069 C C . ARG A 1 398 ? 9.241 4.148 -16.366 1.00 67.44 398 ARG A C 1
ATOM 3071 O O . ARG A 1 398 ? 8.498 5.001 -16.841 1.00 67.44 398 ARG A O 1
ATOM 3078 N N . ASN A 1 399 ? 9.541 2.999 -16.958 1.00 62.78 399 ASN A N 1
ATOM 3079 C CA . ASN A 1 399 ? 9.268 2.702 -18.354 1.00 62.78 399 ASN A CA 1
ATOM 3080 C C . ASN A 1 399 ? 8.303 1.520 -18.563 1.00 62.78 399 ASN A C 1
ATOM 3082 O O . ASN A 1 399 ? 7.915 1.237 -19.688 1.00 62.78 399 ASN A O 1
ATOM 3086 N N . SER A 1 400 ? 7.911 0.832 -17.491 1.00 53.66 400 SER A N 1
ATOM 3087 C CA . SER A 1 400 ? 7.148 -0.427 -17.505 1.00 53.66 400 SER A CA 1
ATOM 3088 C C . SER A 1 400 ? 5.800 -0.346 -18.233 1.00 53.66 400 SER A C 1
ATOM 3090 O O . SER A 1 400 ? 5.414 -1.303 -18.895 1.00 53.66 400 SER A O 1
ATOM 3092 N N . ALA A 1 401 ? 5.121 0.803 -18.185 1.00 54.03 401 ALA A N 1
ATOM 3093 C CA . ALA A 1 401 ? 3.856 1.053 -18.885 1.00 54.03 401 ALA A CA 1
ATOM 3094 C C . ALA A 1 401 ? 4.017 1.847 -20.206 1.00 54.03 401 ALA A C 1
ATOM 3096 O O . ALA A 1 401 ? 3.084 2.517 -20.651 1.00 54.03 401 ALA A O 1
ATOM 3097 N N . SER A 1 402 ? 5.209 1.848 -20.813 1.00 60.75 402 SER A N 1
ATOM 3098 C CA . SER A 1 402 ? 5.604 2.787 -21.873 1.00 60.75 402 SER A CA 1
ATOM 3099 C C . SER A 1 402 ? 6.313 2.095 -23.049 1.00 60.75 402 SER A C 1
ATOM 3101 O O . SER A 1 402 ? 6.998 1.094 -22.881 1.00 60.75 402 SER A O 1
ATOM 3103 N N . THR A 1 403 ? 6.179 2.652 -24.263 1.00 62.12 403 THR A N 1
ATOM 3104 C CA . THR A 1 403 ? 6.926 2.205 -25.463 1.00 62.12 403 THR A CA 1
ATOM 3105 C C . THR A 1 403 ? 8.206 3.020 -25.715 1.00 62.12 403 THR A C 1
ATOM 3107 O O . THR A 1 403 ? 8.754 3.003 -26.824 1.00 62.12 403 THR A O 1
ATOM 3110 N N . LEU A 1 404 ? 8.611 3.823 -24.731 1.00 69.38 404 LEU A N 1
ATOM 3111 C CA . LEU A 1 404 ? 9.886 4.535 -24.673 1.00 69.38 404 LEU A CA 1
ATOM 3112 C C . LEU A 1 404 ? 10.959 3.604 -24.103 1.00 69.38 404 LEU A C 1
ATOM 3114 O O . LEU A 1 404 ? 10.651 2.499 -23.676 1.00 69.38 404 LEU A O 1
ATOM 3118 N N . TRP A 1 405 ? 12.210 4.052 -24.124 1.00 70.06 405 TRP A N 1
ATOM 3119 C CA . TRP A 1 405 ? 13.406 3.321 -23.710 1.00 70.06 405 TRP A CA 1
ATOM 3120 C C . TRP A 1 405 ? 14.572 4.299 -23.523 1.00 70.06 405 TRP A C 1
ATOM 3122 O O . TRP A 1 405 ? 14.522 5.428 -24.018 1.00 70.06 405 TRP A O 1
ATOM 3132 N N . GLY A 1 406 ? 15.655 3.848 -22.900 1.00 67.00 406 GLY A N 1
ATOM 3133 C CA . GLY A 1 406 ? 16.952 4.519 -22.926 1.00 67.00 406 GLY A CA 1
ATOM 3134 C C . GLY A 1 406 ? 17.671 4.348 -24.270 1.00 67.00 406 GLY A C 1
ATOM 3135 O O . GLY A 1 406 ? 17.350 3.459 -25.070 1.00 67.00 406 GLY A O 1
ATOM 3136 N N . MET A 1 407 ? 18.661 5.207 -24.529 1.00 64.69 407 MET A N 1
ATOM 3137 C CA . MET A 1 407 ? 19.507 5.096 -25.724 1.00 64.69 407 MET A CA 1
ATOM 3138 C C . MET A 1 407 ? 20.328 3.790 -25.668 1.00 64.69 407 MET A C 1
ATOM 3140 O O . MET A 1 407 ? 20.807 3.439 -24.589 1.00 64.69 407 MET A O 1
ATOM 3144 N N . PRO A 1 408 ? 20.522 3.054 -26.780 1.00 57.38 408 PRO A N 1
ATOM 3145 C CA . PRO A 1 408 ? 21.248 1.791 -26.756 1.00 57.38 408 PRO A CA 1
ATOM 3146 C C . PRO A 1 408 ? 22.750 2.064 -26.701 1.00 57.38 408 PRO A C 1
ATOM 3148 O O . PRO A 1 408 ? 23.249 2.920 -27.436 1.00 57.38 408 PRO A O 1
ATOM 3151 N N . GLU A 1 409 ? 23.470 1.304 -25.878 1.00 52.41 409 GLU A N 1
ATOM 3152 C CA . GLU A 1 409 ? 24.913 1.477 -25.655 1.00 52.41 409 GLU A CA 1
ATOM 3153 C C . GLU A 1 409 ? 25.715 1.412 -26.973 1.00 52.41 409 GLU A C 1
ATOM 3155 O O . GLU A 1 409 ? 26.555 2.269 -27.233 1.00 52.41 409 GLU A O 1
ATOM 3160 N N . ASP A 1 410 ? 25.345 0.500 -27.876 1.00 52.91 410 ASP A N 1
ATOM 3161 C CA . ASP A 1 410 ? 25.931 0.324 -29.216 1.00 52.91 410 ASP A CA 1
ATOM 3162 C C . ASP A 1 410 ? 25.753 1.518 -30.182 1.00 52.91 410 ASP A C 1
ATOM 3164 O O . ASP A 1 410 ? 26.357 1.531 -31.258 1.00 52.91 410 ASP A O 1
ATOM 3168 N N . LEU A 1 411 ? 24.909 2.504 -29.847 1.00 51.97 411 LEU A N 1
ATOM 3169 C CA . LEU A 1 411 ? 24.741 3.745 -30.621 1.00 51.97 411 LEU A CA 1
ATOM 3170 C C . LEU A 1 411 ? 25.497 4.938 -30.014 1.00 51.97 411 LEU A C 1
ATOM 3172 O O . LEU A 1 411 ? 25.513 6.022 -30.607 1.00 51.97 411 LEU A O 1
ATOM 3176 N N . LEU A 1 412 ? 26.137 4.756 -28.857 1.00 51.38 412 LEU A N 1
ATOM 3177 C CA . LEU A 1 412 ? 27.116 5.696 -28.317 1.00 51.38 412 LEU A CA 1
ATOM 3178 C C . LEU A 1 412 ? 28.432 5.588 -29.119 1.00 51.38 412 LEU A C 1
ATOM 3180 O O . LEU A 1 412 ? 28.693 4.565 -29.757 1.00 51.38 412 LEU A O 1
ATOM 3184 N N . PRO A 1 413 ? 29.292 6.627 -29.137 1.00 44.66 413 PRO A N 1
ATOM 3185 C CA . PRO A 1 413 ? 30.619 6.501 -29.740 1.00 44.66 413 PRO A CA 1
ATOM 3186 C C . PRO A 1 413 ? 31.394 5.360 -29.052 1.00 44.66 413 PRO A C 1
ATOM 3188 O O . PRO A 1 413 ? 31.469 5.353 -27.822 1.00 44.66 413 PRO A O 1
ATOM 3191 N N . PRO A 1 414 ? 31.964 4.404 -29.811 1.00 45.19 414 PRO A N 1
ATOM 3192 C CA . PRO A 1 414 ? 32.474 3.164 -29.238 1.00 45.19 414 PRO A CA 1
ATOM 3193 C C . PRO A 1 414 ? 33.649 3.415 -28.282 1.00 45.19 414 PRO A C 1
ATOM 3195 O O . PRO A 1 414 ? 34.452 4.324 -28.532 1.00 45.19 414 PRO A O 1
ATOM 3198 N N . PRO A 1 415 ? 33.799 2.596 -27.223 1.00 43.22 415 PRO A N 1
ATOM 3199 C CA . PRO A 1 415 ? 34.988 2.632 -26.382 1.00 43.22 415 PRO A CA 1
ATOM 3200 C C . PRO A 1 415 ? 36.248 2.353 -27.216 1.00 43.22 415 PRO A C 1
ATOM 3202 O O . PRO A 1 415 ? 36.218 1.602 -28.190 1.00 43.22 415 PRO A O 1
ATOM 3205 N N . ASP A 1 416 ? 37.364 2.972 -26.831 1.00 42.78 416 ASP A N 1
ATOM 3206 C CA . ASP A 1 416 ? 38.667 2.800 -27.482 1.00 42.78 416 ASP A CA 1
ATOM 3207 C C . ASP A 1 416 ? 39.517 1.821 -26.640 1.00 42.78 416 ASP A C 1
ATOM 3209 O O . ASP A 1 416 ? 39.827 2.142 -25.485 1.00 42.78 416 ASP A O 1
ATOM 3213 N N . PRO A 1 417 ? 39.888 0.626 -27.146 1.00 47.03 417 PRO A N 1
ATOM 3214 C CA . PRO A 1 417 ? 39.764 0.160 -28.530 1.00 47.03 417 PRO A CA 1
ATOM 3215 C C . PRO A 1 417 ? 38.383 -0.435 -28.880 1.00 47.03 417 PRO A C 1
ATOM 3217 O O . PRO A 1 417 ? 37.775 -1.092 -28.035 1.00 47.03 417 PRO A O 1
ATOM 3220 N N . PRO A 1 418 ? 37.932 -0.305 -30.145 1.00 46.78 418 PRO A N 1
ATOM 3221 C CA . PRO A 1 418 ? 36.662 -0.866 -30.597 1.00 46.78 418 PRO A CA 1
ATOM 3222 C C . PRO A 1 418 ? 36.720 -2.397 -30.654 1.00 46.78 418 PRO A C 1
ATOM 3224 O O . PRO A 1 418 ? 37.571 -2.969 -31.344 1.00 46.78 418 PRO A O 1
ATOM 3227 N N . ASP A 1 419 ? 35.796 -3.053 -29.952 1.00 46.69 419 ASP A N 1
ATOM 3228 C CA . ASP A 1 419 ? 35.717 -4.513 -29.900 1.00 46.69 419 ASP A CA 1
ATOM 3229 C C . ASP A 1 419 ? 34.994 -5.112 -31.124 1.00 46.69 419 ASP A C 1
ATOM 3231 O O . ASP A 1 419 ? 34.229 -4.444 -31.827 1.00 46.69 419 ASP A O 1
ATOM 3235 N N . LEU A 1 420 ? 35.278 -6.377 -31.440 1.00 40.28 420 LEU A N 1
ATOM 3236 C CA . LEU A 1 420 ? 34.934 -6.957 -32.743 1.00 40.28 420 LEU A CA 1
ATOM 3237 C C . LEU A 1 420 ? 33.578 -7.679 -32.776 1.00 40.28 420 LEU A C 1
ATOM 3239 O O . LEU A 1 420 ? 33.491 -8.889 -32.566 1.00 40.28 420 LEU A O 1
ATOM 3243 N N . GLY A 1 421 ? 32.557 -6.964 -33.254 1.00 44.12 421 GLY A N 1
ATOM 3244 C CA . GLY A 1 421 ? 31.523 -7.566 -34.108 1.00 44.12 421 GLY A CA 1
ATOM 3245 C C . GLY A 1 421 ? 30.269 -8.113 -33.426 1.00 44.12 421 GLY A C 1
ATOM 3246 O O . GLY A 1 421 ? 29.580 -8.929 -34.035 1.00 44.12 421 GLY A O 1
ATOM 3247 N N . TYR A 1 422 ? 29.942 -7.651 -32.220 1.00 40.62 422 TYR A N 1
ATOM 3248 C CA . TYR A 1 422 ? 28.580 -7.744 -31.695 1.00 40.62 422 TYR A CA 1
ATOM 3249 C C . TYR A 1 422 ? 27.923 -6.369 -31.781 1.00 40.62 422 TYR A C 1
ATOM 3251 O O . TYR A 1 422 ? 28.377 -5.435 -31.133 1.00 40.62 422 TYR A O 1
ATOM 3259 N N . TYR A 1 423 ? 26.869 -6.278 -32.591 1.00 45.41 423 TYR A N 1
ATOM 3260 C CA . TYR A 1 423 ? 25.900 -5.190 -32.546 1.00 45.41 423 TYR A CA 1
ATOM 3261 C C . TYR A 1 423 ? 24.570 -5.795 -32.097 1.00 45.41 423 TYR A C 1
ATOM 3263 O O . TYR A 1 423 ? 23.975 -6.596 -32.821 1.00 45.41 423 TYR A O 1
ATOM 3271 N N . GLY A 1 424 ? 24.117 -5.451 -30.901 1.00 43.91 424 GLY A N 1
ATOM 3272 C CA . GLY A 1 424 ? 22.851 -5.870 -30.326 1.00 43.91 424 GLY A CA 1
ATOM 3273 C C . GLY A 1 424 ? 22.215 -4.693 -29.609 1.00 43.91 424 GLY A C 1
ATOM 3274 O O . GLY A 1 424 ? 22.648 -4.332 -28.519 1.00 43.91 424 GLY A O 1
ATOM 3275 N N . VAL A 1 425 ? 21.154 -4.127 -30.194 1.00 46.25 425 VAL A N 1
ATOM 3276 C CA . VAL A 1 425 ? 20.363 -3.070 -29.553 1.00 46.25 425 VAL A CA 1
ATOM 3277 C C . VAL A 1 425 ? 19.718 -3.642 -28.295 1.00 46.25 425 VAL A C 1
ATOM 3279 O O . VAL A 1 425 ? 18.657 -4.256 -28.344 1.00 46.25 425 VAL A O 1
ATOM 3282 N N . ARG A 1 426 ? 20.403 -3.441 -27.171 1.00 48.72 426 ARG A N 1
ATOM 3283 C CA . ARG A 1 426 ? 19.860 -3.532 -25.824 1.00 48.72 426 ARG A CA 1
ATOM 3284 C C . ARG A 1 426 ? 19.346 -2.138 -25.481 1.00 48.72 426 ARG A C 1
ATOM 3286 O O . ARG A 1 426 ? 20.165 -1.273 -25.158 1.00 48.72 426 ARG A O 1
ATOM 3293 N N . PRO A 1 427 ? 18.041 -1.863 -25.631 1.00 50.97 427 PRO A N 1
ATOM 3294 C CA . PRO A 1 427 ? 17.492 -0.631 -25.098 1.00 50.97 427 PRO A CA 1
ATOM 3295 C C . PRO A 1 427 ? 17.680 -0.651 -23.578 1.00 50.97 427 PRO A C 1
ATOM 3297 O O . PRO A 1 427 ? 17.405 -1.659 -22.927 1.00 50.97 427 PRO A O 1
ATOM 3300 N N . TYR A 1 428 ? 18.164 0.443 -22.993 1.00 51.91 428 TYR A N 1
ATOM 3301 C CA . TYR A 1 428 ? 18.180 0.544 -21.535 1.00 51.91 428 TYR A CA 1
ATOM 3302 C C . TYR A 1 428 ? 16.729 0.616 -21.039 1.00 51.91 428 TYR A C 1
ATOM 3304 O O . TYR A 1 428 ? 15.933 1.386 -21.574 1.00 51.91 428 TYR A O 1
ATOM 3312 N N . ALA A 1 429 ? 16.371 -0.142 -20.002 1.00 53.69 429 ALA A N 1
ATOM 3313 C CA . ALA A 1 429 ? 15.020 -0.134 -19.419 1.00 53.69 429 ALA A CA 1
ATOM 3314 C C . ALA A 1 429 ? 14.720 1.130 -18.572 1.00 53.69 429 ALA A C 1
ATOM 3316 O O . ALA A 1 429 ? 13.839 1.124 -17.713 1.00 53.69 429 ALA A O 1
ATOM 3317 N N . MET A 1 430 ? 15.475 2.208 -18.795 1.00 57.72 430 MET A N 1
ATOM 3318 C CA . MET A 1 430 ? 15.494 3.445 -18.017 1.00 57.72 430 MET A CA 1
ATOM 3319 C C . MET A 1 430 ? 15.292 4.638 -18.953 1.00 57.72 430 MET A C 1
ATOM 3321 O O . MET A 1 430 ? 15.902 4.714 -20.018 1.00 57.72 430 MET A O 1
ATOM 3325 N N . VAL A 1 431 ? 14.403 5.546 -18.555 1.00 68.94 431 VAL A N 1
ATOM 3326 C CA . VAL A 1 431 ? 14.113 6.811 -19.238 1.00 68.94 431 VAL A CA 1
ATOM 3327 C C . VAL A 1 431 ? 14.522 7.907 -18.264 1.00 68.94 431 VAL A C 1
ATOM 3329 O O . VAL A 1 431 ? 13.878 8.086 -17.233 1.00 68.94 431 VAL A O 1
ATOM 3332 N N . ASP A 1 432 ? 15.621 8.591 -18.572 1.00 70.19 432 ASP A N 1
ATOM 3333 C CA . ASP A 1 432 ? 16.345 9.436 -17.621 1.00 70.19 432 ASP A CA 1
ATOM 3334 C C . ASP A 1 432 ? 16.215 10.936 -17.911 1.00 70.19 432 ASP A C 1
ATOM 3336 O O . ASP A 1 432 ? 15.895 11.385 -19.021 1.00 70.19 432 ASP A O 1
ATOM 3340 N N . PHE A 1 433 ? 16.506 11.735 -16.882 1.00 80.25 433 PHE A N 1
ATOM 3341 C CA . PHE A 1 433 ? 16.673 13.177 -17.023 1.00 80.25 433 PHE A CA 1
ATOM 3342 C C . PHE A 1 433 ? 18.001 13.504 -17.724 1.00 80.25 433 PHE A C 1
ATOM 3344 O O . PHE A 1 433 ? 19.052 13.006 -17.329 1.00 80.25 433 PHE A O 1
ATOM 3351 N N . GLU A 1 434 ? 17.982 14.403 -18.715 1.00 81.38 434 GLU A N 1
ATOM 3352 C CA . GLU A 1 434 ? 19.192 14.838 -19.446 1.00 81.38 434 GLU A CA 1
ATOM 3353 C C . GLU A 1 434 ? 20.218 15.527 -18.525 1.00 81.38 434 GLU A C 1
ATOM 3355 O O . GLU A 1 434 ? 21.423 15.512 -18.778 1.00 81.38 434 GLU A O 1
ATOM 3360 N N . THR A 1 435 ? 19.731 16.112 -17.429 1.00 81.69 435 THR A N 1
ATOM 3361 C CA . THR A 1 435 ? 20.504 16.611 -16.285 1.00 81.69 435 THR A CA 1
ATOM 3362 C C . THR A 1 435 ? 19.675 16.425 -15.019 1.00 81.69 435 THR A C 1
ATOM 3364 O O . THR A 1 435 ? 18.463 16.635 -15.083 1.00 81.69 435 THR A O 1
ATOM 3367 N N . SER A 1 436 ? 20.305 16.134 -13.874 1.00 82.88 436 SER A N 1
ATOM 3368 C CA . SER A 1 436 ? 19.630 16.004 -12.571 1.00 82.88 436 SER A CA 1
ATOM 3369 C C . SER A 1 436 ? 18.579 17.107 -12.344 1.00 82.88 436 SER A C 1
ATOM 3371 O O . SER A 1 436 ? 18.908 18.289 -12.508 1.00 82.88 436 SER A O 1
ATOM 3373 N N . PRO A 1 437 ? 17.327 16.761 -11.992 1.00 87.81 437 PRO A N 1
ATOM 3374 C CA . PRO A 1 437 ? 16.266 17.744 -11.825 1.00 87.81 437 PRO A CA 1
ATOM 3375 C C . PRO A 1 437 ? 16.544 18.684 -10.646 1.00 87.81 437 PRO A C 1
ATOM 3377 O O . PRO A 1 437 ? 17.230 18.353 -9.681 1.00 87.81 437 PRO A O 1
ATOM 3380 N N . THR A 1 438 ? 16.001 19.893 -10.734 1.00 89.62 438 THR A N 1
ATOM 3381 C CA . THR A 1 438 ? 16.081 20.922 -9.698 1.00 89.62 438 THR A CA 1
ATOM 3382 C C . THR A 1 438 ? 14.848 20.868 -8.806 1.00 89.62 438 THR A C 1
ATOM 3384 O O . THR A 1 438 ? 13.726 21.065 -9.275 1.00 89.62 438 THR A O 1
ATOM 3387 N N . ILE A 1 439 ? 15.076 20.677 -7.507 1.00 88.19 439 ILE A N 1
ATOM 3388 C CA . ILE A 1 439 ? 14.066 20.799 -6.453 1.00 88.19 439 ILE A CA 1
ATOM 3389 C C . ILE A 1 439 ? 14.294 22.116 -5.707 1.00 88.19 439 ILE A C 1
ATOM 3391 O O . ILE A 1 439 ? 15.407 22.428 -5.284 1.00 88.19 439 ILE A O 1
ATOM 3395 N N . ASN A 1 440 ? 13.236 22.912 -5.560 1.00 85.75 440 ASN A N 1
ATOM 3396 C CA . ASN A 1 440 ? 13.261 24.187 -4.846 1.00 85.75 440 ASN A CA 1
ATOM 3397 C C . ASN A 1 440 ? 11.992 24.325 -3.991 1.00 85.75 440 ASN A C 1
ATOM 3399 O O . ASN A 1 440 ? 10.966 24.836 -4.445 1.00 85.75 440 ASN A O 1
ATOM 3403 N N . GLY A 1 441 ? 12.049 23.802 -2.762 1.00 84.12 441 GLY A N 1
ATOM 3404 C CA . GLY A 1 441 ? 10.861 23.598 -1.931 1.00 84.12 441 GLY A CA 1
ATOM 3405 C C . GLY A 1 441 ? 9.928 22.575 -2.581 1.00 84.12 441 GLY A C 1
ATOM 3406 O O . GLY A 1 441 ? 10.344 21.461 -2.881 1.00 84.12 441 GLY A O 1
ATOM 3407 N N . CYS A 1 442 ? 8.685 22.973 -2.843 1.00 85.38 442 CYS A N 1
ATOM 3408 C CA . CYS A 1 442 ? 7.689 22.165 -3.551 1.00 85.38 442 CYS A CA 1
ATOM 3409 C C . CYS A 1 442 ? 7.734 22.283 -5.085 1.00 85.38 442 CYS A C 1
ATOM 3411 O O . CYS A 1 442 ? 6.873 21.716 -5.754 1.00 85.38 442 CYS A O 1
ATOM 3413 N N . VAL A 1 443 ? 8.678 23.032 -5.666 1.00 88.75 443 VAL A N 1
ATOM 3414 C CA . VAL A 1 443 ? 8.794 23.161 -7.128 1.00 88.75 443 VAL A CA 1
ATOM 3415 C C . VAL A 1 443 ? 9.816 22.159 -7.660 1.00 88.75 443 VAL A C 1
ATOM 3417 O O . VAL A 1 443 ? 10.990 22.229 -7.296 1.00 88.75 443 VAL A O 1
ATOM 3420 N N . PHE A 1 444 ? 9.370 21.266 -8.545 1.00 90.56 444 PHE A N 1
ATOM 3421 C CA . PHE A 1 444 ? 10.190 20.278 -9.252 1.00 90.56 444 PHE A CA 1
ATOM 3422 C C . PHE A 1 444 ? 10.347 20.676 -10.722 1.00 90.56 444 PHE A C 1
ATOM 3424 O O . PHE A 1 444 ? 9.348 20.931 -11.400 1.00 90.56 444 PHE A O 1
ATOM 3431 N N . GLN A 1 445 ? 11.579 20.724 -11.230 1.00 91.56 445 GLN A N 1
ATOM 3432 C CA . GLN A 1 445 ? 11.867 21.056 -12.629 1.00 91.56 445 GLN A CA 1
ATOM 3433 C C . GLN A 1 445 ? 12.949 20.150 -13.220 1.00 91.56 445 GLN A C 1
ATOM 3435 O O . GLN A 1 445 ? 14.015 20.002 -12.633 1.00 91.56 445 GLN A O 1
ATOM 3440 N N . GLY A 1 446 ? 12.728 19.600 -14.413 1.00 90.44 446 GLY A N 1
ATOM 3441 C CA . GLY A 1 446 ? 13.722 18.774 -15.103 1.00 90.44 446 GLY A CA 1
ATOM 3442 C C . GLY A 1 446 ? 13.379 18.541 -16.571 1.00 90.44 446 GLY A C 1
ATOM 3443 O O . GLY A 1 446 ? 12.230 18.700 -16.977 1.00 90.44 446 GLY A O 1
ATOM 3444 N N . GLN A 1 447 ? 14.374 18.157 -17.371 1.00 88.81 447 GLN A N 1
ATOM 3445 C CA . GLN A 1 447 ? 14.172 17.745 -18.760 1.00 88.81 447 GLN A CA 1
ATOM 3446 C C . GLN A 1 447 ? 14.407 16.241 -18.888 1.00 88.81 447 GLN A C 1
ATOM 3448 O O . GLN A 1 447 ? 15.491 15.766 -18.558 1.00 88.81 447 GLN A O 1
ATOM 3453 N N . LEU A 1 448 ? 13.390 15.510 -19.337 1.00 85.94 448 LEU A N 1
ATOM 3454 C CA . LEU A 1 448 ? 13.414 14.059 -19.524 1.00 85.94 448 LEU A CA 1
ATOM 3455 C C . LEU A 1 448 ? 13.650 13.718 -21.000 1.00 85.94 448 LEU A C 1
ATOM 3457 O O . LEU A 1 448 ? 13.132 14.426 -21.868 1.00 85.94 448 LEU A O 1
ATOM 3461 N N . SER A 1 449 ? 14.359 12.622 -21.289 1.00 82.50 449 SER A N 1
ATOM 3462 C CA . SER A 1 449 ? 14.508 12.105 -22.656 1.00 82.50 449 SER A CA 1
ATOM 3463 C C . SER A 1 449 ? 14.313 10.593 -22.742 1.00 82.50 449 SER A C 1
ATOM 3465 O O . SER A 1 449 ? 14.775 9.848 -21.881 1.00 82.50 449 SER A O 1
ATOM 3467 N N . GLY A 1 450 ? 13.651 10.141 -23.806 1.00 80.19 450 GLY A N 1
ATOM 3468 C CA . GLY A 1 450 ? 13.375 8.729 -24.060 1.00 80.19 450 GLY A CA 1
ATOM 3469 C C . GLY A 1 450 ? 13.248 8.432 -25.551 1.00 80.19 450 GLY A C 1
ATOM 3470 O O . GLY A 1 450 ? 13.043 9.331 -26.367 1.00 80.19 450 GLY A O 1
ATOM 3471 N N . TYR A 1 451 ? 13.381 7.163 -25.919 1.00 77.06 451 TYR A N 1
ATOM 3472 C CA . TYR A 1 451 ? 13.523 6.718 -27.304 1.00 77.06 451 TYR A CA 1
ATOM 3473 C C . TYR A 1 451 ? 12.504 5.632 -27.639 1.00 77.06 451 TYR A C 1
ATOM 3475 O O . TYR A 1 451 ? 12.345 4.682 -26.885 1.00 77.06 451 TYR A O 1
ATOM 3483 N N . SER A 1 452 ? 11.834 5.728 -28.786 1.00 75.94 452 SER A N 1
ATOM 3484 C CA . SER A 1 452 ? 10.964 4.655 -29.287 1.00 75.94 452 SER A CA 1
ATOM 3485 C C . SER A 1 452 ? 11.534 4.053 -30.566 1.00 75.94 452 SER A C 1
ATOM 3487 O O . SER A 1 452 ? 11.893 4.795 -31.488 1.00 75.94 452 SER A O 1
ATOM 3489 N N . TYR A 1 453 ? 11.541 2.723 -30.650 1.00 71.75 453 TYR A N 1
ATOM 3490 C CA . TYR A 1 453 ? 12.102 1.976 -31.776 1.00 71.75 453 TYR A CA 1
ATOM 3491 C C . TYR A 1 453 ? 11.022 1.328 -32.649 1.00 71.75 453 TYR A C 1
ATOM 3493 O O . TYR A 1 453 ? 9.988 0.855 -32.168 1.00 71.75 453 TYR A O 1
ATOM 3501 N N . ALA A 1 454 ? 11.288 1.252 -33.953 1.00 71.50 454 ALA A N 1
ATOM 3502 C CA . ALA A 1 454 ? 10.533 0.413 -34.880 1.00 71.50 454 ALA A CA 1
ATOM 3503 C C . ALA A 1 454 ? 11.494 -0.419 -35.734 1.00 71.50 454 ALA A C 1
ATOM 3505 O O . ALA A 1 454 ? 12.333 0.132 -36.446 1.00 71.50 454 ALA A O 1
ATOM 3506 N N . ILE A 1 455 ? 11.355 -1.746 -35.662 1.00 69.81 455 ILE A N 1
ATOM 3507 C CA . ILE A 1 455 ? 12.247 -2.699 -36.336 1.00 69.81 455 ILE A CA 1
ATOM 3508 C C . ILE A 1 455 ? 11.529 -3.321 -37.534 1.00 69.81 455 ILE A C 1
ATOM 3510 O O . ILE A 1 455 ? 10.395 -3.795 -37.410 1.00 69.81 455 ILE A O 1
ATOM 3514 N N . TYR A 1 456 ? 12.204 -3.347 -38.681 1.00 69.38 456 TYR A N 1
ATOM 3515 C CA . TYR A 1 456 ? 11.715 -3.909 -39.940 1.00 69.38 456 TYR A CA 1
ATOM 3516 C C . TYR A 1 456 ? 12.727 -4.904 -40.515 1.00 69.38 456 TYR A C 1
ATOM 3518 O O . TYR A 1 456 ? 13.935 -4.757 -40.320 1.00 69.38 456 TYR A O 1
ATOM 3526 N N . ASP A 1 457 ? 12.236 -5.895 -41.254 1.00 68.12 457 ASP A N 1
ATOM 3527 C CA . ASP A 1 457 ? 13.077 -6.831 -42.001 1.00 68.12 457 ASP A CA 1
ATOM 3528 C C . ASP A 1 457 ? 13.587 -6.248 -43.336 1.00 68.12 457 ASP A C 1
ATOM 3530 O O . ASP A 1 457 ? 13.190 -5.164 -43.775 1.00 68.12 457 ASP A O 1
ATOM 3534 N N . ALA A 1 458 ? 14.430 -7.018 -44.028 1.00 67.56 458 ALA A N 1
ATOM 3535 C CA . ALA A 1 458 ? 14.943 -6.701 -45.362 1.00 67.56 458 ALA A CA 1
ATOM 3536 C C . ALA A 1 458 ? 13.865 -6.605 -46.473 1.00 67.56 458 ALA A C 1
ATOM 3538 O O . ALA A 1 458 ? 14.187 -6.235 -47.603 1.00 67.56 458 ALA A O 1
ATOM 3539 N N . THR A 1 459 ? 12.597 -6.933 -46.192 1.00 69.06 459 THR A N 1
ATOM 3540 C CA . THR A 1 459 ? 11.456 -6.732 -47.107 1.00 69.06 459 THR A CA 1
ATOM 3541 C C . THR A 1 459 ? 10.682 -5.440 -46.817 1.00 69.06 459 THR A C 1
ATOM 3543 O O . THR A 1 459 ? 9.865 -5.016 -47.638 1.00 69.06 459 THR A O 1
ATOM 3546 N N . GLY A 1 460 ? 10.956 -4.789 -45.681 1.00 67.50 460 GLY A N 1
ATOM 3547 C CA . GLY A 1 460 ? 10.216 -3.638 -45.171 1.00 67.50 460 GLY A CA 1
ATOM 3548 C C . GLY A 1 460 ? 8.997 -4.008 -44.318 1.00 67.50 460 GLY A C 1
ATOM 3549 O O . GLY A 1 460 ? 8.218 -3.121 -43.964 1.00 67.50 460 GLY A O 1
ATOM 3550 N N . GLN A 1 461 ? 8.809 -5.284 -43.965 1.00 69.06 461 GLN A N 1
ATOM 3551 C CA . GLN A 1 461 ? 7.777 -5.691 -43.016 1.00 69.06 461 GLN A CA 1
ATOM 3552 C C . GLN A 1 461 ? 8.208 -5.295 -41.598 1.00 69.06 461 GLN A C 1
ATOM 3554 O O . GLN A 1 461 ? 9.289 -5.664 -41.142 1.00 69.06 461 GLN A O 1
ATOM 3559 N N . LYS A 1 462 ? 7.348 -4.560 -40.878 1.00 67.50 462 LYS A N 1
ATOM 3560 C CA . LYS A 1 462 ? 7.559 -4.234 -39.459 1.00 67.50 462 LYS A CA 1
ATOM 3561 C C . LYS A 1 462 ? 7.500 -5.534 -38.646 1.00 67.50 462 LYS A C 1
ATOM 3563 O O . LYS A 1 462 ? 6.462 -6.194 -38.641 1.00 67.50 462 LYS A O 1
ATOM 3568 N N . LEU A 1 463 ? 8.606 -5.903 -38.001 1.00 62.00 463 LEU A N 1
ATOM 3569 C CA . LEU A 1 463 ? 8.721 -7.107 -37.172 1.00 62.00 463 LEU A CA 1
ATOM 3570 C C . LEU A 1 463 ? 8.282 -6.831 -35.735 1.00 62.00 463 LEU A C 1
ATOM 3572 O O . LEU A 1 463 ? 7.454 -7.554 -35.191 1.00 62.00 463 LEU A O 1
ATOM 3576 N N . LEU A 1 464 ? 8.806 -5.750 -35.151 1.00 58.34 464 LEU A N 1
ATOM 3577 C CA . LEU A 1 464 ? 8.436 -5.275 -33.822 1.00 58.34 464 LEU A CA 1
ATOM 3578 C C . LEU A 1 464 ? 7.778 -3.906 -33.955 1.00 58.34 464 LEU A C 1
ATOM 3580 O O . LEU A 1 464 ? 8.392 -2.896 -34.318 1.00 58.34 464 LEU A O 1
ATOM 3584 N N . GLY A 1 465 ? 6.471 -3.900 -33.715 1.00 43.22 465 GLY A N 1
ATOM 3585 C CA . GLY A 1 465 ? 5.649 -2.708 -33.767 1.00 43.22 465 GLY A CA 1
ATOM 3586 C C . GLY A 1 465 ? 5.520 -2.066 -32.401 1.00 43.22 465 GLY A C 1
ATOM 3587 O O . GLY A 1 465 ? 4.528 -2.358 -31.754 1.00 43.22 465 GLY A O 1
ATOM 3588 N N . THR A 1 466 ? 6.460 -1.175 -32.036 1.00 43.91 466 THR A N 1
ATOM 3589 C CA . THR A 1 466 ? 6.449 -0.398 -30.770 1.00 43.91 466 THR A CA 1
ATOM 3590 C C . THR A 1 466 ? 6.207 -1.307 -29.568 1.00 43.91 466 THR A C 1
ATOM 3592 O O . THR A 1 466 ? 5.060 -1.463 -29.164 1.00 43.91 466 THR A O 1
ATOM 3595 N N . MET A 1 467 ? 7.292 -1.941 -29.091 1.00 38.88 467 MET A N 1
ATOM 3596 C CA . MET A 1 467 ? 7.322 -2.967 -28.032 1.00 38.88 467 MET A CA 1
ATOM 3597 C C . MET A 1 467 ? 6.170 -2.788 -27.035 1.00 38.88 467 MET A C 1
ATOM 3599 O O . MET A 1 467 ? 6.134 -1.754 -26.366 1.00 38.88 467 MET A O 1
ATOM 3603 N N . PRO A 1 468 ? 5.197 -3.719 -26.995 1.00 34.53 468 PRO A N 1
ATOM 3604 C CA . PRO A 1 468 ? 4.052 -3.566 -26.117 1.00 34.53 468 PRO A CA 1
ATOM 3605 C C . PRO A 1 468 ? 4.528 -3.630 -24.669 1.00 34.53 468 PRO A C 1
ATOM 3607 O O . PRO A 1 468 ? 5.275 -4.539 -24.306 1.00 34.53 468 PRO A O 1
ATOM 3610 N N . ALA A 1 469 ? 4.045 -2.703 -23.844 1.00 29.59 469 ALA A N 1
ATOM 3611 C 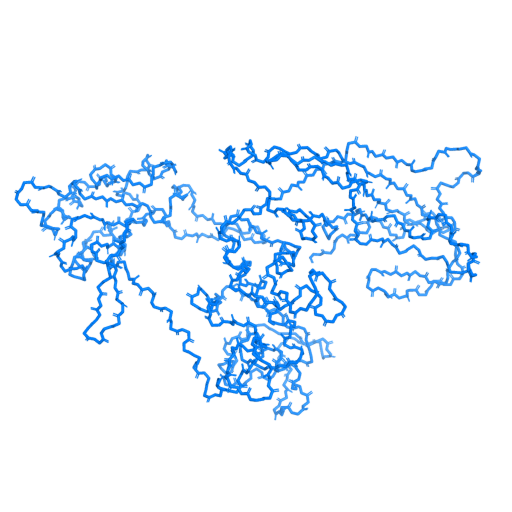CA . ALA A 1 469 ? 3.964 -2.967 -22.417 1.00 29.59 469 ALA A CA 1
ATOM 3612 C C . ALA A 1 469 ? 3.128 -4.246 -22.232 1.00 29.59 469 ALA A C 1
ATOM 3614 O O . ALA A 1 469 ? 2.069 -4.386 -22.854 1.00 29.59 469 ALA A O 1
ATOM 3615 N N . PHE A 1 470 ? 3.643 -5.188 -21.447 1.00 26.31 470 PHE A N 1
ATOM 3616 C CA . PHE A 1 470 ? 2.876 -6.347 -20.998 1.00 26.31 470 PHE A CA 1
ATOM 3617 C C . PHE A 1 470 ? 2.003 -5.952 -19.795 1.00 26.31 470 PHE A C 1
ATOM 3619 O O . PHE A 1 470 ? 2.298 -4.955 -19.134 1.00 26.31 470 PHE A O 1
ATOM 3626 N N . ASP A 1 471 ? 0.919 -6.705 -19.581 1.00 28.86 471 ASP A N 1
ATOM 3627 C CA . ASP A 1 471 ? -0.091 -6.476 -18.531 1.00 28.86 471 ASP A CA 1
ATOM 3628 C C . ASP A 1 471 ? 0.466 -6.574 -17.091 1.00 28.86 471 ASP A C 1
ATOM 3630 O O . ASP A 1 471 ? 1.318 -7.462 -16.845 1.00 28.86 471 ASP A O 1
#

Secondary structure (DSSP, 8-state):
-PPPEEE-TTS-EEEEEEEEEEEE-GGGB-HHHHS-TT--EEEHHHHB--HHHHHHHHHHH---BTB-GGGPEEEESSTT--TT--EEE-TTS-EEEPP-GGGEEEEESTTTTS-HHHHHHHHHT-TTTTEEEEEEEE----------TTGGG-TTTS----TTS-TT-S---HHHHTT-S--TT------SS---TTSTTTGGGTT----EETTTTEES----S-HHHHHHHHHHHHHHTT---STTHHHHHHHHHHHHHHH--SS---HHHHHHHHHHSPBP-SSSS-BTTTBT-B--HHHHHHHHHHS---------SEEEES--S-SSTT--SEEEEEEEEE-TT--EEEEEEEEEEEEEEEEEEEEEEEHHHHHS-TT------SSS-S-----TT-S--PPPGGGSPPPSSPPSS-------S--EESS--EEETTEEEEEEEEEEEEEEETTS-EEEES-PPP-

pLDDT: mean 72.48, std 15.94, range [26.31, 95.81]

Foldseek 3Di:
DDFDFDADPVRHGWFTAQKKKWQFDPVQFDLVQLQPLVRFKAFPPNGGRPPVLLVLLQVLLVADDPDTSSNKMKGFPCSNAHPVCQFDADPVRDTDGDDRSSRMIMIGDSRHPPDQQSSQVSNQPPPDRRIPGMGGRTDDDLPLPPPDPCVLVQCQADPNPDPPDDGPNHLPCSVLVSVPPDDLVQDDDDDAPDAPCCDVQNVHNPSPDWDADPVVGDTDDPDDPDCVRRVVVRQVVCLCGNDDDPNNVVSSLVNLLSSQQVQQPPDRDDPVNSVLLQLLQADADDDPAADPPQGSHRRHSVSSNVCSVVDDDDDDDDFFPDKDFPDDPPDDDDASFDWDFDQWAADPVRDTDGDGGFTKGKGKIKTKHKDKDQQCVVVVNPQDFQPQDPRSGSDADFDLQHLWFAFFPLPPDAPPPHDDDDDYRPTHRGWDFPDDWDGDGRIITTMIMTMHMWMATPVRHTPDDRPHNDD